Protein AF-A7RYD2-F1 (afdb_monomer_lite)

pLDDT: mean 73.3, std 24.36, range [33.53, 98.62]

Sequence (523 aa):
MATIFVRRRPDSVMEWCCEDVNDWLSQLGLEKYCKRLQNLYVTGPVLLEMDEQLLDDLQITSAKDRVLLLAECSFLCRKELALVTASDDVTPLHPDIPTIRVTFEDDANDEVDGMFTERCFESVSLPVDNSDEYDYEDAQDGDESEPERADEVASRATLMVTMLSEENAKLRKQLDDTKRELAQQLNQIQALKQSQNTHKEPSQSESTTQQLDQSEKFGNQVEEIHNLTKQLKQAKLELDQANKIKDDYEKLNSKTKSLEDKIIYLDATKRQLTKEKDELKSRVDHLEDSIGDFETEKAKLFTENEELRLANLEIQDVYRERGKLEAEIKTAMEAEIRQLSKENKTLRGKLSKNTENGQNGMRDHPYVNTLAKRDSQSSGSTSSELSDTSSRTPSTESTSNSNNLTLIDEIYRANKRCAELENTIRLMQAELFMSERNVNDRLLTEGGGTEDGPCAPEWPSYCFFREGDARDKDLSQDYLEIVPSNGLPTDSDEDIWSGNKPRRRKNTTLEEHGNVMLHFWDV

Secondary structure (DSSP, 8-state):
------PPPPSSGGG--HHHHHHHHHHTT-GGGHHHHHHTT--HHHHHT--HHHHHHTT---HHHHHHHHHHHHHHHHHHHHHHHHHHT-------S--------------------------------------------------SSHHHHHHHHHHHHHHHHHHHHHHHHHHHHHHHHHHHHHHHHHHHHHHHTTS-----SSHHHHHHHHHHHHHHHHHHHHHHHHHHHHHHHHHHHHHHHHHHHHHHHHHHHHHHHHHHHHHHHHHHHHHHHHHHHHHHHHHHHHHHHHHHHHHHHHHHHHHHHHHHHHHHHHHHHHHHHHHHHHHHHHHHHHHHHHHHHHHHHHHHHHHHHHHHHSTT-------------------------------S-TTHHHHHHHHHHHHHHHHHHHHHHHHHHHHHHHHHHHHHHHHHHHHHHSS---------------------------------------PPP---TTSTT--------------------------

Radius of gyration: 70.04 Å; chains: 1; bounding box: 159×71×217 Å

Foldseek 3Di:
DDPPPPDDADQALQPFWLVNVCVVCVVVVNNVLSVLCVVVRPGSVNLLVDDPVVCVVSVVPDPVVSVVSVVVSVVSNVSNVVVVVVVVPPPPPDPPDDDDDPDDDDDDDDDDDDDDDDDDDDDDDDDDDDDDDDDDDDDDDDDDDDPDCPVVVVVVVVVVVVVVVVVVVVVVVVVVVVVVVVVVVVVVVVVVVVVVVVPDDDPDDVVVVVVVVVVVVVVVVVVVVVVVVVVVVVVVVVVVVVVVVVVVVVVVVVVVVVVVVVVVVVVVVVVVVVVVVVVVVVVVVVVVVVVVVVVVVVVVVVVVVVVVVVVVVVVVVVVVVVVVVVVVVVVVVVVVVVVVVVVVVVVVVVVVVVVVVVVVVCPPDPDDDPDPDDDDDDDDDDDDDDDDDDDDDDDDDVPVVVVVVVVVVVVVVVVVVVVVVVVVVVVVVVVVVVVVVVVVVVVVPVPDDDDDDDDDDDDPPPDPPPDDDDDDDDDDDDDPDDDDDPDDDPPDPPPPPPDDDPDPDDDDDDDDDDDDDDDDDDD

Structure (mmCIF, N/CA/C/O backbone):
data_AF-A7RYD2-F1
#
_entry.id   AF-A7RYD2-F1
#
loop_
_atom_site.group_PDB
_atom_site.id
_atom_site.type_symbol
_atom_site.label_atom_id
_atom_site.label_alt_id
_atom_site.label_comp_id
_atom_site.label_asym_id
_atom_site.label_entity_id
_atom_site.label_seq_id
_atom_site.pdbx_PDB_ins_code
_atom_site.Cartn_x
_atom_site.Cartn_y
_atom_site.Cartn_z
_atom_site.occupancy
_atom_site.B_iso_or_equiv
_atom_site.auth_seq_id
_atom_site.auth_comp_id
_atom_site.auth_asym_id
_atom_site.auth_atom_id
_atom_site.pdbx_PDB_model_num
ATOM 1 N N . MET A 1 1 ? -33.348 18.509 -31.541 1.00 44.53 1 MET A N 1
ATOM 2 C CA . MET A 1 1 ? -33.620 17.513 -30.485 1.00 44.53 1 MET A CA 1
ATOM 3 C C . MET A 1 1 ? -32.273 17.071 -29.945 1.00 44.53 1 MET A C 1
ATOM 5 O O . MET A 1 1 ? -31.519 16.481 -30.704 1.00 44.53 1 MET A O 1
ATOM 9 N N . ALA A 1 2 ? -31.917 17.453 -28.717 1.00 45.34 2 ALA A N 1
ATOM 10 C CA . ALA A 1 2 ? -30.673 17.005 -28.095 1.00 45.34 2 ALA A CA 1
ATOM 11 C C . ALA A 1 2 ? -30.887 15.574 -27.588 1.00 45.34 2 ALA A C 1
ATOM 13 O O . ALA A 1 2 ? -31.691 15.350 -26.687 1.00 45.34 2 ALA A O 1
ATOM 14 N N . THR A 1 3 ? -30.236 14.600 -28.215 1.00 47.47 3 THR A N 1
ATOM 15 C CA . THR A 1 3 ? -30.169 13.226 -27.711 1.00 47.47 3 THR A CA 1
ATOM 16 C C . THR A 1 3 ? -29.365 13.233 -26.417 1.00 47.47 3 THR A C 1
ATOM 18 O O . THR A 1 3 ? -28.150 13.413 -26.447 1.00 47.47 3 THR A O 1
ATOM 21 N N . ILE A 1 4 ? -30.050 13.083 -25.282 1.00 58.22 4 ILE A N 1
ATOM 22 C CA . ILE A 1 4 ? -29.423 12.889 -23.973 1.00 58.22 4 ILE A CA 1
ATOM 23 C C . ILE A 1 4 ? -28.845 11.473 -23.977 1.00 58.22 4 ILE A C 1
ATOM 25 O O . ILE A 1 4 ? -29.556 10.499 -23.738 1.00 58.22 4 ILE A O 1
ATOM 29 N N . PHE A 1 5 ? -27.563 11.348 -24.309 1.00 62.34 5 PHE A N 1
ATOM 30 C CA . PHE A 1 5 ? -26.826 10.116 -24.065 1.00 62.34 5 PHE A CA 1
ATOM 31 C C . PHE A 1 5 ? -26.548 10.039 -22.566 1.00 62.34 5 PHE A C 1
ATOM 33 O O . PHE A 1 5 ? -25.679 10.736 -22.051 1.00 62.34 5 PHE A O 1
ATOM 40 N N . VAL A 1 6 ? -27.317 9.214 -21.854 1.00 68.56 6 VAL A N 1
ATOM 41 C CA . VAL A 1 6 ? -27.005 8.863 -20.467 1.00 68.56 6 VAL A CA 1
ATOM 42 C C . VAL A 1 6 ? -25.801 7.929 -20.514 1.00 68.56 6 VAL A C 1
ATOM 44 O O . VAL A 1 6 ? -25.939 6.738 -20.799 1.00 68.56 6 VAL A O 1
ATOM 47 N N . ARG A 1 7 ? -24.606 8.485 -20.306 1.00 75.50 7 ARG A N 1
ATOM 48 C CA . ARG A 1 7 ? -23.377 7.704 -20.164 1.00 75.50 7 ARG A CA 1
ATOM 49 C C . ARG A 1 7 ? -23.534 6.852 -18.901 1.00 75.50 7 ARG A C 1
ATOM 51 O O . ARG A 1 7 ? -23.761 7.386 -17.817 1.00 75.50 7 ARG A O 1
ATOM 58 N N . ARG A 1 8 ? -23.505 5.523 -19.042 1.00 78.50 8 ARG A N 1
ATOM 59 C CA . ARG A 1 8 ? -23.403 4.639 -17.874 1.00 78.50 8 ARG A CA 1
ATOM 60 C C . ARG A 1 8 ? -22.011 4.837 -17.293 1.00 78.50 8 ARG A C 1
ATOM 62 O O . ARG A 1 8 ? -21.040 4.723 -18.036 1.00 78.50 8 ARG A O 1
ATOM 69 N N . ARG A 1 9 ? -21.936 5.163 -16.003 1.00 84.19 9 ARG A N 1
ATOM 70 C CA . ARG A 1 9 ? -20.654 5.220 -15.303 1.00 84.19 9 ARG A CA 1
ATOM 71 C C . ARG A 1 9 ? -20.080 3.808 -15.172 1.00 84.19 9 ARG A C 1
ATOM 73 O O . ARG A 1 9 ? -20.875 2.889 -14.959 1.00 84.19 9 ARG A O 1
ATOM 80 N N . PRO A 1 10 ? -18.755 3.642 -15.279 1.00 90.62 10 PRO A N 1
ATOM 81 C CA . PRO A 1 10 ? -18.098 2.387 -14.942 1.00 90.62 10 PRO A CA 1
ATOM 82 C C . PRO A 1 10 ? -18.392 1.984 -13.490 1.00 90.62 10 PRO A C 1
ATOM 84 O O . PRO A 1 10 ? -18.513 2.846 -12.610 1.00 90.62 10 PRO A O 1
ATOM 87 N N . ASP A 1 11 ? -18.514 0.678 -13.243 1.00 91.31 11 ASP A N 1
ATOM 88 C CA . ASP A 1 11 ? -18.820 0.140 -11.910 1.00 91.31 11 ASP A CA 1
ATOM 89 C C . ASP A 1 11 ? -17.619 0.243 -10.954 1.00 91.31 11 ASP A C 1
ATOM 91 O O . ASP A 1 11 ? -17.814 0.506 -9.758 1.00 91.31 11 ASP A O 1
ATOM 95 N N . SER A 1 12 ? -16.406 0.092 -11.503 1.00 95.31 12 SER A N 1
ATOM 96 C CA . SER A 1 12 ? -15.124 0.293 -10.823 1.00 95.31 12 SER A CA 1
ATOM 97 C C . SER A 1 12 ? -14.711 1.762 -10.865 1.00 95.31 12 SER A C 1
ATOM 99 O O . SER A 1 12 ? -14.752 2.414 -11.912 1.00 95.31 12 SER A O 1
ATOM 101 N N . VAL A 1 13 ? -14.276 2.281 -9.718 1.00 96.56 13 VAL A N 1
ATOM 102 C CA . VAL A 1 13 ? -13.742 3.643 -9.597 1.00 96.56 13 VAL A CA 1
ATOM 103 C C . VAL A 1 13 ? -12.407 3.765 -10.330 1.00 96.56 13 VAL A C 1
ATOM 105 O O . VAL A 1 13 ? -12.093 4.837 -10.835 1.00 96.56 13 VAL A O 1
ATOM 108 N N . MET A 1 14 ? -11.647 2.676 -10.472 1.00 96.00 14 MET A N 1
ATOM 109 C CA . MET A 1 14 ? -10.361 2.674 -11.184 1.00 96.00 14 MET A CA 1
ATOM 110 C C . MET A 1 14 ? -10.500 3.035 -12.669 1.00 96.00 14 MET A C 1
ATOM 112 O O . MET A 1 14 ? -9.553 3.541 -13.269 1.00 96.00 14 MET A O 1
ATOM 116 N N . GLU A 1 15 ? -11.682 2.825 -13.251 1.00 96.31 15 GLU A N 1
ATOM 117 C CA . GLU A 1 15 ? -11.980 3.116 -14.656 1.00 96.31 15 GLU A CA 1
ATOM 118 C C . GLU A 1 15 ? -12.554 4.526 -14.881 1.00 96.31 15 GLU A C 1
ATOM 120 O O . GLU A 1 15 ? -12.813 4.912 -16.023 1.00 96.31 15 GLU A O 1
ATOM 125 N N . TRP A 1 16 ? -12.775 5.311 -13.820 1.00 97.56 16 TRP A N 1
ATOM 126 C CA . TRP A 1 16 ? -13.383 6.637 -13.945 1.00 97.56 16 TRP A CA 1
ATOM 127 C C . TRP A 1 16 ? -12.445 7.629 -14.630 1.00 97.56 16 TRP A C 1
ATOM 129 O O . TRP A 1 16 ? -11.346 7.926 -14.141 1.00 97.56 16 TRP A O 1
ATOM 139 N N . CYS A 1 17 ? -12.922 8.225 -15.724 1.00 97.00 17 CYS A N 1
ATOM 140 C CA . CYS A 1 17 ? -12.243 9.345 -16.361 1.00 97.00 17 CYS A CA 1
ATOM 141 C C . CYS A 1 17 ? -12.572 10.678 -15.663 1.00 97.00 17 CYS A C 1
ATOM 143 O O . CYS A 1 17 ? -13.424 10.762 -14.775 1.00 97.00 17 CYS A O 1
ATOM 145 N N . CYS A 1 18 ? -11.923 11.761 -16.099 1.00 97.38 18 CYS A N 1
ATOM 146 C CA . CYS A 1 18 ? -12.149 13.107 -15.563 1.00 97.38 18 CYS A CA 1
ATOM 147 C C . CYS A 1 18 ? -13.623 13.552 -15.674 1.00 97.38 18 CYS A C 1
ATOM 149 O O . CYS A 1 18 ? -14.105 14.325 -14.845 1.00 97.38 18 CYS A O 1
ATOM 151 N N . GLU A 1 19 ? -14.352 13.088 -16.699 1.00 96.81 19 GLU A N 1
ATOM 152 C CA . GLU A 1 19 ? -15.783 13.384 -16.844 1.00 96.81 19 GLU A CA 1
ATOM 153 C C . GLU A 1 19 ? -16.635 12.648 -15.804 1.00 96.81 19 GLU A C 1
ATOM 155 O O . GLU A 1 19 ? -17.521 13.262 -15.213 1.00 96.81 19 GLU A O 1
ATOM 160 N N . ASP A 1 20 ? -16.339 11.375 -15.526 1.00 97.38 20 ASP A N 1
ATOM 161 C CA . ASP A 1 20 ? -17.063 10.594 -14.516 1.00 97.38 20 ASP A CA 1
ATOM 162 C C . ASP A 1 20 ? -16.877 11.204 -13.117 1.00 97.38 20 ASP A C 1
ATOM 164 O O . ASP A 1 20 ? -17.844 11.343 -12.360 1.00 97.38 20 ASP A O 1
ATOM 168 N N . VAL A 1 21 ? -15.653 11.658 -12.809 1.00 97.31 21 VAL A N 1
ATOM 169 C CA . VAL A 1 21 ? -15.330 12.398 -11.577 1.00 97.31 21 VAL A CA 1
ATOM 170 C C . VAL A 1 21 ? -16.116 13.709 -11.499 1.00 97.31 21 VAL A C 1
ATOM 172 O O . VAL A 1 21 ? -16.657 14.044 -10.445 1.00 97.31 21 VAL A O 1
ATOM 175 N N . ASN A 1 22 ? -16.245 14.447 -12.605 1.00 97.44 22 ASN A N 1
ATOM 176 C CA . ASN A 1 22 ? -17.031 15.681 -12.644 1.00 97.44 22 ASN A CA 1
ATOM 177 C C . ASN A 1 22 ? -18.523 15.437 -12.405 1.00 97.44 22 ASN A C 1
ATOM 179 O O . ASN A 1 22 ? -19.154 16.175 -11.641 1.00 97.44 22 ASN A O 1
ATOM 183 N N . ASP A 1 23 ? -19.092 14.403 -13.019 1.00 96.62 23 ASP A N 1
ATOM 184 C CA . ASP A 1 23 ? -20.492 14.067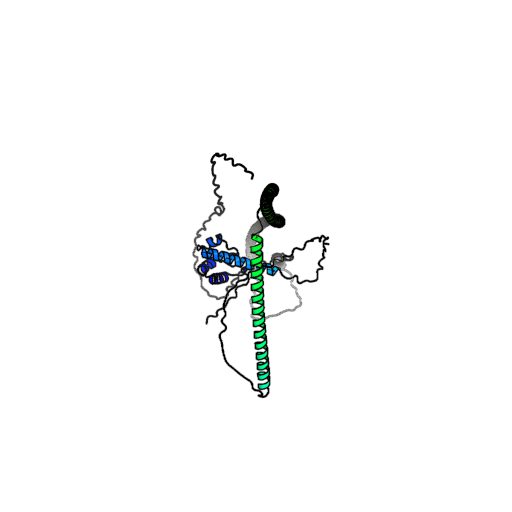 -12.799 1.00 96.62 23 ASP A CA 1
ATOM 185 C C . ASP A 1 23 ? -20.716 13.597 -11.348 1.00 96.62 23 ASP A C 1
ATOM 187 O O . ASP A 1 23 ? -21.772 13.854 -10.761 1.00 96.62 23 ASP A O 1
ATOM 191 N N . TRP A 1 24 ? -19.747 12.895 -10.747 1.00 97.31 24 TRP A N 1
ATOM 192 C CA . TRP A 1 24 ? -19.787 12.497 -9.336 1.00 97.31 24 TRP A CA 1
ATOM 193 C C . TRP A 1 24 ? -19.709 13.709 -8.396 1.00 97.31 24 TRP A C 1
ATOM 195 O O . TRP A 1 24 ? -20.557 13.849 -7.515 1.00 97.31 24 TRP A O 1
ATOM 205 N N . LEU A 1 25 ? -18.794 14.653 -8.637 1.00 97.69 25 LEU A N 1
ATOM 206 C CA . LEU A 1 25 ? -18.725 15.920 -7.893 1.00 97.69 25 LEU A CA 1
ATOM 207 C C . LEU A 1 25 ? -20.028 16.715 -7.995 1.00 97.69 25 LEU A C 1
ATOM 209 O O . LEU A 1 25 ? -20.459 17.328 -7.017 1.00 97.69 25 LEU A O 1
ATOM 213 N N . SER A 1 26 ? -20.667 16.691 -9.165 1.00 96.94 26 SER A N 1
ATOM 214 C CA . SER A 1 26 ? -21.946 17.367 -9.381 1.00 96.94 26 SER A CA 1
ATOM 215 C C . SER A 1 26 ? -23.057 16.753 -8.527 1.00 96.94 26 SER A C 1
ATOM 217 O O . SER A 1 26 ? -23.817 17.475 -7.886 1.00 96.94 26 SER A O 1
ATOM 219 N N . GLN A 1 27 ? -23.093 15.422 -8.407 1.00 96.88 27 GLN A N 1
ATOM 220 C CA . GLN A 1 27 ? -24.030 14.728 -7.514 1.00 96.88 27 GLN A CA 1
ATOM 221 C C . GLN A 1 27 ? -23.805 15.054 -6.032 1.00 96.88 27 GLN A C 1
ATOM 223 O O . GLN A 1 27 ? -24.771 15.117 -5.275 1.00 96.88 27 GLN A O 1
ATOM 228 N N . LEU A 1 28 ? -22.559 15.312 -5.626 1.00 97.31 28 LEU A N 1
ATOM 229 C CA . LEU A 1 28 ? -22.224 15.751 -4.268 1.00 97.31 28 LEU A CA 1
ATOM 230 C C . LEU A 1 28 ? -22.513 17.243 -4.011 1.00 97.31 28 LEU A C 1
ATOM 232 O O . LEU A 1 28 ? -22.328 17.721 -2.891 1.00 97.31 28 LEU A O 1
ATOM 236 N N . GLY A 1 29 ? -22.947 18.003 -5.024 1.00 97.75 29 GLY A N 1
ATOM 237 C CA . GLY A 1 29 ? -23.137 19.453 -4.922 1.00 97.75 29 GLY A CA 1
ATOM 238 C C . GLY A 1 29 ? -21.821 20.241 -4.874 1.00 97.75 29 GLY A C 1
ATOM 239 O O . GLY A 1 29 ? -21.780 21.369 -4.377 1.00 97.75 29 GLY A O 1
ATOM 240 N N . LEU A 1 30 ? -20.733 19.656 -5.384 1.00 98.06 30 LEU A N 1
ATOM 241 C CA . LEU A 1 30 ? -19.377 20.212 -5.400 1.00 98.06 30 LEU A CA 1
ATOM 242 C C . LEU A 1 30 ? -18.948 20.704 -6.795 1.00 98.06 30 LEU A C 1
ATOM 244 O O . LEU A 1 30 ? -17.758 20.821 -7.087 1.00 98.06 30 LEU A O 1
ATOM 248 N N . GLU A 1 31 ? -19.917 21.086 -7.632 1.00 97.94 31 GLU A N 1
ATOM 249 C CA . GLU A 1 31 ? -19.731 21.539 -9.025 1.00 97.94 31 GLU A CA 1
ATOM 250 C C . GLU A 1 31 ? -18.698 22.668 -9.184 1.00 97.94 31 GLU A C 1
ATOM 252 O O . GLU A 1 31 ? -17.999 22.775 -10.194 1.00 97.94 31 GLU A O 1
ATOM 257 N N . LYS A 1 32 ? -18.551 23.505 -8.150 1.00 98.12 32 LYS A N 1
ATOM 258 C CA . LYS A 1 32 ? -17.574 24.604 -8.108 1.00 98.12 32 LYS A CA 1
ATOM 259 C C . LYS A 1 32 ? -16.117 24.141 -8.251 1.00 98.12 32 LYS A C 1
ATOM 261 O O . LYS A 1 32 ? -15.270 24.955 -8.619 1.00 98.12 32 LYS A O 1
ATOM 266 N N . TYR A 1 33 ? -15.823 22.867 -7.985 1.00 98.19 33 TYR A N 1
ATOM 267 C CA . TYR A 1 33 ? -14.482 22.292 -8.102 1.00 98.19 33 TYR A CA 1
ATOM 268 C C . TYR A 1 33 ? -14.248 21.518 -9.409 1.00 98.19 33 TYR A C 1
ATOM 270 O O . TYR A 1 33 ? -13.090 21.278 -9.744 1.00 98.19 33 TYR A O 1
ATOM 278 N N . CYS A 1 34 ? -15.289 21.213 -10.198 1.00 97.88 34 CYS A N 1
ATOM 279 C CA . CYS A 1 34 ? -15.181 20.395 -11.416 1.00 97.88 34 CYS A CA 1
ATOM 280 C C . CYS A 1 34 ? -14.125 20.915 -12.400 1.00 97.88 34 CYS A C 1
ATOM 282 O O . CYS A 1 34 ? -13.221 20.185 -12.792 1.00 97.88 34 CYS A O 1
ATOM 284 N N . LYS A 1 35 ? -14.154 22.213 -12.737 1.00 97.62 35 LYS A N 1
ATOM 285 C CA . LYS A 1 35 ? -13.154 22.807 -13.649 1.00 97.62 35 LYS A CA 1
ATOM 286 C C . LYS A 1 35 ? -11.724 22.651 -13.136 1.00 97.62 35 LYS A C 1
ATOM 288 O O . LYS A 1 35 ? -10.801 22.504 -13.927 1.00 97.62 35 LYS A O 1
ATOM 293 N N . ARG A 1 36 ? -11.529 22.726 -11.819 1.00 97.25 36 ARG A N 1
ATOM 294 C CA . ARG A 1 36 ? -10.198 22.642 -11.221 1.00 97.25 36 ARG A CA 1
ATOM 295 C C . ARG A 1 36 ? -9.677 21.210 -11.243 1.00 97.25 36 ARG A C 1
ATOM 297 O O . ARG A 1 36 ? -8.553 21.009 -11.687 1.00 97.25 36 ARG A O 1
ATOM 304 N N . LEU A 1 37 ? -10.493 20.246 -10.817 1.00 97.12 37 LEU A N 1
ATOM 305 C CA . LEU A 1 37 ? -10.120 18.830 -10.842 1.00 97.12 37 LEU A CA 1
ATOM 306 C C . LEU A 1 37 ? -9.912 18.341 -12.281 1.00 97.12 37 LEU A C 1
ATOM 308 O O . LEU A 1 37 ? -8.956 17.622 -12.545 1.00 97.12 37 LEU A O 1
ATOM 312 N N . GLN A 1 38 ? -10.717 18.824 -13.230 1.00 97.44 38 GLN A N 1
ATOM 313 C CA . GLN A 1 38 ? -10.529 18.541 -14.651 1.00 97.44 38 GLN A CA 1
ATOM 314 C C . GLN A 1 38 ? -9.210 19.107 -15.199 1.00 97.44 38 GLN A C 1
ATOM 316 O O . GLN A 1 38 ? -8.504 18.406 -15.915 1.00 97.44 38 GLN A O 1
ATOM 321 N N . ASN A 1 39 ? -8.847 20.348 -14.849 1.00 97.38 39 ASN A N 1
ATOM 322 C CA . ASN A 1 39 ? -7.582 20.957 -15.284 1.00 97.38 39 ASN A CA 1
ATOM 323 C C . ASN A 1 39 ? -6.345 20.239 -14.725 1.00 97.38 39 ASN A C 1
ATOM 325 O O . ASN A 1 39 ? -5.281 20.294 -15.335 1.00 97.38 39 ASN A O 1
ATOM 329 N N . LEU A 1 40 ? -6.485 19.602 -13.562 1.00 97.19 40 LEU A N 1
ATOM 330 C CA . LEU A 1 40 ? -5.437 18.811 -12.919 1.00 97.19 40 LEU A CA 1
ATOM 331 C C . LEU A 1 40 ? -5.517 17.321 -13.282 1.00 97.19 40 LEU A C 1
ATOM 333 O O . LEU A 1 40 ? -4.781 16.528 -12.710 1.00 97.19 40 LEU A O 1
ATOM 337 N N . TYR A 1 41 ? -6.381 16.953 -14.237 1.00 96.81 41 TYR A N 1
ATOM 338 C CA . TYR A 1 41 ? -6.570 15.581 -14.711 1.00 96.81 41 TYR A CA 1
ATOM 339 C C . TYR A 1 41 ? -6.815 14.573 -13.577 1.00 96.81 41 TYR A C 1
ATOM 341 O O . TYR A 1 41 ? -6.304 13.457 -13.603 1.00 96.81 41 TYR A O 1
ATOM 349 N N . VAL A 1 42 ? -7.606 14.965 -12.574 1.00 97.81 42 VAL A N 1
ATOM 350 C CA . VAL A 1 42 ? -7.973 14.074 -11.468 1.00 97.81 42 VAL A CA 1
ATOM 351 C C . VAL A 1 42 ? -8.927 12.998 -11.990 1.00 97.81 42 VAL A C 1
ATOM 353 O O . VAL A 1 42 ? -10.077 13.280 -12.330 1.00 97.81 42 VAL A O 1
ATOM 356 N N . THR A 1 43 ? -8.424 11.769 -12.066 1.00 98.19 43 THR A N 1
ATOM 357 C CA . THR A 1 43 ? -9.159 10.554 -12.441 1.00 98.19 43 THR A CA 1
ATOM 358 C C . THR A 1 43 ? -9.558 9.753 -11.202 1.00 98.19 43 THR A C 1
ATOM 360 O O . THR A 1 43 ? -9.192 10.104 -10.078 1.00 98.19 43 THR A O 1
ATOM 363 N N . GLY A 1 44 ? -10.309 8.667 -11.393 1.00 97.75 44 GLY A N 1
ATOM 364 C CA . GLY A 1 44 ? -10.710 7.768 -10.310 1.00 97.75 44 GLY A CA 1
ATOM 365 C C . GLY A 1 44 ? -9.564 7.281 -9.412 1.00 97.75 44 GLY A C 1
ATOM 366 O O . GLY A 1 44 ? -9.673 7.447 -8.200 1.00 97.75 44 GLY A O 1
ATOM 367 N N . PRO A 1 45 ? -8.438 6.774 -9.954 1.00 97.88 45 PRO A N 1
ATOM 368 C CA . PRO A 1 45 ? -7.285 6.368 -9.145 1.00 97.88 45 PRO A CA 1
ATOM 369 C C . PRO A 1 45 ? -6.727 7.489 -8.256 1.00 97.88 45 PRO A C 1
ATOM 371 O O . PRO A 1 45 ? -6.521 7.283 -7.065 1.00 97.88 45 PRO A O 1
ATOM 374 N N . VAL A 1 46 ? -6.577 8.704 -8.797 1.00 97.75 46 VAL A N 1
ATOM 375 C CA . VAL A 1 46 ? -6.117 9.879 -8.028 1.00 97.75 46 VAL A CA 1
ATOM 376 C C . VAL A 1 46 ? -7.111 10.230 -6.915 1.00 97.75 46 VAL A C 1
ATOM 378 O O . VAL A 1 46 ? -6.731 10.693 -5.844 1.00 97.75 46 VAL A O 1
ATOM 381 N N . LEU A 1 47 ? -8.402 9.990 -7.150 1.00 97.44 47 LEU A N 1
ATOM 382 C CA . LEU A 1 47 ? -9.459 10.215 -6.171 1.00 97.44 47 LEU A CA 1
ATOM 383 C C . LEU A 1 47 ? -9.423 9.205 -5.010 1.00 97.44 47 LEU A C 1
ATOM 385 O O . LEU A 1 47 ? -9.804 9.553 -3.894 1.00 97.44 47 LEU A O 1
ATOM 389 N N . LEU A 1 48 ? -8.948 7.978 -5.246 1.00 97.44 48 LEU A N 1
ATOM 390 C CA . LEU A 1 48 ? -8.755 6.970 -4.195 1.00 97.44 48 LEU A CA 1
ATOM 391 C C . LEU A 1 48 ? -7.551 7.287 -3.291 1.00 97.44 48 LEU A C 1
ATOM 393 O O . LEU A 1 48 ? -7.529 6.880 -2.132 1.00 97.44 48 LEU A O 1
ATOM 397 N N . GLU A 1 49 ? -6.584 8.056 -3.795 1.00 97.06 49 GLU A N 1
ATOM 398 C CA . GLU A 1 49 ? -5.416 8.546 -3.046 1.00 97.06 49 GLU A CA 1
ATOM 399 C C . GLU A 1 49 ? -5.668 9.900 -2.354 1.00 97.06 49 GLU A C 1
ATOM 401 O O . GLU A 1 49 ? -4.742 10.529 -1.845 1.00 97.06 49 GLU A O 1
ATOM 406 N N . MET A 1 50 ? -6.918 10.374 -2.326 1.00 97.50 50 MET A N 1
ATOM 407 C CA . MET A 1 50 ? -7.257 11.694 -1.798 1.00 97.50 50 MET A CA 1
ATOM 408 C C . MET A 1 50 ? -6.972 11.810 -0.294 1.00 97.50 50 MET A C 1
ATOM 410 O O . MET A 1 50 ? -7.663 11.212 0.534 1.00 97.50 50 MET A O 1
ATOM 414 N N . ASP A 1 51 ? -6.009 12.660 0.057 1.00 97.81 51 ASP A N 1
ATOM 415 C CA . ASP A 1 51 ? -5.643 13.001 1.430 1.00 97.81 51 ASP A CA 1
ATOM 416 C C . ASP A 1 51 ? -5.720 14.521 1.693 1.00 97.81 51 ASP A C 1
ATOM 418 O O . ASP A 1 51 ? -6.123 15.321 0.842 1.00 97.81 51 ASP A O 1
ATOM 422 N N . GLU A 1 52 ? -5.389 14.948 2.916 1.00 97.88 52 GLU A N 1
ATOM 423 C CA . GLU A 1 52 ? -5.429 16.374 3.270 1.00 97.88 52 GLU A CA 1
ATOM 424 C C . GLU A 1 52 ? -4.424 17.219 2.473 1.00 97.88 52 GLU A C 1
ATOM 426 O O . GLU A 1 52 ? -4.716 18.382 2.180 1.00 97.88 52 GLU A O 1
ATOM 431 N N . GLN A 1 53 ? -3.280 16.640 2.099 1.00 97.69 53 GLN A N 1
ATOM 432 C CA . GLN A 1 53 ? -2.227 17.322 1.351 1.00 97.69 53 GLN A CA 1
ATOM 433 C C . GLN A 1 53 ? -2.660 17.557 -0.101 1.00 97.69 53 GLN A C 1
ATOM 435 O O . GLN A 1 53 ? -2.547 18.674 -0.606 1.00 97.69 53 GLN A O 1
ATOM 440 N N . LEU A 1 54 ? -3.251 16.550 -0.745 1.00 96.50 54 LEU A N 1
ATOM 441 C CA . LEU A 1 54 ? -3.790 16.671 -2.093 1.00 96.50 54 LEU A CA 1
ATOM 442 C C . LEU A 1 54 ? -4.940 17.681 -2.134 1.00 96.50 54 LEU A C 1
ATOM 444 O O . LEU A 1 54 ? -5.033 18.475 -3.066 1.00 96.50 54 LEU A O 1
ATOM 448 N N . LEU A 1 55 ? -5.790 17.736 -1.103 1.00 98.00 55 LEU A N 1
ATOM 449 C CA . LEU A 1 55 ? -6.832 18.766 -1.011 1.00 98.00 55 LEU A CA 1
ATOM 450 C C . LEU A 1 55 ? -6.265 20.192 -0.894 1.00 98.00 55 LEU A C 1
ATOM 452 O O . LEU A 1 55 ? -6.898 21.140 -1.381 1.00 98.00 55 LEU A O 1
ATOM 456 N N . ASP A 1 56 ? -5.093 20.360 -0.276 1.00 97.88 56 ASP A N 1
ATOM 457 C CA . ASP A 1 56 ? -4.372 21.638 -0.240 1.00 97.88 56 ASP A CA 1
ATOM 458 C C . ASP A 1 56 ? -3.804 22.003 -1.614 1.00 97.88 56 ASP A C 1
ATOM 460 O O . ASP A 1 56 ? -3.977 23.142 -2.062 1.00 97.88 56 ASP A O 1
ATOM 464 N N . ASP A 1 57 ? -3.237 21.032 -2.331 1.00 97.06 57 ASP A N 1
ATOM 465 C CA . ASP A 1 57 ? -2.724 21.211 -3.694 1.00 97.06 57 ASP A CA 1
ATOM 466 C C . ASP A 1 57 ? -3.856 21.525 -4.692 1.00 97.06 57 ASP A C 1
ATOM 468 O O . ASP A 1 57 ? -3.726 22.390 -5.565 1.00 97.06 57 ASP A O 1
ATOM 472 N N . LEU A 1 58 ? -5.034 20.922 -4.491 1.00 96.75 58 LEU A N 1
ATOM 473 C CA . LEU A 1 58 ? -6.284 21.247 -5.188 1.00 96.75 58 LEU A CA 1
ATOM 474 C C . LEU A 1 58 ? -6.897 22.586 -4.727 1.00 96.75 58 LEU A C 1
ATOM 476 O O . LEU A 1 58 ? -7.944 23.009 -5.236 1.00 96.75 58 LEU A O 1
ATOM 480 N N . GLN A 1 59 ? -6.269 23.288 -3.779 1.00 97.56 59 GLN A N 1
ATOM 481 C CA . GLN A 1 59 ? -6.698 24.579 -3.235 1.00 97.56 59 GLN A CA 1
ATOM 482 C C . GLN A 1 59 ? -8.149 24.562 -2.715 1.00 97.56 59 GLN A C 1
ATOM 484 O O . GLN A 1 59 ? -8.908 25.528 -2.894 1.00 97.56 59 GLN A O 1
ATOM 489 N N . ILE A 1 60 ? -8.578 23.450 -2.115 1.00 97.94 60 ILE A N 1
ATOM 490 C CA . ILE A 1 60 ? -9.912 23.298 -1.528 1.00 97.94 60 ILE A CA 1
ATOM 491 C C . ILE A 1 60 ? -9.845 23.780 -0.078 1.00 97.94 60 ILE A C 1
ATOM 493 O O . ILE A 1 60 ? -9.530 23.034 0.843 1.00 97.94 60 ILE A O 1
ATOM 497 N N . THR A 1 61 ? -10.137 25.066 0.126 1.00 97.88 61 THR A N 1
ATOM 498 C CA . THR A 1 61 ? -9.998 25.748 1.429 1.00 97.88 61 THR A CA 1
ATOM 499 C C . THR A 1 61 ? -11.219 25.617 2.343 1.00 97.88 61 THR A C 1
ATOM 501 O O . THR A 1 61 ? -11.151 25.924 3.531 1.00 97.88 61 THR A O 1
ATOM 504 N N . SER A 1 62 ? -12.360 25.177 1.810 1.00 98.19 62 SER A N 1
ATOM 505 C CA . SER A 1 62 ? -13.606 25.038 2.567 1.00 98.19 62 SER A CA 1
ATOM 506 C C . SER A 1 62 ? -13.565 23.786 3.441 1.00 98.19 62 SER A C 1
ATOM 508 O O . SER A 1 62 ? -13.661 22.674 2.930 1.00 98.19 62 SER A O 1
ATOM 510 N N . ALA A 1 63 ? -13.474 23.956 4.763 1.00 97.88 63 ALA A N 1
ATOM 511 C CA . ALA A 1 63 ? -13.403 22.839 5.711 1.00 97.88 63 ALA A CA 1
ATOM 512 C C . ALA A 1 63 ? -14.568 21.842 5.561 1.00 97.88 63 ALA A C 1
ATOM 514 O O . ALA A 1 63 ? -14.361 20.635 5.631 1.00 97.88 63 ALA A O 1
ATOM 515 N N . LYS A 1 64 ? -15.785 22.337 5.290 1.00 98.31 64 LYS A N 1
ATOM 516 C CA . LYS A 1 64 ? -16.966 21.487 5.077 1.00 98.31 64 LYS A CA 1
ATOM 517 C C . LYS A 1 64 ? -16.814 20.597 3.840 1.00 98.31 64 LYS A C 1
ATOM 519 O O . LYS A 1 64 ? -17.137 19.416 3.900 1.00 98.31 64 LYS A O 1
ATOM 524 N N . ASP A 1 65 ? -16.317 21.163 2.743 1.00 98.25 65 ASP A N 1
ATOM 525 C CA . ASP A 1 65 ? -16.178 20.435 1.480 1.00 98.25 65 ASP A CA 1
ATOM 526 C C . ASP A 1 65 ? -15.010 19.444 1.541 1.00 98.25 65 ASP A C 1
ATOM 528 O O . ASP A 1 65 ? -15.117 18.353 0.994 1.00 98.25 65 ASP A O 1
ATOM 532 N N . ARG A 1 66 ? -13.934 19.780 2.271 1.00 98.19 66 ARG A N 1
ATOM 533 C CA . ARG A 1 66 ? -12.815 18.863 2.546 1.00 98.19 66 ARG A CA 1
ATOM 534 C C . ARG A 1 66 ? -13.276 17.617 3.295 1.00 98.19 66 ARG A C 1
ATOM 536 O O . ARG A 1 66 ? -12.993 16.508 2.861 1.00 98.19 66 ARG A O 1
ATOM 543 N N . VAL A 1 67 ? -14.018 17.797 4.391 1.00 97.94 67 VAL A N 1
ATOM 544 C CA . VAL A 1 67 ? -14.544 16.675 5.188 1.00 97.94 67 VAL A CA 1
ATOM 545 C C . VAL A 1 67 ? -15.475 15.801 4.348 1.00 97.94 67 VAL A C 1
ATOM 547 O O . VAL A 1 67 ? -15.382 14.578 4.416 1.00 97.94 67 VAL A O 1
ATOM 550 N N . LEU A 1 68 ? -16.339 16.415 3.531 1.00 97.94 68 LEU A N 1
ATOM 551 C CA . LEU A 1 68 ? -17.235 15.684 2.635 1.00 97.94 68 LEU A CA 1
ATOM 552 C C . LEU A 1 68 ? -16.456 14.875 1.586 1.00 97.94 68 LEU A C 1
ATOM 554 O O . LEU A 1 68 ? -16.739 13.695 1.404 1.00 97.94 68 LEU A O 1
ATOM 558 N N . LEU A 1 69 ? -15.455 15.482 0.938 1.00 97.75 69 LEU A N 1
ATOM 559 C CA . LEU A 1 69 ? -14.623 14.805 -0.060 1.00 97.75 69 LEU A CA 1
ATOM 560 C C . LEU A 1 69 ? -13.850 13.633 0.541 1.00 97.75 69 LEU A C 1
ATOM 562 O O . LEU A 1 69 ? -13.909 12.546 -0.020 1.00 97.75 69 LEU A O 1
ATOM 566 N N . LEU A 1 70 ? -13.186 13.807 1.688 1.00 97.94 70 LEU A N 1
ATOM 567 C CA . LEU A 1 70 ? -12.442 12.717 2.333 1.00 97.94 70 LEU A CA 1
ATOM 568 C C . LEU A 1 70 ? -13.357 11.563 2.751 1.00 97.94 70 LEU A C 1
ATOM 570 O O . LEU A 1 70 ? -12.998 10.397 2.576 1.00 97.94 70 LEU A O 1
ATOM 574 N N . ALA A 1 71 ? -14.545 11.873 3.279 1.00 98.06 71 ALA A N 1
ATOM 575 C CA . ALA A 1 71 ? -15.517 10.861 3.679 1.00 98.06 71 ALA A CA 1
ATOM 576 C C . ALA A 1 71 ? -16.010 10.041 2.478 1.00 98.06 71 ALA A C 1
ATOM 578 O O . ALA A 1 71 ? -16.048 8.810 2.553 1.00 98.06 71 ALA A O 1
ATOM 579 N N . GLU A 1 72 ? -16.336 10.705 1.368 1.00 98.19 72 GLU A N 1
ATOM 580 C CA . GLU A 1 72 ? -16.816 10.030 0.162 1.00 98.19 72 GLU A CA 1
ATOM 581 C C . GLU A 1 72 ? -15.700 9.302 -0.598 1.00 98.19 72 GLU A C 1
ATOM 583 O O . GLU A 1 72 ? -15.911 8.181 -1.054 1.00 98.19 72 GLU A O 1
ATOM 588 N N . CYS A 1 73 ? -14.480 9.847 -0.655 1.00 97.19 73 CYS A N 1
ATOM 589 C CA . CYS A 1 73 ? -13.328 9.125 -1.210 1.00 97.19 73 CYS A CA 1
ATOM 590 C C . CYS A 1 73 ? -13.040 7.857 -0.388 1.00 97.19 73 CYS A C 1
ATOM 592 O O . CYS A 1 73 ? -12.899 6.775 -0.947 1.00 97.19 73 CYS A O 1
ATOM 594 N N . SER A 1 74 ? -13.100 7.939 0.947 1.00 96.06 74 SER A N 1
ATOM 595 C CA . SER A 1 74 ? -12.969 6.768 1.831 1.00 96.06 74 SER A CA 1
ATOM 596 C C . SER A 1 74 ? -14.08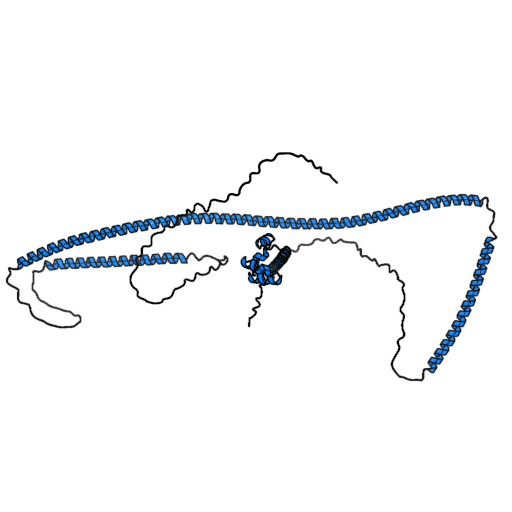8 5.735 1.636 1.00 96.06 74 SER A C 1
ATOM 598 O O . SER A 1 74 ? -13.899 4.537 1.873 1.00 96.06 74 SER A O 1
ATOM 600 N N . PHE A 1 75 ? -15.290 6.173 1.256 1.00 97.50 75 PHE A N 1
ATOM 601 C CA . PHE A 1 75 ? -16.383 5.274 0.892 1.00 97.50 75 PHE A CA 1
ATOM 602 C C . PHE A 1 75 ? -16.103 4.571 -0.442 1.00 97.50 75 PHE A C 1
ATOM 604 O O . PHE A 1 75 ? -16.238 3.349 -0.516 1.00 97.50 75 PHE A O 1
ATOM 611 N N . LEU A 1 76 ? -15.637 5.309 -1.453 1.00 96.75 76 LEU A N 1
ATOM 612 C CA . LEU A 1 76 ? -15.234 4.754 -2.746 1.00 96.75 76 LEU A CA 1
ATOM 613 C C . LEU A 1 76 ? -14.089 3.741 -2.608 1.00 96.75 76 LEU A C 1
ATOM 615 O O . LEU A 1 76 ? -14.208 2.652 -3.161 1.00 96.75 76 LEU A O 1
ATOM 619 N N . CYS A 1 77 ? -13.064 4.016 -1.793 1.00 96.81 77 CYS A N 1
ATOM 620 C CA . CYS A 1 77 ? -11.978 3.061 -1.527 1.00 96.81 77 CYS A CA 1
ATOM 621 C C . CYS A 1 77 ? -12.493 1.741 -0.949 1.00 96.81 77 CYS A C 1
ATOM 623 O O . CYS A 1 77 ? -12.085 0.668 -1.383 1.00 96.81 77 CYS A O 1
ATOM 625 N N . ARG A 1 78 ? -13.428 1.799 0.008 1.00 95.88 78 ARG A N 1
ATOM 626 C CA . ARG A 1 78 ? -14.030 0.587 0.588 1.00 95.88 78 ARG A CA 1
ATOM 627 C C . ARG A 1 78 ? -14.886 -0.170 -0.420 1.00 95.88 78 ARG A C 1
ATOM 629 O O . ARG A 1 78 ? -14.865 -1.397 -0.418 1.00 95.88 78 ARG A O 1
ATOM 636 N N . LYS A 1 79 ? -15.630 0.545 -1.268 1.00 96.25 79 LYS A N 1
ATOM 637 C CA . LYS A 1 79 ? -16.429 -0.062 -2.338 1.00 96.25 79 LYS A CA 1
ATOM 638 C C . LYS A 1 79 ? -15.533 -0.776 -3.355 1.00 96.25 79 LYS A C 1
ATOM 640 O O . LYS A 1 79 ? -15.839 -1.901 -3.730 1.00 96.25 79 LYS A O 1
ATOM 645 N N . GLU A 1 80 ? -14.432 -0.149 -3.757 1.00 95.56 80 GLU A N 1
ATOM 646 C CA . GLU A 1 80 ? -13.477 -0.731 -4.702 1.00 95.56 80 GLU A CA 1
ATOM 647 C C . GLU A 1 80 ? -12.789 -1.963 -4.107 1.00 95.56 80 GLU A C 1
ATOM 649 O O . GLU A 1 80 ? -12.739 -3.015 -4.736 1.00 95.56 80 GLU A O 1
ATOM 654 N N . LEU A 1 81 ? -12.358 -1.878 -2.846 1.00 93.69 81 LEU A N 1
ATOM 655 C CA . LEU A 1 81 ? -11.746 -3.005 -2.145 1.00 93.69 81 LEU A CA 1
ATOM 656 C C . LEU A 1 81 ? -12.722 -4.183 -2.006 1.00 93.69 81 LEU A C 1
ATOM 658 O O . LEU A 1 81 ? -12.321 -5.328 -2.178 1.00 93.69 81 LEU A O 1
ATOM 662 N N . ALA A 1 82 ? -14.014 -3.909 -1.788 1.00 93.88 82 ALA A N 1
ATOM 663 C CA . ALA A 1 82 ? -15.050 -4.937 -1.786 1.00 93.88 82 ALA A CA 1
ATOM 664 C C . ALA A 1 82 ? -15.208 -5.617 -3.160 1.00 93.88 82 ALA A C 1
ATOM 666 O O . ALA A 1 82 ? -15.339 -6.839 -3.212 1.00 93.88 82 ALA A O 1
ATOM 667 N N . LEU A 1 83 ? -15.162 -4.856 -4.262 1.00 92.00 83 LEU A N 1
ATOM 668 C CA . LEU A 1 83 ? -15.207 -5.410 -5.623 1.00 92.00 83 LEU A CA 1
ATOM 669 C C . LEU A 1 83 ? -14.003 -6.317 -5.905 1.00 92.00 83 LEU A C 1
ATOM 671 O O . LEU A 1 83 ? -14.189 -7.411 -6.432 1.00 92.00 83 LEU A O 1
ATOM 675 N N . VAL A 1 84 ? -12.801 -5.905 -5.488 1.00 90.31 84 VAL A N 1
ATOM 676 C CA . VAL A 1 84 ? -11.583 -6.722 -5.613 1.00 90.31 84 VAL A CA 1
ATOM 677 C C . VAL A 1 84 ? -11.717 -8.011 -4.800 1.00 90.31 84 VAL A C 1
ATOM 679 O O . VAL A 1 84 ? -11.553 -9.098 -5.346 1.00 90.31 84 VAL A O 1
ATOM 682 N N . THR A 1 85 ? -12.136 -7.929 -3.534 1.00 88.75 85 THR A N 1
ATOM 683 C CA . THR A 1 85 ? -12.315 -9.132 -2.700 1.00 88.75 85 THR A CA 1
ATOM 684 C C . THR A 1 85 ? -13.409 -10.068 -3.218 1.00 88.75 85 THR A C 1
ATOM 686 O O . THR A 1 85 ? -13.276 -11.281 -3.114 1.00 88.75 85 THR A O 1
ATOM 689 N N . ALA A 1 86 ? -14.475 -9.530 -3.820 1.00 88.31 86 ALA A N 1
ATOM 690 C CA . ALA A 1 86 ? -15.532 -10.338 -4.422 1.00 88.31 86 ALA A CA 1
ATOM 691 C C . ALA A 1 86 ? -15.071 -11.035 -5.714 1.00 88.31 86 ALA A C 1
ATOM 693 O O . ALA A 1 86 ? -15.620 -12.076 -6.071 1.00 88.31 86 ALA A O 1
ATOM 694 N N . SER A 1 87 ? -14.074 -10.478 -6.411 1.00 81.38 87 SER A N 1
ATOM 695 C CA . SER A 1 87 ? -13.465 -11.112 -7.584 1.00 81.38 87 SER A CA 1
ATOM 696 C C . SER A 1 87 ? -12.509 -12.255 -7.228 1.00 81.38 87 SER A C 1
ATOM 698 O O . SER A 1 87 ? -12.332 -13.156 -8.042 1.00 81.38 87 SER A O 1
ATOM 700 N N . ASP A 1 88 ? -11.966 -12.273 -6.008 1.00 76.06 88 ASP A N 1
ATOM 701 C CA . ASP A 1 88 ? -11.136 -13.379 -5.511 1.00 76.06 88 ASP A CA 1
ATOM 702 C C . ASP A 1 88 ? -11.975 -14.570 -5.017 1.00 76.06 88 ASP A C 1
ATOM 704 O O . ASP A 1 88 ? -11.505 -15.707 -5.015 1.00 76.06 88 ASP A O 1
ATOM 708 N N . ASP A 1 89 ? -13.253 -14.345 -4.698 1.00 64.69 89 ASP A N 1
ATOM 709 C CA . ASP A 1 89 ? -14.233 -15.381 -4.335 1.00 64.69 89 ASP A CA 1
ATOM 710 C C . ASP A 1 89 ? -14.787 -16.142 -5.562 1.00 64.69 89 ASP A C 1
ATOM 712 O O . ASP A 1 89 ? -15.885 -16.717 -5.532 1.00 64.69 89 ASP A O 1
ATOM 716 N N . VAL A 1 90 ? -14.018 -16.187 -6.661 1.00 60.12 90 VAL A N 1
ATOM 717 C CA . VAL A 1 90 ? -14.262 -17.116 -7.769 1.00 60.12 90 VAL A CA 1
ATOM 718 C C . VAL A 1 90 ? -14.195 -18.523 -7.198 1.00 60.12 90 VAL A C 1
ATOM 720 O O . VAL A 1 90 ? -13.142 -19.106 -6.943 1.00 60.12 90 VAL A O 1
ATOM 723 N N . THR A 1 91 ? -15.394 -19.049 -6.987 1.00 53.38 91 THR A N 1
ATOM 724 C CA . THR A 1 91 ? -15.687 -20.402 -6.550 1.00 53.38 91 THR A CA 1
ATOM 725 C C . THR A 1 91 ? -14.793 -21.345 -7.352 1.00 53.38 91 THR A C 1
ATOM 727 O O . THR A 1 91 ? -14.842 -21.281 -8.584 1.00 53.38 91 THR A O 1
ATOM 730 N N . PRO A 1 92 ? -13.968 -22.198 -6.716 1.00 50.72 92 PRO A N 1
ATOM 731 C CA . PRO A 1 92 ? -13.108 -23.117 -7.441 1.00 50.72 92 PRO A CA 1
ATOM 732 C C . PRO A 1 92 ? -13.990 -24.071 -8.249 1.00 50.72 92 PRO A C 1
ATOM 734 O O . PRO A 1 92 ? -14.503 -25.073 -7.752 1.00 50.72 92 PRO A O 1
ATOM 737 N N . LEU A 1 93 ? -14.192 -23.738 -9.521 1.00 51.03 93 LEU A N 1
ATOM 738 C CA . LEU A 1 93 ? -14.801 -24.590 -10.529 1.00 51.03 93 LEU A CA 1
ATOM 739 C C . LEU A 1 93 ? -13.770 -25.649 -10.934 1.00 51.03 93 LEU A C 1
ATOM 741 O O . LEU A 1 93 ? -13.254 -25.634 -12.045 1.00 51.03 93 LEU A O 1
ATOM 745 N N . HIS A 1 94 ? -13.455 -26.570 -10.020 1.00 43.47 94 HIS A N 1
ATOM 746 C CA . HIS A 1 94 ? -12.990 -27.904 -10.395 1.00 43.47 94 HIS A CA 1
ATOM 747 C C . HIS A 1 94 ? -13.174 -28.916 -9.246 1.00 43.47 94 HIS A C 1
ATOM 749 O O . HIS A 1 94 ? -12.493 -28.809 -8.226 1.00 43.47 94 HIS A O 1
ATOM 755 N N . PRO A 1 95 ? -14.051 -29.927 -9.387 1.00 52.62 95 PRO A N 1
ATOM 756 C CA . PRO A 1 95 ? -14.358 -30.879 -8.317 1.00 52.62 95 PRO A CA 1
ATOM 757 C C . PRO A 1 95 ? -13.433 -32.114 -8.252 1.00 52.62 95 PRO A C 1
ATOM 759 O O . PRO A 1 95 ? -13.828 -33.109 -7.656 1.00 52.62 95 PRO A O 1
ATOM 762 N N . ASP A 1 96 ? -12.215 -32.086 -8.810 1.00 46.72 96 ASP A N 1
ATOM 763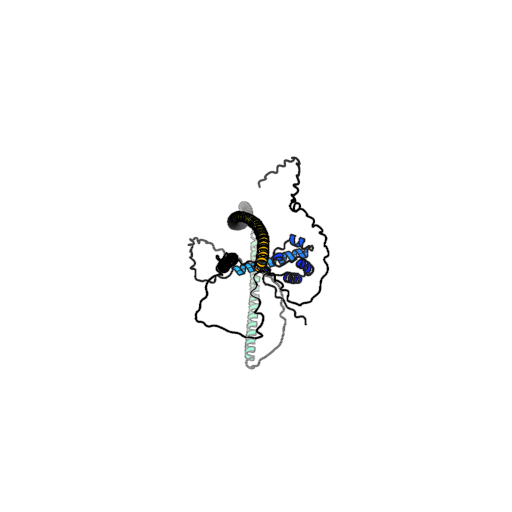 C CA . ASP A 1 96 ? -11.428 -33.325 -9.021 1.00 46.72 96 ASP A CA 1
ATOM 764 C C . ASP A 1 96 ? -10.044 -33.378 -8.350 1.00 46.72 96 ASP A C 1
ATOM 766 O O . ASP A 1 96 ? -9.220 -34.224 -8.699 1.00 46.72 96 ASP A O 1
ATOM 770 N N . ILE A 1 97 ? -9.771 -32.546 -7.341 1.00 44.03 97 ILE A N 1
ATOM 771 C CA . ILE A 1 97 ? -8.582 -32.743 -6.496 1.00 44.03 97 ILE A CA 1
ATOM 772 C C . ILE A 1 97 ? -9.033 -33.321 -5.148 1.00 44.03 97 ILE A C 1
ATOM 774 O O . ILE A 1 97 ? -9.702 -32.621 -4.387 1.00 44.03 97 ILE A O 1
ATOM 778 N N . PRO A 1 98 ? -8.700 -34.586 -4.821 1.00 43.41 98 PRO A N 1
ATOM 779 C CA . PRO A 1 98 ? -9.094 -35.192 -3.558 1.00 43.41 98 PRO A CA 1
ATOM 780 C C . PRO A 1 98 ? -8.388 -34.476 -2.405 1.00 43.41 98 PRO A C 1
ATOM 782 O O . PRO A 1 98 ? -7.188 -34.632 -2.180 1.00 43.41 98 PRO A O 1
ATOM 785 N N . THR A 1 99 ? -9.154 -33.677 -1.665 1.00 38.16 99 THR A N 1
ATOM 786 C CA . THR A 1 99 ? -8.724 -33.056 -0.416 1.00 38.16 99 THR A CA 1
ATOM 787 C C . THR A 1 99 ? -8.382 -34.150 0.593 1.00 38.16 99 THR A C 1
ATOM 789 O O . THR A 1 99 ? -9.246 -34.918 1.022 1.00 38.16 99 THR A O 1
ATOM 792 N N . ILE A 1 100 ? -7.111 -34.220 0.987 1.00 42.47 100 ILE A N 1
ATOM 793 C CA . ILE A 1 100 ? -6.653 -35.044 2.105 1.00 42.47 100 ILE A CA 1
ATOM 794 C C . ILE A 1 100 ? -7.304 -34.482 3.374 1.00 42.47 100 ILE A C 1
ATOM 796 O O . ILE A 1 100 ? -6.907 -33.436 3.885 1.00 42.47 100 ILE A O 1
ATOM 800 N N . ARG A 1 101 ? -8.338 -35.169 3.869 1.00 34.47 101 ARG A N 1
ATOM 801 C CA . ARG A 1 101 ? -8.902 -34.944 5.204 1.00 34.47 101 ARG A CA 1
ATOM 802 C C . ARG A 1 101 ? -7.854 -35.343 6.238 1.00 34.47 101 ARG A C 1
ATOM 804 O O . ARG A 1 101 ? -7.642 -36.529 6.475 1.00 34.47 101 ARG A O 1
ATOM 811 N N . VAL A 1 102 ? -7.229 -34.356 6.866 1.00 37.69 102 VAL A N 1
ATOM 812 C CA . VAL A 1 102 ? -6.540 -34.550 8.143 1.00 37.69 102 VAL A CA 1
ATOM 813 C C . VAL A 1 102 ? -7.610 -34.465 9.227 1.00 37.69 102 VAL A C 1
ATOM 815 O O . VAL A 1 102 ? -8.086 -33.384 9.562 1.00 37.69 102 VAL A O 1
ATOM 818 N N . THR A 1 103 ? -8.057 -35.618 9.715 1.00 35.66 103 THR A N 1
ATOM 819 C CA . THR A 1 103 ? -8.863 -35.717 10.933 1.00 35.66 103 THR A CA 1
ATOM 820 C C . THR A 1 103 ? -7.935 -35.531 12.126 1.00 35.66 103 THR A C 1
ATOM 822 O O . THR A 1 103 ? -7.087 -36.387 12.374 1.00 35.66 103 THR A O 1
ATOM 825 N N . PHE A 1 104 ? -8.077 -34.418 12.842 1.00 38.59 104 PHE A N 1
ATOM 826 C CA . PHE A 1 104 ? -7.586 -34.317 14.212 1.00 38.59 104 PHE A CA 1
ATOM 827 C C . PHE A 1 104 ? -8.622 -34.986 15.117 1.00 38.59 104 PHE A C 1
ATOM 829 O O . PHE A 1 104 ? -9.803 -34.646 15.075 1.00 38.59 104 PHE A O 1
ATOM 836 N N . GLU A 1 105 ? -8.182 -36.004 15.849 1.00 39.00 105 GLU A N 1
ATOM 837 C CA . GLU A 1 105 ? -8.940 -36.619 16.932 1.00 39.00 105 GLU A CA 1
ATOM 838 C C . GLU A 1 105 ? -8.953 -35.623 18.099 1.00 39.00 105 GLU A C 1
ATOM 840 O O . GLU A 1 105 ? -7.916 -35.364 18.709 1.00 39.00 105 GLU A O 1
ATOM 845 N N . ASP A 1 106 ? -10.114 -35.015 18.351 1.00 39.25 106 ASP A N 1
ATOM 846 C CA . ASP A 1 106 ? -10.373 -34.245 19.565 1.00 39.25 106 ASP A CA 1
ATOM 847 C C . ASP A 1 106 ? -10.553 -35.225 20.727 1.00 39.25 106 ASP A C 1
ATOM 849 O O . ASP A 1 106 ? -11.548 -35.952 20.815 1.00 39.25 106 ASP A O 1
ATOM 853 N N . ASP A 1 107 ? -9.547 -35.253 21.598 1.00 44.75 107 ASP A N 1
ATOM 854 C CA . ASP A 1 107 ? -9.570 -35.978 22.858 1.00 44.75 107 ASP A CA 1
ATOM 855 C C . ASP A 1 107 ? -10.446 -35.239 23.880 1.00 44.75 107 ASP A C 1
ATOM 857 O O . ASP A 1 107 ? -10.406 -34.017 24.039 1.00 44.75 107 ASP A O 1
ATOM 861 N N . ALA A 1 108 ? -11.253 -36.042 24.561 1.00 51.06 108 ALA A N 1
ATOM 862 C CA . ALA A 1 108 ? -12.317 -35.672 25.472 1.00 51.06 108 ALA A CA 1
ATOM 863 C C . ALA A 1 108 ? -11.885 -34.763 26.635 1.00 51.06 108 ALA A C 1
ATOM 865 O O . ALA A 1 108 ? -10.852 -34.992 27.260 1.00 51.06 108 ALA A O 1
ATOM 866 N N . ASN A 1 109 ? -12.763 -33.822 27.000 1.00 44.41 109 ASN A N 1
ATOM 867 C CA . ASN A 1 109 ? -13.063 -33.471 28.394 1.00 44.41 109 ASN A CA 1
ATOM 868 C C . ASN A 1 109 ? -14.393 -32.702 28.466 1.00 44.41 109 ASN A C 1
ATOM 870 O O . ASN A 1 109 ? -14.430 -31.475 28.534 1.00 44.41 109 ASN A O 1
ATOM 874 N N . ASP A 1 110 ? -15.485 -33.468 28.448 1.00 47.25 110 ASP A N 1
ATOM 875 C CA . ASP A 1 110 ? -16.816 -33.045 28.880 1.00 47.25 110 ASP A CA 1
ATOM 876 C C . ASP A 1 110 ? -16.949 -33.337 30.382 1.00 47.25 110 ASP A C 1
ATOM 878 O O . ASP A 1 110 ? -17.118 -34.486 30.789 1.00 47.25 110 ASP A O 1
ATOM 882 N N . GLU A 1 111 ? -16.876 -32.299 31.213 1.00 49.59 111 GLU A N 1
ATOM 883 C CA . GLU A 1 111 ? -17.438 -32.316 32.568 1.00 49.59 111 GLU A CA 1
ATOM 884 C C . GLU A 1 111 ? -17.792 -30.874 32.968 1.00 49.59 111 GLU A C 1
ATOM 886 O O . GLU A 1 111 ? -17.010 -30.149 33.582 1.00 49.59 111 GLU A O 1
ATOM 891 N N . VAL A 1 112 ? -18.986 -30.423 32.570 1.00 43.47 112 VAL A N 1
ATOM 892 C CA . VAL A 1 112 ? -19.611 -29.217 33.133 1.00 43.47 112 VAL A CA 1
ATOM 893 C C . VAL A 1 112 ? -20.967 -29.609 33.701 1.00 43.47 112 VAL A C 1
ATOM 895 O O . VAL A 1 112 ? -21.994 -29.619 33.024 1.00 43.47 112 VAL A O 1
ATOM 898 N N . ASP A 1 113 ? -20.916 -29.977 34.975 1.00 40.75 113 ASP A N 1
ATOM 899 C CA . ASP A 1 113 ? -22.047 -30.088 35.884 1.00 40.75 113 ASP A CA 1
ATOM 900 C C . ASP A 1 113 ? -22.472 -28.687 36.364 1.00 40.75 113 ASP A C 1
ATOM 902 O O . ASP A 1 113 ? -21.642 -27.786 36.511 1.00 40.75 113 ASP A O 1
ATOM 906 N N . GLY A 1 114 ? -23.763 -28.518 36.653 1.00 41.50 114 GLY A N 1
ATOM 907 C CA . GLY A 1 114 ? -24.258 -27.375 37.423 1.00 41.50 114 GLY A CA 1
ATOM 908 C C . GLY A 1 114 ? -25.269 -26.473 36.725 1.00 41.50 114 GLY A C 1
ATOM 909 O O . GLY A 1 114 ? -24.995 -25.313 36.430 1.00 41.50 114 GLY A O 1
ATOM 910 N N . MET A 1 115 ? -26.486 -26.994 36.558 1.00 42.62 115 MET A N 1
ATOM 911 C CA . MET A 1 115 ? -27.714 -26.227 36.341 1.00 42.62 115 MET A CA 1
ATOM 912 C C . MET A 1 115 ? -27.812 -24.995 37.260 1.00 42.62 115 MET A C 1
ATOM 914 O O . MET A 1 115 ? -27.914 -25.126 38.479 1.00 42.62 115 MET A O 1
ATOM 918 N N . PHE A 1 116 ? -27.958 -23.815 36.665 1.00 42.09 116 PHE A N 1
ATOM 919 C CA . PHE A 1 116 ? -28.644 -22.687 37.290 1.00 42.09 116 PHE A CA 1
ATOM 920 C C . PHE A 1 116 ? -29.534 -22.046 36.227 1.00 42.09 116 PHE A C 1
ATOM 922 O O . PHE A 1 116 ? -29.050 -21.393 35.309 1.00 42.09 116 PHE A O 1
ATOM 929 N N . THR A 1 117 ? -30.844 -22.282 36.311 1.00 42.44 117 THR A N 1
ATOM 930 C CA . THR A 1 117 ? -31.828 -21.467 35.593 1.00 42.44 117 THR A CA 1
ATOM 931 C C . THR A 1 117 ? -32.769 -20.830 36.594 1.00 42.44 117 THR A C 1
ATOM 933 O O . THR A 1 117 ? -33.389 -21.478 37.438 1.00 42.44 117 THR A O 1
ATOM 936 N N . GLU A 1 118 ? -32.781 -19.510 36.488 1.00 42.56 118 GLU A N 1
ATOM 937 C CA . GLU A 1 118 ? -33.584 -18.541 37.196 1.00 42.56 118 GLU A CA 1
ATOM 938 C C . GLU A 1 118 ? -35.074 -18.880 37.146 1.00 42.56 118 GLU A C 1
ATOM 940 O O . GLU A 1 118 ? -35.646 -19.189 36.100 1.00 42.56 118 GLU A O 1
ATOM 945 N N . ARG A 1 119 ? -35.739 -18.705 38.287 1.00 36.34 119 ARG A N 1
ATOM 946 C CA . ARG A 1 119 ? -37.174 -18.442 38.315 1.00 36.34 119 ARG A CA 1
ATOM 947 C C . ARG A 1 119 ? -37.443 -17.316 39.308 1.00 36.34 119 ARG A C 1
ATOM 949 O O . ARG A 1 119 ? -37.899 -17.540 40.424 1.00 36.34 119 ARG A O 1
ATOM 956 N N . CYS A 1 120 ? -37.137 -16.098 38.873 1.00 41.25 120 CYS A N 1
ATOM 957 C CA . CYS A 1 120 ? -37.756 -14.885 39.387 1.00 41.25 120 CYS A CA 1
ATOM 958 C C . CYS A 1 120 ? -39.133 -14.767 38.724 1.00 41.25 120 CYS A C 1
ATOM 960 O O . CYS A 1 120 ? -39.211 -14.628 37.507 1.00 41.25 120 CYS A O 1
ATOM 962 N N . PHE A 1 121 ? -40.211 -14.849 39.504 1.00 40.59 121 PHE A N 1
ATOM 963 C CA . PHE A 1 121 ? -41.505 -14.325 39.077 1.00 40.59 121 PHE A CA 1
ATOM 964 C C . PHE A 1 121 ? -41.953 -13.270 40.075 1.00 40.59 121 PHE A C 1
ATOM 966 O O . PHE A 1 121 ? -42.034 -13.505 41.281 1.00 40.59 121 PHE A O 1
ATOM 973 N N . GLU A 1 122 ? -42.162 -12.094 39.502 1.00 38.69 122 GLU A N 1
ATOM 974 C CA . GLU A 1 122 ? -42.523 -10.836 40.117 1.00 38.69 122 GLU A CA 1
ATOM 975 C C . GLU A 1 122 ? -43.794 -10.907 40.958 1.00 38.69 122 GLU A C 1
ATOM 977 O O . GLU A 1 122 ? -44.839 -11.433 40.575 1.00 38.69 122 GLU A O 1
ATOM 982 N N . SER A 1 123 ? -43.678 -10.255 42.105 1.00 44.50 123 SER A N 1
ATOM 983 C CA . SER A 1 123 ? -44.744 -9.644 42.878 1.00 44.50 123 SER A CA 1
ATOM 984 C C . SER A 1 123 ? -45.624 -8.738 42.008 1.00 44.50 123 SER A C 1
ATOM 986 O O . SER A 1 123 ? -45.231 -7.621 41.670 1.00 44.50 123 SER A O 1
ATOM 988 N N . VAL A 1 124 ? -46.839 -9.196 41.699 1.00 40.03 124 VAL A N 1
ATOM 989 C CA . VAL A 1 124 ? -47.903 -8.357 41.133 1.00 40.03 124 VAL A CA 1
ATOM 990 C C . VAL A 1 124 ? -48.570 -7.586 42.269 1.00 40.03 124 VAL A C 1
ATOM 992 O O . VAL A 1 124 ? -49.364 -8.121 43.043 1.00 40.03 124 VAL A O 1
ATOM 995 N N . SER A 1 125 ? -48.210 -6.311 42.364 1.00 41.16 125 SER A N 1
ATOM 996 C CA . SER A 1 125 ? -48.927 -5.299 43.132 1.00 41.16 125 SER A CA 1
ATOM 997 C C . SER A 1 125 ? -50.204 -4.908 42.388 1.00 41.16 125 SER A C 1
ATOM 999 O O . SER A 1 125 ? -50.166 -4.564 41.209 1.00 41.16 125 SER A O 1
ATOM 1001 N N . LEU A 1 126 ? -51.329 -4.943 43.098 1.00 47.12 126 LEU A N 1
ATOM 1002 C CA . LEU A 1 126 ? -52.600 -4.354 42.679 1.00 47.12 126 LEU A CA 1
ATOM 1003 C C . LEU A 1 126 ? -52.448 -2.845 42.426 1.00 47.12 126 LEU A C 1
ATOM 1005 O O . LEU A 1 126 ? -51.770 -2.167 43.204 1.00 47.12 126 LEU A O 1
ATOM 1009 N N . PRO A 1 127 ? -53.228 -2.300 41.483 1.00 44.69 127 PRO A N 1
ATOM 1010 C CA . PRO A 1 127 ? -53.890 -1.037 41.737 1.00 44.69 127 PRO A CA 1
ATOM 1011 C C . PRO A 1 127 ? -55.405 -1.166 41.566 1.00 44.69 127 PRO A C 1
ATOM 1013 O O . PRO A 1 127 ? -55.933 -1.615 40.553 1.00 44.69 127 PRO A O 1
ATOM 1016 N N . VAL A 1 128 ? -56.083 -0.741 42.623 1.00 49.03 128 VAL A N 1
ATOM 1017 C CA . VAL A 1 128 ? -57.427 -0.173 42.600 1.00 49.03 128 VAL A CA 1
ATOM 1018 C C . VAL A 1 128 ? -57.379 1.070 41.708 1.00 49.03 128 VAL A C 1
ATOM 1020 O O . VAL A 1 128 ? -56.562 1.935 42.004 1.00 49.03 128 VAL A O 1
ATOM 1023 N N . ASP A 1 129 ? -58.214 1.174 40.669 1.00 38.75 129 ASP A N 1
ATOM 1024 C CA . ASP A 1 129 ? -59.136 2.314 40.550 1.00 38.75 129 ASP A CA 1
ATOM 1025 C C . ASP A 1 129 ? -60.192 2.157 39.441 1.00 38.75 129 ASP A C 1
ATOM 1027 O O . ASP A 1 129 ? -59.875 1.838 38.302 1.00 38.75 129 ASP A O 1
ATOM 1031 N N . ASN A 1 130 ? -61.432 2.407 39.862 1.00 43.53 130 ASN A N 1
ATOM 1032 C CA . ASN A 1 130 ? -62.533 3.134 39.227 1.00 43.53 130 ASN A CA 1
ATOM 1033 C C . ASN A 1 130 ? -62.999 2.921 37.771 1.00 43.53 130 ASN A C 1
ATOM 1035 O O . ASN A 1 130 ? -62.252 3.000 36.808 1.00 43.53 130 ASN A O 1
ATOM 1039 N N . SER A 1 131 ? -64.342 2.889 37.721 1.00 50.69 131 SER A N 1
ATOM 1040 C CA . SER A 1 131 ? -65.258 3.503 36.746 1.00 50.69 131 SER A CA 1
ATOM 1041 C C . SER A 1 131 ? -65.270 2.973 35.321 1.00 50.69 131 SER A C 1
ATOM 1043 O O . SER A 1 131 ? -64.357 3.267 34.574 1.00 50.69 131 SER A O 1
ATOM 1045 N N . ASP A 1 132 ? -66.379 2.311 34.978 1.00 43.25 132 ASP A N 1
ATOM 1046 C CA . ASP A 1 132 ? -67.102 2.385 33.695 1.00 43.25 132 ASP A CA 1
ATOM 1047 C C . ASP A 1 132 ? -68.502 1.798 34.002 1.00 43.25 132 ASP A C 1
ATOM 1049 O O . ASP A 1 132 ? -68.642 0.612 34.299 1.00 43.25 132 ASP A O 1
ATOM 1053 N N . GLU A 1 133 ? -69.535 2.582 34.324 1.00 55.38 133 GLU A N 1
ATOM 1054 C CA . GLU A 1 133 ? -70.344 3.400 33.403 1.00 55.38 133 GLU A CA 1
ATOM 1055 C C . GLU A 1 133 ? -70.715 2.623 32.131 1.00 55.38 133 GLU A C 1
ATOM 1057 O O . GLU A 1 133 ? -70.106 2.779 31.081 1.00 55.38 133 GLU A O 1
ATOM 1062 N N . TYR A 1 134 ? -71.719 1.746 32.250 1.00 44.50 134 TYR A N 1
ATOM 1063 C CA . TYR A 1 134 ? -72.386 1.150 31.094 1.00 44.50 134 TYR A CA 1
ATOM 1064 C C . TYR A 1 134 ? -73.727 1.836 30.890 1.00 44.50 134 TYR A C 1
ATOM 1066 O O . TYR A 1 134 ? -74.685 1.629 31.641 1.00 44.50 134 TYR A O 1
ATOM 1074 N N . ASP A 1 135 ? -73.709 2.689 29.875 1.00 42.41 135 ASP A N 1
ATOM 1075 C CA . ASP A 1 135 ? -74.839 3.394 29.309 1.00 42.41 135 ASP A CA 1
ATOM 1076 C C . ASP A 1 135 ? -75.743 2.423 28.540 1.00 42.41 135 ASP A C 1
ATOM 1078 O O . ASP A 1 135 ? -75.294 1.446 27.931 1.00 42.41 135 ASP A O 1
ATOM 1082 N N . TYR A 1 136 ? -77.036 2.700 28.622 1.00 47.81 136 TYR A N 1
ATOM 1083 C CA . TYR A 1 136 ? -78.081 2.030 27.865 1.00 47.81 136 TYR A CA 1
ATOM 1084 C C . TYR A 1 136 ? -77.932 2.403 26.395 1.00 47.81 136 TYR A C 1
ATOM 1086 O O . TYR A 1 136 ? -78.033 3.583 26.083 1.00 47.81 136 TYR A O 1
ATOM 1094 N N . GLU A 1 137 ? -77.859 1.425 25.492 1.00 45.62 137 GLU A N 1
ATOM 1095 C CA . GLU A 1 137 ? -78.472 1.613 24.181 1.00 45.62 137 GLU A CA 1
ATOM 1096 C C . GLU A 1 137 ? -79.308 0.416 23.743 1.00 45.62 137 GLU A C 1
ATOM 1098 O O . GLU A 1 137 ? -79.131 -0.738 24.134 1.00 45.62 137 GLU A O 1
ATOM 1103 N N . ASP A 1 138 ? -80.311 0.841 23.001 1.00 44.97 138 ASP A N 1
ATOM 1104 C CA . ASP A 1 138 ? -81.603 0.284 22.697 1.00 44.97 138 ASP A CA 1
ATOM 1105 C C . ASP A 1 138 ? -81.555 -0.425 21.333 1.00 44.97 138 ASP A C 1
ATOM 1107 O O . ASP A 1 138 ? -80.601 -0.288 20.569 1.00 44.97 138 ASP A O 1
ATOM 1111 N N . ALA A 1 139 ? -82.671 -1.075 21.017 1.00 42.09 139 ALA A N 1
ATOM 1112 C CA . ALA A 1 139 ? -83.148 -1.419 19.680 1.00 42.09 139 ALA A CA 1
ATOM 1113 C C . ALA A 1 139 ? -82.667 -2.721 18.991 1.00 42.09 139 ALA A C 1
ATOM 1115 O O . ALA A 1 139 ? -81.570 -2.822 18.452 1.00 42.09 139 ALA A O 1
ATOM 1116 N N . GLN A 1 140 ? -83.675 -3.605 18.846 1.00 42.06 140 GLN A N 1
ATOM 1117 C CA . GLN A 1 140 ? -84.104 -4.276 17.599 1.00 42.06 140 GLN A CA 1
ATOM 1118 C C . GLN A 1 140 ? -83.264 -5.470 17.096 1.00 42.06 140 GLN A C 1
ATOM 1120 O O . GLN A 1 140 ? -82.047 -5.453 17.135 1.00 42.06 140 GLN A O 1
ATOM 1125 N N . ASP A 1 141 ? -83.805 -6.581 16.584 1.00 39.09 141 ASP A N 1
ATOM 1126 C CA . ASP A 1 141 ? -85.115 -6.937 16.020 1.00 39.09 141 ASP A CA 1
ATOM 1127 C C . ASP A 1 141 ? -85.215 -8.484 15.938 1.00 39.09 141 ASP A C 1
ATOM 1129 O O . ASP A 1 141 ? -84.194 -9.164 15.833 1.00 39.09 141 ASP A O 1
ATOM 1133 N N . GLY A 1 142 ? -86.449 -9.004 15.861 1.00 39.56 142 GLY A N 1
ATOM 1134 C CA . GLY A 1 142 ? -86.803 -10.335 15.325 1.00 39.56 142 GLY A CA 1
ATOM 1135 C C . GLY A 1 142 ? -86.617 -11.510 16.295 1.00 39.56 142 GLY A C 1
ATOM 1136 O O . GLY A 1 142 ? -85.652 -11.580 17.035 1.00 39.56 142 GLY A O 1
ATOM 1137 N N . ASP A 1 143 ? -87.481 -12.511 16.379 1.00 37.38 143 ASP A N 1
ATOM 1138 C CA . ASP A 1 143 ? -88.359 -13.072 15.362 1.00 37.38 143 ASP A CA 1
ATOM 1139 C C . ASP A 1 143 ? -89.441 -13.928 16.052 1.00 37.38 143 ASP A C 1
ATOM 1141 O O . ASP A 1 143 ? -89.291 -14.383 17.189 1.00 37.38 143 ASP A O 1
ATOM 1145 N N . GLU A 1 144 ? -90.550 -14.088 15.350 1.00 50.19 144 GLU A N 1
ATOM 1146 C CA . GLU A 1 144 ? -91.813 -14.709 15.724 1.00 50.19 144 GLU A CA 1
ATOM 1147 C C . GLU A 1 144 ? -91.676 -16.180 16.158 1.00 50.19 144 GLU A C 1
ATOM 1149 O O . GLU A 1 144 ? -91.019 -16.960 15.473 1.00 50.19 144 GLU A O 1
ATOM 1154 N N . SER A 1 145 ? -92.378 -16.609 17.225 1.00 43.44 145 SER A N 1
ATOM 1155 C CA . SER A 1 145 ? -93.248 -17.813 17.208 1.00 43.44 145 SER A CA 1
ATOM 1156 C C . SER A 1 145 ? -93.922 -18.149 18.560 1.00 43.44 145 SER A C 1
ATOM 1158 O O . SER A 1 145 ? -93.280 -18.354 19.583 1.00 43.44 145 SER A O 1
ATOM 1160 N N . GLU A 1 146 ? -95.251 -18.294 18.476 1.00 46.62 146 GLU A N 1
ATOM 1161 C CA . GLU A 1 146 ? -96.159 -19.150 19.271 1.00 46.62 146 GLU A CA 1
ATOM 1162 C C . GLU A 1 146 ? -96.554 -18.771 20.726 1.00 46.62 146 GLU A C 1
ATOM 1164 O O . GLU A 1 146 ? -95.795 -18.956 21.680 1.00 46.62 146 GLU A O 1
ATOM 1169 N N . PRO A 1 147 ? -97.820 -18.339 20.943 1.00 53.28 147 PRO A N 1
ATOM 1170 C CA . PRO A 1 147 ? -98.350 -17.960 22.245 1.00 53.28 147 PRO A CA 1
ATOM 1171 C C . PRO A 1 147 ? -99.221 -19.077 22.836 1.00 53.28 147 PRO A C 1
ATOM 1173 O O . PRO A 1 147 ? -100.428 -19.065 22.652 1.00 53.28 147 PRO A O 1
ATOM 1176 N N . GLU A 1 148 ? -98.646 -20.039 23.562 1.00 53.03 148 GLU A N 1
ATOM 1177 C CA . GLU A 1 148 ? -99.473 -20.941 24.402 1.00 53.03 148 GLU A CA 1
ATOM 1178 C C . GLU A 1 148 ? -98.742 -21.582 25.604 1.00 53.03 148 GLU A C 1
ATOM 1180 O O . GLU A 1 148 ? -99.324 -22.367 26.347 1.00 53.03 148 GLU A O 1
ATOM 1185 N N . ARG A 1 149 ? -97.480 -21.203 25.877 1.00 52.88 149 ARG A N 1
ATOM 1186 C CA . ARG A 1 149 ? -96.708 -21.656 27.061 1.00 52.88 149 ARG A CA 1
ATOM 1187 C C . ARG A 1 149 ? -96.339 -20.557 28.068 1.00 52.88 149 ARG A C 1
ATOM 1189 O O . ARG A 1 149 ? -95.730 -20.856 29.095 1.00 52.88 149 ARG A O 1
ATOM 1196 N N . ALA A 1 150 ? -96.709 -19.301 27.812 1.00 52.81 150 ALA A N 1
ATOM 1197 C CA . ALA A 1 150 ? -96.347 -18.165 28.666 1.00 52.81 150 ALA A CA 1
ATOM 1198 C C . ALA A 1 150 ? -97.023 -18.205 30.053 1.00 52.81 150 ALA A C 1
ATOM 1200 O O . ALA A 1 150 ? -96.387 -17.854 31.045 1.00 52.81 150 ALA A O 1
ATOM 1201 N N . ASP A 1 151 ? -98.254 -18.717 30.154 1.00 55.25 151 ASP A N 1
ATOM 1202 C CA . ASP A 1 151 ? -99.005 -18.738 31.419 1.00 55.25 151 ASP A CA 1
ATOM 1203 C C . ASP A 1 151 ? -98.507 -19.802 32.411 1.00 55.25 151 ASP A C 1
ATOM 1205 O O . ASP A 1 151 ? -98.502 -19.565 33.623 1.00 55.25 151 ASP A O 1
ATOM 1209 N N . GLU A 1 152 ? -98.007 -20.948 31.936 1.00 61.41 152 GLU A N 1
ATOM 1210 C CA . GLU A 1 152 ? -97.370 -21.949 32.807 1.00 61.41 152 GLU A CA 1
ATOM 1211 C C . GLU A 1 152 ? -96.009 -21.469 33.315 1.00 61.41 152 GLU A C 1
ATOM 1213 O O . GLU A 1 152 ? -95.681 -21.663 34.489 1.00 61.41 152 GLU A O 1
ATOM 1218 N N . VAL A 1 153 ? -95.226 -20.797 32.465 1.00 63.41 153 VAL A N 1
ATOM 1219 C CA . VAL A 1 153 ? -93.935 -20.221 32.862 1.00 63.41 153 VAL A CA 1
ATOM 1220 C C . VAL A 1 153 ? -94.142 -19.054 33.830 1.00 63.41 153 VAL A C 1
ATOM 1222 O O . VAL A 1 153 ? -93.453 -18.996 34.847 1.00 63.41 153 VAL A O 1
ATOM 1225 N N . ALA A 1 154 ? -95.135 -18.188 33.601 1.00 65.75 154 ALA A N 1
ATOM 1226 C CA . ALA A 1 154 ? -95.495 -17.101 34.511 1.00 65.75 154 ALA A CA 1
ATOM 1227 C C . ALA A 1 154 ? -96.037 -17.617 35.855 1.00 65.75 154 ALA A C 1
ATOM 1229 O O . ALA A 1 154 ? -95.653 -17.111 36.911 1.00 65.75 154 ALA A O 1
ATOM 1230 N N . SER A 1 155 ? -96.861 -18.669 35.852 1.00 71.12 155 SER A N 1
ATOM 1231 C CA . SER A 1 155 ? -97.375 -19.282 37.085 1.00 71.12 155 SER A CA 1
ATOM 1232 C C . SER A 1 155 ? -96.267 -19.980 37.876 1.00 71.12 155 SER A C 1
ATOM 1234 O O . SER A 1 155 ? -96.187 -19.839 39.097 1.00 71.12 155 SER A O 1
ATOM 1236 N N . ARG A 1 156 ? -95.352 -20.679 37.191 1.00 73.00 156 ARG A N 1
ATOM 1237 C CA . ARG A 1 156 ? -94.196 -21.331 37.820 1.00 73.00 156 ARG A CA 1
ATOM 1238 C C . ARG A 1 156 ? -93.182 -20.314 38.343 1.00 73.00 156 ARG A C 1
ATOM 1240 O O . ARG A 1 156 ? -92.663 -20.506 39.438 1.00 73.00 156 ARG A O 1
ATOM 1247 N N . ALA A 1 157 ? -92.946 -19.223 37.615 1.00 72.25 157 ALA A N 1
ATOM 1248 C CA . ALA A 1 157 ? -92.112 -18.113 38.071 1.00 72.25 157 ALA A CA 1
ATOM 1249 C C . ALA A 1 157 ? -92.729 -17.420 39.294 1.00 72.25 157 ALA A C 1
ATOM 1251 O O . ALA A 1 157 ? -92.028 -17.187 40.276 1.00 72.25 157 ALA A O 1
ATOM 1252 N N . THR A 1 158 ? -94.043 -17.179 39.288 1.00 77.69 158 THR A N 1
ATOM 1253 C CA . THR A 1 158 ? -94.757 -16.574 40.423 1.00 77.69 158 THR A CA 1
ATOM 1254 C C . THR A 1 158 ? -94.700 -17.472 41.659 1.00 77.69 158 THR A C 1
ATOM 1256 O O . THR A 1 158 ? -94.357 -16.997 42.739 1.00 77.69 158 THR A O 1
ATOM 1259 N N . LEU A 1 159 ? -94.934 -18.782 41.504 1.00 80.19 159 LEU A N 1
ATOM 1260 C CA . LEU A 1 159 ? -94.813 -19.756 42.594 1.00 80.19 159 LEU A CA 1
ATOM 1261 C C . LEU A 1 159 ? -93.390 -19.770 43.173 1.00 80.19 159 LEU A C 1
ATOM 1263 O O . LEU A 1 159 ? -93.197 -19.741 44.388 1.00 80.19 159 LEU A O 1
ATOM 1267 N N . MET A 1 160 ? -92.383 -19.759 42.306 1.00 80.94 160 MET A N 1
ATOM 1268 C CA . MET A 1 160 ? -90.981 -19.773 42.711 1.00 80.94 160 MET A CA 1
ATOM 1269 C C . MET A 1 160 ? -90.582 -18.476 43.433 1.00 80.94 160 MET A C 1
ATOM 1271 O O . MET A 1 160 ? -89.907 -18.539 44.457 1.00 80.94 160 MET A O 1
ATOM 1275 N N . VAL A 1 161 ? -91.074 -17.314 42.987 1.00 83.50 161 VAL A N 1
ATOM 1276 C CA . VAL A 1 161 ? -90.896 -16.028 43.686 1.00 83.50 161 VAL A CA 1
ATOM 1277 C C . VAL A 1 161 ? -91.585 -16.042 45.050 1.00 83.50 161 VAL A C 1
ATOM 1279 O O . VAL A 1 161 ? -90.990 -15.591 46.027 1.00 83.50 161 VAL A O 1
ATOM 1282 N N . THR A 1 162 ? -92.795 -16.601 45.158 1.00 81.00 162 THR A N 1
ATOM 1283 C CA . THR A 1 162 ? -93.478 -16.706 46.457 1.00 81.00 162 THR A CA 1
ATOM 1284 C C . THR A 1 162 ? -92.712 -17.597 47.433 1.00 81.00 162 THR A C 1
ATOM 1286 O O . THR A 1 162 ? -92.447 -17.146 48.549 1.00 81.00 162 THR A O 1
ATOM 1289 N N . MET A 1 163 ? -92.238 -18.776 47.003 1.00 85.12 163 MET A N 1
ATOM 1290 C CA . MET A 1 163 ? -91.421 -19.659 47.849 1.00 85.12 163 MET A CA 1
ATOM 1291 C C . MET A 1 163 ? -90.108 -18.990 48.273 1.00 85.12 163 MET A C 1
ATOM 1293 O O . MET A 1 163 ? -89.761 -19.011 49.451 1.00 85.12 163 MET A O 1
ATOM 1297 N N . LEU A 1 164 ? -89.410 -18.320 47.349 1.00 83.44 164 LEU A N 1
ATOM 1298 C CA . LEU A 1 164 ? -88.177 -17.591 47.663 1.00 83.44 164 LEU A CA 1
ATOM 1299 C C . LEU A 1 164 ? -88.423 -16.399 48.602 1.00 83.44 164 LEU A C 1
ATOM 1301 O O . LEU A 1 164 ? -87.551 -16.052 49.401 1.00 83.44 164 LEU A O 1
ATOM 1305 N N . SER A 1 165 ? -89.597 -15.764 48.537 1.00 84.44 165 SER A N 1
ATOM 1306 C CA . SER A 1 165 ? -89.967 -14.685 49.460 1.00 84.44 165 SER A CA 1
ATOM 1307 C C . SER A 1 165 ? -90.240 -15.208 50.875 1.00 84.44 165 SER A C 1
ATOM 1309 O O . SER A 1 165 ? -89.787 -14.606 51.851 1.00 84.44 165 SER A O 1
ATOM 1311 N N . GLU A 1 166 ? -90.902 -16.363 50.994 1.00 88.38 166 GLU A N 1
ATOM 1312 C CA . GLU A 1 166 ? -91.182 -17.014 52.274 1.00 88.38 166 GLU A CA 1
ATOM 1313 C C . GLU A 1 166 ? -89.900 -17.545 52.925 1.00 88.38 166 GLU A C 1
ATOM 1315 O O . GLU A 1 166 ? -89.677 -17.340 54.123 1.00 88.38 166 GLU A O 1
ATOM 1320 N N . GLU A 1 167 ? -89.008 -18.157 52.142 1.00 87.44 167 GLU A N 1
ATOM 1321 C CA . GLU A 1 167 ? -87.696 -18.593 52.622 1.00 87.44 167 GLU A CA 1
ATOM 1322 C C . GLU A 1 167 ? -86.843 -17.411 53.087 1.00 87.44 167 GLU A C 1
ATOM 1324 O O . GLU A 1 167 ? -86.273 -17.457 54.180 1.00 87.44 167 GLU A O 1
ATOM 1329 N N . ASN A 1 168 ? -86.822 -16.306 52.336 1.00 84.50 168 ASN A N 1
ATOM 1330 C CA . ASN A 1 168 ? -86.127 -15.090 52.760 1.00 84.50 168 ASN A CA 1
ATOM 1331 C C . ASN A 1 168 ? -86.703 -14.504 54.056 1.00 84.50 168 ASN A C 1
ATOM 1333 O O . ASN A 1 168 ? -85.944 -14.059 54.921 1.00 84.50 168 ASN A O 1
ATOM 1337 N N . ALA A 1 169 ? -88.026 -14.520 54.232 1.00 89.12 169 ALA A N 1
ATOM 1338 C CA . ALA A 1 169 ? -88.654 -14.079 55.475 1.00 89.12 169 ALA A CA 1
ATOM 1339 C C . ALA A 1 169 ? -88.253 -14.975 56.662 1.00 89.12 169 ALA A C 1
ATOM 1341 O O . ALA A 1 169 ? -87.948 -14.476 57.751 1.00 89.12 169 ALA A O 1
ATOM 1342 N N . LYS A 1 170 ? -88.185 -16.296 56.451 1.00 89.06 170 LYS A N 1
ATOM 1343 C CA . LYS A 1 170 ? -87.762 -17.266 57.470 1.00 89.06 170 LYS A CA 1
ATOM 1344 C C . LYS A 1 170 ? -86.288 -17.103 57.848 1.00 89.06 170 LYS A C 1
ATOM 1346 O O . LYS A 1 170 ? -85.970 -17.107 59.037 1.00 89.06 170 LYS A O 1
ATOM 1351 N N . LEU A 1 171 ? -85.408 -16.896 56.867 1.00 88.69 171 LEU A N 1
ATOM 1352 C CA . LEU A 1 171 ? -83.979 -16.658 57.092 1.00 88.69 171 LEU A CA 1
ATOM 1353 C C . LEU A 1 171 ? -83.729 -15.351 57.848 1.00 88.69 171 LEU A C 1
ATOM 1355 O O . LEU A 1 171 ? -82.938 -15.331 58.790 1.00 88.69 171 LEU A O 1
ATOM 1359 N N . ARG A 1 172 ? -84.447 -14.271 57.510 1.00 85.88 172 ARG A N 1
ATOM 1360 C CA . ARG A 1 172 ? -84.365 -13.004 58.259 1.00 85.88 172 ARG A CA 1
ATOM 1361 C C . ARG A 1 172 ? -84.773 -13.182 59.718 1.00 85.88 172 ARG A C 1
ATOM 1363 O O . ARG A 1 172 ? -84.079 -12.701 60.607 1.00 85.88 172 ARG A O 1
ATOM 1370 N N . LYS A 1 173 ? -85.840 -13.942 59.973 1.00 91.38 173 LYS A N 1
ATOM 1371 C CA . LYS A 1 173 ? -86.276 -14.246 61.340 1.00 91.38 173 LYS A CA 1
ATOM 1372 C C . LYS A 1 173 ? -85.228 -15.054 62.119 1.00 91.38 173 LYS A C 1
ATOM 1374 O O . LYS A 1 173 ? -84.924 -14.701 63.254 1.00 91.38 173 LYS A O 1
ATOM 1379 N N . GLN A 1 174 ? -84.631 -16.079 61.505 1.00 88.88 174 GLN A N 1
ATOM 1380 C CA . GLN A 1 174 ? -83.545 -16.857 62.123 1.00 88.88 174 GLN A CA 1
ATOM 1381 C C . GLN A 1 174 ? -82.302 -16.001 62.407 1.00 88.88 174 GLN A C 1
ATOM 1383 O O . GLN A 1 174 ? -81.657 -16.156 63.446 1.00 88.88 174 GLN A O 1
ATOM 1388 N N . LEU A 1 175 ? -81.979 -15.064 61.516 1.00 90.25 175 LEU A N 1
ATOM 1389 C CA . LEU A 1 175 ? -80.875 -14.132 61.719 1.00 90.25 175 LEU A CA 1
ATOM 1390 C C . LEU A 1 175 ? -81.132 -13.198 62.913 1.00 90.25 175 LEU A C 1
ATOM 1392 O O . LEU A 1 175 ? -80.226 -12.934 63.699 1.00 90.25 175 LEU A O 1
ATOM 1396 N N . ASP A 1 176 ? -82.362 -12.721 63.086 1.00 89.62 176 ASP A N 1
ATOM 1397 C CA . ASP A 1 176 ? -82.707 -11.859 64.219 1.00 89.62 176 ASP A CA 1
ATOM 1398 C C . ASP A 1 176 ? -82.755 -12.621 65.551 1.00 89.62 176 ASP A C 1
ATOM 1400 O O . ASP A 1 176 ? -82.369 -12.075 66.588 1.00 89.62 176 ASP A O 1
ATOM 1404 N N . ASP A 1 177 ? -83.185 -13.885 65.537 1.00 90.81 177 ASP A N 1
ATOM 1405 C CA . ASP A 1 177 ? -83.157 -14.750 66.720 1.00 90.81 177 ASP A CA 1
ATOM 1406 C C . ASP A 1 177 ? -81.709 -15.057 67.152 1.00 90.81 177 ASP A C 1
ATOM 1408 O O . ASP A 1 177 ? -81.365 -14.867 68.320 1.00 90.81 177 ASP A O 1
ATOM 1412 N N . THR A 1 178 ? -80.825 -15.407 66.210 1.00 88.62 178 THR A N 1
ATOM 1413 C CA . THR A 1 178 ? -79.397 -15.663 66.504 1.00 88.62 178 THR A CA 1
ATOM 1414 C C . THR A 1 178 ? -78.654 -14.408 66.965 1.00 88.62 178 THR A C 1
ATOM 1416 O O . THR A 1 178 ? -77.839 -14.477 67.886 1.00 88.62 178 THR A O 1
ATOM 1419 N N . LYS A 1 179 ? -78.967 -13.231 66.404 1.00 88.06 179 LYS A N 1
ATOM 1420 C CA . LYS A 1 179 ? -78.428 -11.947 66.887 1.00 88.06 179 LYS A CA 1
ATOM 1421 C C . LYS A 1 179 ? -78.830 -11.655 68.332 1.00 88.06 179 LYS A C 1
ATOM 1423 O O . LYS A 1 179 ? -77.998 -11.181 69.106 1.00 88.06 179 LYS A O 1
ATOM 1428 N N . ARG A 1 180 ? -80.083 -11.935 68.712 1.00 88.88 180 ARG A N 1
ATOM 1429 C CA . ARG A 1 180 ? -80.546 -11.767 70.100 1.00 88.88 180 ARG A CA 1
ATOM 1430 C C . ARG A 1 180 ? -79.832 -12.722 71.058 1.00 88.88 180 ARG A C 1
ATOM 1432 O O . ARG A 1 180 ? -79.464 -12.298 72.152 1.00 88.88 180 ARG A O 1
ATOM 1439 N N . GLU A 1 181 ? -79.587 -13.961 70.645 1.00 90.44 181 GLU A N 1
ATOM 1440 C CA . GLU A 1 181 ? -78.868 -14.953 71.453 1.00 90.44 181 GLU A CA 1
ATOM 1441 C C . GLU A 1 181 ? -77.388 -14.585 71.652 1.00 90.44 181 GLU A C 1
ATOM 1443 O O . GLU A 1 181 ? -76.889 -14.597 72.778 1.00 90.44 181 GLU A O 1
ATOM 1448 N N . LEU A 1 182 ? -76.708 -14.130 70.595 1.00 86.25 182 LEU A N 1
ATOM 1449 C CA . LEU A 1 182 ? -75.338 -13.609 70.683 1.00 86.25 182 LEU A CA 1
ATOM 1450 C C . LEU A 1 182 ? -75.235 -12.398 71.619 1.00 86.25 182 LEU A C 1
ATOM 1452 O O . LEU A 1 182 ? -74.315 -12.320 72.433 1.00 86.25 182 LEU A O 1
ATOM 1456 N N . ALA A 1 183 ? -76.197 -11.473 71.556 1.00 81.88 183 ALA A N 1
ATOM 1457 C CA . ALA A 1 183 ? -76.237 -10.323 72.457 1.00 81.88 183 ALA A CA 1
ATOM 1458 C C . ALA A 1 183 ? -76.428 -10.740 73.929 1.00 81.88 183 ALA A C 1
ATOM 1460 O O . ALA A 1 183 ? -75.820 -10.150 74.825 1.00 81.88 183 ALA A O 1
ATOM 1461 N N . GLN A 1 184 ? -77.230 -11.777 74.195 1.00 87.44 184 GLN A N 1
ATOM 1462 C CA . GLN A 1 184 ? -77.381 -12.334 75.542 1.00 87.44 184 GLN A CA 1
ATOM 1463 C C . GLN A 1 184 ? -76.088 -12.986 76.044 1.00 87.44 184 GLN A C 1
ATOM 1465 O O . GLN A 1 184 ? -75.673 -12.707 77.170 1.00 87.44 184 GLN A O 1
ATOM 1470 N N . GLN A 1 185 ? -75.415 -13.785 75.212 1.00 87.56 185 GLN A N 1
ATOM 1471 C CA . GLN A 1 185 ? -74.139 -14.411 75.575 1.00 87.56 185 GLN A CA 1
ATOM 1472 C C . GLN A 1 185 ? -73.050 -13.371 75.862 1.00 87.56 185 GLN A C 1
ATOM 1474 O O . GLN A 1 185 ? -72.307 -13.499 76.834 1.00 87.56 185 GLN A O 1
ATOM 1479 N N . LEU A 1 186 ? -72.985 -12.299 75.070 1.00 86.94 186 LEU A N 1
ATOM 1480 C CA . LEU A 1 186 ? -71.999 -11.234 75.251 1.00 86.94 186 LEU A CA 1
ATOM 1481 C C . LEU A 1 186 ? -72.215 -10.477 76.571 1.00 86.94 186 LEU A C 1
ATOM 1483 O O . LEU A 1 186 ? -71.260 -10.249 77.316 1.00 86.94 186 LEU A O 1
ATOM 1487 N N . ASN A 1 187 ? -73.472 -10.194 76.926 1.00 84.12 187 ASN A N 1
ATOM 1488 C CA . ASN A 1 187 ? -73.817 -9.626 78.231 1.00 84.12 187 ASN A CA 1
ATOM 1489 C C . ASN A 1 187 ? -73.459 -10.572 79.391 1.00 84.12 187 ASN A C 1
ATOM 1491 O O . ASN A 1 187 ? -72.982 -10.122 80.434 1.00 84.12 187 ASN A O 1
ATOM 1495 N N . GLN A 1 188 ? -73.631 -11.884 79.211 1.00 84.56 188 GLN A N 1
ATOM 1496 C CA . GLN A 1 188 ? -73.286 -12.884 80.222 1.00 84.56 188 GLN A CA 1
ATOM 1497 C C . GLN A 1 188 ? -71.767 -12.986 80.436 1.00 84.56 188 GLN A C 1
ATOM 1499 O O . GLN A 1 188 ? -71.301 -13.022 81.576 1.00 84.56 188 GLN A O 1
ATOM 1504 N N . ILE A 1 189 ? -70.978 -12.940 79.358 1.00 81.75 189 ILE A N 1
ATOM 1505 C CA . ILE A 1 189 ? -69.509 -12.885 79.415 1.00 81.75 189 ILE A CA 1
ATOM 1506 C C . ILE A 1 189 ? -69.041 -11.599 80.108 1.00 81.75 189 ILE A C 1
ATOM 1508 O O . ILE A 1 189 ? -68.122 -11.630 80.928 1.00 81.75 189 ILE A O 1
ATOM 1512 N N . GLN A 1 190 ? -69.687 -10.467 79.828 1.00 80.06 190 GLN A N 1
ATOM 1513 C CA . GLN A 1 190 ? -69.342 -9.190 80.449 1.00 80.06 190 GLN A CA 1
ATOM 1514 C C . GLN A 1 190 ? -69.661 -9.171 81.955 1.00 80.06 190 GLN A C 1
ATOM 1516 O O . GLN A 1 190 ? -68.849 -8.671 82.737 1.00 80.06 190 GLN A O 1
ATOM 1521 N N . ALA A 1 191 ? -70.767 -9.792 82.379 1.00 75.12 191 ALA A N 1
ATOM 1522 C CA . ALA A 1 191 ? -71.099 -9.982 83.793 1.00 75.12 191 ALA A CA 1
ATOM 1523 C C . ALA A 1 191 ? -70.098 -10.912 84.508 1.00 75.12 191 ALA A C 1
ATOM 1525 O O . ALA A 1 191 ? -69.636 -10.602 85.609 1.00 75.12 191 ALA A O 1
ATOM 1526 N N . LEU A 1 192 ? -69.683 -12.009 83.862 1.00 74.31 192 LEU A N 1
ATOM 1527 C CA . LEU A 1 192 ? -68.651 -12.906 84.396 1.00 74.31 192 LEU A CA 1
ATOM 1528 C C . LEU A 1 192 ? -67.299 -12.194 84.548 1.00 74.31 192 LEU A C 1
ATOM 1530 O O . LEU A 1 192 ? -66.646 -12.328 85.584 1.00 74.31 192 LEU A O 1
ATOM 1534 N N . LYS A 1 193 ? -66.912 -11.359 83.577 1.00 73.88 193 LYS A N 1
ATOM 1535 C CA . LYS A 1 193 ? -65.685 -10.551 83.639 1.00 73.88 193 LYS A CA 1
ATOM 1536 C C . LYS A 1 193 ? -65.700 -9.544 84.796 1.00 73.88 193 LYS A C 1
ATOM 1538 O O . LYS A 1 193 ? -64.674 -9.339 85.439 1.00 73.88 193 LYS A O 1
ATOM 1543 N N . GLN A 1 194 ? -66.853 -8.948 85.102 1.00 64.81 194 GLN A N 1
ATOM 1544 C CA . GLN A 1 194 ? -67.001 -8.054 86.256 1.00 64.81 194 GLN A CA 1
ATOM 1545 C C . GLN A 1 194 ? -66.940 -8.815 87.591 1.00 64.81 194 GLN A C 1
ATOM 1547 O O . GLN A 1 194 ? -66.311 -8.328 88.527 1.00 64.81 194 GLN A O 1
ATOM 1552 N N . SER A 1 195 ? -67.486 -10.036 87.660 1.00 61.81 195 SER A N 1
ATOM 1553 C CA . SER A 1 195 ? -67.400 -10.891 88.858 1.00 61.81 195 SER A CA 1
ATOM 1554 C C . SER A 1 195 ? -65.988 -11.431 89.146 1.00 61.81 195 SER A C 1
ATOM 1556 O O . SER A 1 195 ? -65.634 -11.660 90.301 1.00 61.81 195 SER A O 1
ATOM 1558 N N . GLN A 1 196 ? -65.137 -11.580 88.122 1.00 57.00 196 GLN A N 1
ATOM 1559 C CA . GLN A 1 196 ? -63.730 -11.961 88.301 1.00 57.00 196 GLN A CA 1
ATOM 1560 C C . GLN A 1 196 ? -62.858 -10.829 88.868 1.00 57.00 196 GLN A C 1
ATOM 1562 O O . GLN A 1 196 ? -61.847 -11.110 89.510 1.00 57.00 196 GLN A O 1
ATOM 1567 N N . ASN A 1 197 ? -63.251 -9.565 88.684 1.00 50.88 197 ASN A N 1
ATOM 1568 C CA . ASN A 1 197 ? -62.504 -8.410 89.192 1.00 50.88 197 ASN A CA 1
ATOM 1569 C C . ASN A 1 197 ? -62.776 -8.092 90.673 1.00 50.88 197 ASN A C 1
ATOM 1571 O O . ASN A 1 197 ? -62.039 -7.305 91.256 1.00 50.88 197 ASN A O 1
ATOM 1575 N N . THR A 1 198 ? -63.781 -8.703 91.310 1.00 50.44 198 THR A N 1
ATOM 1576 C CA . THR A 1 198 ? -64.096 -8.476 92.735 1.00 50.44 198 THR A CA 1
ATOM 1577 C C . THR A 1 198 ? -63.472 -9.504 93.687 1.00 50.44 198 THR A C 1
ATOM 1579 O O . THR A 1 198 ? -63.757 -9.476 94.881 1.00 50.44 198 THR A O 1
ATOM 1582 N N . HIS A 1 199 ? -62.616 -10.412 93.195 1.00 46.00 199 HIS A N 1
ATOM 1583 C CA . HIS A 1 199 ? -62.035 -11.502 93.997 1.00 46.00 199 HIS A CA 1
ATOM 1584 C C . HIS A 1 199 ? -60.504 -11.617 93.951 1.00 46.00 199 HIS A C 1
ATOM 1586 O O . HIS A 1 199 ? -59.957 -12.712 94.078 1.00 46.00 199 HIS A O 1
ATOM 1592 N N . LYS A 1 200 ? -59.781 -10.499 93.833 1.00 47.56 200 LYS A N 1
ATOM 1593 C CA . LYS A 1 200 ? -58.328 -10.498 94.058 1.00 47.56 200 LYS A CA 1
ATOM 1594 C C . LYS A 1 200 ? -57.857 -9.257 94.805 1.00 47.56 200 LYS A C 1
ATOM 1596 O O . LYS A 1 200 ? -57.618 -8.240 94.178 1.00 47.56 200 LYS A O 1
ATOM 1601 N N . GLU A 1 201 ? -57.705 -9.400 96.122 1.00 37.06 201 GLU A N 1
ATOM 1602 C CA . GLU A 1 201 ? -56.631 -8.834 96.965 1.00 37.06 201 GLU A CA 1
ATOM 1603 C C . GLU A 1 201 ? -56.848 -9.265 98.438 1.00 37.06 201 GLU A C 1
ATOM 1605 O O . GLU A 1 201 ? -57.998 -9.442 98.840 1.00 37.06 201 GLU A O 1
ATOM 1610 N N . PRO A 1 202 ? -55.820 -9.366 99.307 1.00 48.25 202 PRO A N 1
ATOM 1611 C CA . PRO A 1 202 ? -54.451 -9.830 99.088 1.00 48.25 202 PRO A CA 1
ATOM 1612 C C . PRO A 1 202 ? -54.028 -10.890 100.138 1.00 48.25 202 PRO A C 1
ATOM 1614 O O . PRO A 1 202 ? -54.314 -10.806 101.329 1.00 48.25 202 PRO A O 1
ATOM 1617 N N . SER A 1 203 ? -53.245 -11.878 99.714 1.00 40.97 203 SER A N 1
ATOM 1618 C CA . SER A 1 203 ? -52.374 -12.669 100.598 1.00 40.97 203 SER A CA 1
ATOM 1619 C C . SER A 1 203 ? -50.977 -12.634 99.978 1.00 40.97 203 SER A C 1
ATOM 1621 O O . SER A 1 203 ? -50.506 -13.603 99.394 1.00 40.97 203 SER A O 1
ATOM 1623 N N . GLN A 1 204 ? -50.381 -11.439 99.965 1.00 48.19 204 GLN A N 1
ATOM 1624 C CA . GLN A 1 204 ? -49.200 -11.081 99.171 1.00 48.19 204 GLN A CA 1
ATOM 1625 C C . GLN A 1 204 ? -48.128 -10.417 100.046 1.00 48.19 204 GLN A C 1
ATOM 1627 O O . GLN A 1 204 ? -47.915 -9.209 99.982 1.00 48.19 204 GLN A O 1
ATOM 1632 N N . SER A 1 205 ? -47.422 -11.202 100.856 1.00 48.12 205 SER A N 1
ATOM 1633 C CA . SER A 1 205 ? -46.157 -10.739 101.455 1.00 48.12 205 SER A CA 1
ATOM 1634 C C . SER A 1 205 ? -44.999 -11.728 101.290 1.00 48.12 205 SER A C 1
ATOM 1636 O O . SER A 1 205 ? -43.865 -11.284 101.170 1.00 48.12 205 SER A O 1
ATOM 1638 N N . GLU A 1 206 ? -45.254 -13.040 101.185 1.00 48.03 206 GLU A N 1
ATOM 1639 C CA . GLU A 1 206 ? -44.215 -14.046 100.865 1.00 48.03 206 GLU A CA 1
ATOM 1640 C C . GLU A 1 206 ? -44.226 -14.487 99.388 1.00 48.03 206 GLU A C 1
ATOM 1642 O O . GLU A 1 206 ? -43.182 -14.770 98.808 1.00 48.03 206 GLU A O 1
ATOM 1647 N N . SER A 1 207 ? -45.388 -14.461 98.721 1.00 54.50 207 SER A N 1
ATOM 1648 C CA . SER A 1 207 ? -45.469 -14.666 97.265 1.00 54.50 207 SER A CA 1
ATOM 1649 C C . SER A 1 207 ? -44.903 -13.480 96.478 1.00 54.50 207 SER A C 1
ATOM 1651 O O . SER A 1 207 ? -44.468 -13.660 95.345 1.00 54.50 207 SER A O 1
ATOM 1653 N N . THR A 1 208 ? -44.926 -12.273 97.043 1.00 57.09 208 THR A N 1
ATOM 1654 C CA . THR A 1 208 ? -44.462 -11.038 96.395 1.00 57.09 208 THR A CA 1
ATOM 1655 C C . THR A 1 208 ? -42.941 -10.938 96.369 1.00 57.09 208 THR A C 1
ATOM 1657 O O . THR A 1 208 ? -42.395 -10.499 95.365 1.00 57.09 208 THR A O 1
ATOM 1660 N N . THR A 1 209 ? -42.239 -11.414 97.399 1.00 59.47 209 THR A N 1
ATOM 1661 C CA . THR A 1 209 ? -40.769 -11.525 97.394 1.00 59.47 209 THR A CA 1
ATOM 1662 C C . THR A 1 209 ? -40.280 -12.608 96.432 1.00 59.47 209 THR A C 1
ATOM 1664 O O . THR A 1 209 ? -39.360 -12.359 95.661 1.00 59.47 209 THR A O 1
ATOM 1667 N N . GLN A 1 210 ? -40.947 -13.765 96.367 1.00 65.38 210 GLN A N 1
ATOM 1668 C CA . GLN A 1 210 ? -40.636 -14.795 95.363 1.00 65.38 210 GLN A CA 1
ATOM 1669 C C . GLN A 1 210 ? -40.941 -14.338 93.922 1.00 65.38 210 GLN A C 1
ATOM 1671 O O . GLN A 1 210 ? -40.222 -14.696 92.990 1.00 65.38 210 GLN A O 1
ATOM 1676 N N . GLN A 1 211 ? -41.990 -13.531 93.731 1.00 67.88 211 GLN A N 1
ATOM 1677 C CA . GLN A 1 211 ? -42.302 -12.901 92.445 1.00 67.88 211 GLN A CA 1
ATOM 1678 C C . GLN A 1 211 ? -41.311 -11.793 92.075 1.00 67.88 211 GLN A C 1
ATOM 1680 O O . GLN A 1 211 ? -41.007 -11.646 90.896 1.00 67.88 211 GLN A O 1
ATOM 1685 N N . LEU A 1 212 ? -40.778 -11.048 93.048 1.00 69.31 212 LEU A N 1
ATOM 1686 C CA . LEU A 1 212 ? -39.735 -10.045 92.821 1.00 69.31 212 LEU A CA 1
ATOM 1687 C C . LEU A 1 212 ? -38.418 -10.694 92.376 1.00 69.31 212 LEU A C 1
ATOM 1689 O O . LEU A 1 212 ? -37.889 -10.284 91.344 1.00 69.31 212 LEU A O 1
ATOM 1693 N N . ASP A 1 213 ? -37.973 -11.763 93.047 1.00 75.31 213 ASP A N 1
ATOM 1694 C CA . ASP A 1 213 ? -36.796 -12.555 92.641 1.00 75.31 213 ASP A CA 1
ATOM 1695 C C . ASP A 1 213 ? -36.968 -13.173 91.242 1.00 75.31 213 ASP A C 1
ATOM 1697 O O . ASP A 1 213 ? -36.025 -13.256 90.451 1.00 75.31 213 ASP A O 1
ATOM 1701 N N . GLN A 1 214 ? -38.180 -13.624 90.902 1.00 81.69 214 GLN A N 1
ATOM 1702 C CA . GLN A 1 214 ? -38.488 -14.068 89.541 1.00 81.69 214 GLN A CA 1
ATOM 1703 C C . GLN A 1 214 ? -38.474 -12.901 88.549 1.00 81.69 214 GLN A C 1
ATOM 1705 O O . GLN A 1 214 ? -37.959 -13.066 87.446 1.00 81.69 214 GLN A O 1
ATOM 1710 N N . SER A 1 215 ? -38.984 -11.726 88.925 1.00 80.69 215 SER A N 1
ATOM 1711 C CA . SER A 1 215 ? -38.977 -10.540 88.061 1.00 80.69 215 SER A CA 1
ATOM 1712 C C . SER A 1 215 ? -37.561 -10.049 87.761 1.00 80.69 215 SER A C 1
ATOM 1714 O O . SER A 1 215 ? -37.292 -9.657 86.631 1.00 80.69 215 SER A O 1
ATOM 1716 N N . GLU A 1 216 ? -36.638 -10.146 88.721 1.00 83.38 216 GLU A N 1
ATOM 1717 C CA . GLU A 1 216 ? -35.233 -9.781 88.525 1.00 83.38 216 GLU A CA 1
ATOM 1718 C C . GLU A 1 216 ? -34.538 -10.770 87.577 1.00 83.38 216 GLU A C 1
ATOM 1720 O O . GLU A 1 216 ? -33.834 -10.366 86.652 1.00 83.38 216 GLU A O 1
ATOM 1725 N N . LYS A 1 217 ? -34.833 -12.073 87.706 1.00 88.06 217 LYS A N 1
ATOM 1726 C CA . LYS A 1 217 ? -34.393 -13.087 86.731 1.00 88.06 217 LYS A CA 1
ATOM 1727 C C . LYS A 1 217 ? -34.945 -12.823 85.331 1.00 88.06 217 LYS A C 1
ATOM 1729 O O . LYS A 1 217 ? -34.191 -12.928 84.367 1.00 88.06 217 LYS A O 1
ATOM 1734 N N . PHE A 1 218 ? -36.222 -12.457 85.209 1.00 88.44 218 PHE A N 1
ATOM 1735 C CA . PHE A 1 218 ? -36.808 -12.077 83.922 1.00 88.44 218 PHE A CA 1
ATOM 1736 C C . PHE A 1 218 ? -36.182 -10.793 83.368 1.00 88.44 218 PHE A C 1
ATOM 1738 O O . PHE A 1 218 ? -35.936 -10.723 82.169 1.00 88.44 218 PHE A O 1
ATOM 1745 N N . GLY A 1 219 ? -35.871 -9.810 84.216 1.00 91.06 219 GLY A N 1
ATOM 1746 C CA . GLY A 1 219 ? -35.165 -8.588 83.825 1.00 91.06 219 GLY A CA 1
ATOM 1747 C C . GLY A 1 219 ? -33.806 -8.891 83.195 1.00 91.06 219 GLY A C 1
ATOM 1748 O O . GLY A 1 219 ? -33.542 -8.459 82.074 1.00 91.06 219 GLY A O 1
ATOM 1749 N N . ASN A 1 220 ? -33.003 -9.729 83.855 1.00 92.44 220 ASN A N 1
ATOM 1750 C CA . ASN A 1 220 ? -31.702 -10.166 83.339 1.00 92.44 220 ASN A CA 1
ATOM 1751 C C . ASN A 1 220 ? -31.837 -10.938 82.014 1.00 92.44 220 ASN A C 1
ATOM 1753 O O . ASN A 1 220 ? -31.067 -10.712 81.083 1.00 92.44 220 ASN A O 1
ATOM 1757 N N . GLN A 1 221 ? -32.846 -11.807 81.893 1.00 94.81 221 GLN A N 1
ATOM 1758 C CA . GLN A 1 221 ? -33.130 -12.528 80.646 1.00 94.81 221 GLN A CA 1
ATOM 1759 C C . GLN A 1 221 ? -33.553 -11.587 79.511 1.00 94.81 221 GLN A C 1
ATOM 1761 O O . GLN A 1 221 ? -33.158 -11.786 78.365 1.00 94.81 221 GLN A O 1
ATOM 1766 N N . VAL A 1 222 ? -34.344 -10.553 79.801 1.00 94.69 222 VAL A N 1
ATOM 1767 C CA . VAL A 1 222 ? -34.751 -9.552 78.805 1.00 94.69 222 VAL A CA 1
ATOM 1768 C C . VAL A 1 222 ? -33.548 -8.740 78.330 1.00 94.69 222 VAL A C 1
ATOM 1770 O O . VAL A 1 222 ? -33.422 -8.489 77.131 1.00 94.69 222 VAL A O 1
ATOM 1773 N N . GLU A 1 223 ? -32.650 -8.358 79.237 1.00 95.56 223 GLU A N 1
ATOM 1774 C CA . GLU A 1 223 ? -31.422 -7.643 78.884 1.00 95.56 223 GLU A CA 1
ATOM 1775 C C . GLU A 1 223 ? -30.478 -8.515 78.041 1.00 95.56 223 GLU A C 1
ATOM 1777 O O . GLU A 1 223 ? -29.942 -8.059 77.028 1.00 95.56 223 GLU A O 1
ATOM 1782 N N . GLU A 1 224 ? -30.352 -9.801 78.375 1.00 96.44 224 GLU A N 1
ATOM 1783 C CA . GLU A 1 224 ? -29.622 -10.780 77.565 1.00 96.44 224 GLU A CA 1
ATOM 1784 C C . GLU A 1 224 ? -30.237 -10.932 76.163 1.00 96.44 224 GLU A C 1
ATOM 1786 O O . GLU A 1 224 ? -29.524 -10.822 75.163 1.00 96.44 224 GLU A O 1
ATOM 1791 N N . ILE A 1 225 ? -31.563 -11.083 76.059 1.00 95.62 225 ILE A N 1
ATOM 1792 C CA . ILE A 1 225 ? -32.281 -11.140 74.773 1.00 95.62 225 ILE A CA 1
ATOM 1793 C C . ILE A 1 225 ? -32.053 -9.860 73.963 1.00 95.62 225 ILE A C 1
ATOM 1795 O O . ILE A 1 225 ? -31.860 -9.922 72.744 1.00 95.62 225 ILE A O 1
ATOM 1799 N N . HIS A 1 226 ? -32.054 -8.694 74.610 1.00 95.31 226 HIS A N 1
ATOM 1800 C CA . HIS A 1 226 ? -31.797 -7.423 73.942 1.00 95.31 226 HIS A CA 1
ATOM 1801 C C . HIS A 1 226 ? -30.375 -7.366 73.368 1.00 95.31 226 HIS A C 1
ATOM 1803 O O . HIS A 1 226 ? -30.190 -7.012 72.198 1.00 95.31 226 HIS A O 1
ATOM 1809 N N . ASN A 1 227 ? -29.379 -7.782 74.153 1.00 96.94 227 ASN A N 1
ATOM 1810 C CA . ASN A 1 227 ? -27.985 -7.847 73.723 1.00 96.94 227 ASN A CA 1
ATOM 1811 C C . ASN A 1 227 ? -27.785 -8.843 72.571 1.00 96.94 227 ASN A C 1
ATOM 1813 O O . ASN A 1 227 ? -27.164 -8.491 71.566 1.00 96.94 227 ASN A O 1
ATOM 1817 N N . LEU A 1 228 ? -28.379 -10.037 72.653 1.00 96.94 228 LEU A N 1
ATOM 1818 C CA . LEU A 1 228 ? -28.353 -11.032 71.574 1.00 96.94 228 LEU A CA 1
ATOM 1819 C C . LEU A 1 228 ? -29.043 -10.516 70.306 1.00 96.94 228 LEU A C 1
ATOM 1821 O O . LEU A 1 228 ? -28.531 -10.693 69.203 1.00 96.94 228 LEU A O 1
ATOM 1825 N N . THR A 1 229 ? -30.161 -9.799 70.440 1.00 96.00 229 THR A N 1
ATOM 1826 C CA . THR A 1 229 ? -30.852 -9.176 69.299 1.00 96.00 229 THR A CA 1
ATOM 1827 C C . THR A 1 229 ? -29.973 -8.123 68.622 1.00 96.00 229 THR A C 1
ATOM 1829 O O . THR A 1 229 ? -29.955 -8.022 67.394 1.00 96.00 229 THR A O 1
ATOM 1832 N N . LYS A 1 230 ? -29.222 -7.336 69.403 1.00 97.69 230 LYS A N 1
ATOM 1833 C CA . LYS A 1 230 ? -28.273 -6.348 68.874 1.00 97.69 230 LYS A CA 1
ATOM 1834 C C . LYS A 1 230 ? -27.117 -7.024 68.132 1.00 97.69 230 LYS A C 1
ATOM 1836 O O . LYS A 1 230 ? -26.790 -6.598 67.028 1.00 97.69 230 LYS A O 1
ATOM 1841 N N . GLN A 1 231 ? -26.554 -8.092 68.697 1.00 97.69 231 GLN A N 1
ATOM 1842 C CA . GLN A 1 231 ? -25.509 -8.887 68.044 1.00 97.69 231 GLN A CA 1
ATOM 1843 C C . GLN A 1 231 ? -26.010 -9.530 66.746 1.00 97.69 231 GLN A C 1
ATOM 1845 O O . GLN A 1 231 ? -25.331 -9.453 65.728 1.00 97.69 231 GLN A O 1
ATOM 1850 N N . LEU A 1 232 ? -27.226 -10.082 66.738 1.00 97.25 232 LEU A N 1
ATOM 1851 C CA . LEU A 1 232 ? -27.818 -10.699 65.550 1.00 97.25 232 LEU A CA 1
ATOM 1852 C C . LEU A 1 232 ? -28.064 -9.681 64.428 1.00 97.25 232 LEU A C 1
ATOM 1854 O O . LEU A 1 232 ? -27.826 -9.979 63.260 1.00 97.25 232 LEU A O 1
ATOM 1858 N N . LYS A 1 233 ? -28.491 -8.456 64.765 1.00 97.81 233 LYS A N 1
ATOM 1859 C CA . LYS A 1 233 ? -28.615 -7.363 63.786 1.00 97.81 233 LYS A CA 1
ATOM 1860 C C . LYS A 1 233 ? -27.264 -6.969 63.189 1.00 97.81 233 LYS A C 1
ATOM 1862 O O . LYS A 1 233 ? -27.188 -6.760 61.982 1.00 97.81 233 LYS A O 1
ATOM 1867 N N . GLN A 1 234 ? -26.223 -6.890 64.016 1.00 97.94 234 GLN A N 1
ATOM 1868 C CA . GLN A 1 234 ? -24.867 -6.583 63.562 1.00 97.94 234 GLN A CA 1
ATOM 1869 C C . GLN A 1 234 ? -24.324 -7.685 62.639 1.00 97.94 234 GLN A C 1
ATOM 1871 O O . GLN A 1 234 ? -23.887 -7.387 61.533 1.00 97.94 234 GLN A O 1
ATOM 1876 N N . ALA A 1 235 ? -24.451 -8.952 63.041 1.00 97.25 235 ALA A N 1
ATOM 1877 C CA . ALA A 1 235 ? -24.029 -10.096 62.235 1.00 97.25 235 ALA A CA 1
ATOM 1878 C C . ALA A 1 235 ? -24.769 -10.166 60.887 1.00 97.25 235 ALA A C 1
ATOM 1880 O O . ALA A 1 235 ? -24.174 -10.506 59.868 1.00 97.25 235 ALA A O 1
ATOM 1881 N N . LYS A 1 236 ? -26.058 -9.799 60.852 1.00 97.88 236 LYS A N 1
ATOM 1882 C CA . LYS A 1 236 ? -26.818 -9.714 59.597 1.00 97.88 236 LYS A CA 1
ATOM 1883 C C . LYS A 1 236 ? -26.266 -8.633 58.663 1.00 97.88 236 LYS A C 1
ATOM 1885 O O . LYS A 1 236 ? -26.126 -8.880 57.473 1.00 97.88 236 LYS A O 1
ATOM 1890 N N . LEU A 1 237 ? -25.930 -7.460 59.198 1.00 97.94 237 LEU A N 1
ATOM 1891 C CA . LEU A 1 237 ? -25.351 -6.371 58.409 1.00 97.94 237 LEU A CA 1
ATOM 1892 C C . LEU A 1 237 ? -23.969 -6.745 57.847 1.00 97.94 237 LEU A C 1
ATOM 1894 O O . LEU A 1 237 ? -23.667 -6.428 56.700 1.00 97.94 237 LEU A O 1
ATOM 1898 N N . GLU A 1 238 ? -23.153 -7.454 58.625 1.00 97.94 238 GLU A N 1
ATOM 1899 C CA . GLU A 1 238 ? -21.865 -7.994 58.169 1.00 97.94 238 GLU A CA 1
ATOM 1900 C C . GLU A 1 238 ? -22.043 -9.059 57.077 1.00 97.94 238 GLU A C 1
ATOM 1902 O O . GLU A 1 238 ? -21.302 -9.057 56.095 1.00 97.94 238 GLU A O 1
ATOM 1907 N N . LEU A 1 239 ? -23.062 -9.920 57.192 1.00 97.75 239 LEU A N 1
ATOM 1908 C CA . LEU A 1 239 ? -23.400 -10.901 56.159 1.00 97.75 239 LEU A CA 1
ATOM 1909 C C . LEU A 1 239 ? -23.822 -10.227 54.843 1.00 97.75 239 LEU A C 1
ATOM 1911 O O . LEU A 1 239 ? -23.368 -10.634 53.775 1.00 97.75 239 LEU A O 1
ATOM 1915 N N . ASP A 1 240 ? -24.639 -9.172 54.907 1.00 97.44 240 ASP A N 1
ATOM 1916 C CA . ASP A 1 240 ? -25.053 -8.408 53.722 1.00 97.44 240 ASP A CA 1
ATOM 1917 C C . ASP A 1 240 ? -23.849 -7.719 53.046 1.00 97.44 240 ASP A C 1
ATOM 1919 O O . ASP A 1 240 ? -23.738 -7.703 51.818 1.00 97.44 240 ASP A O 1
ATOM 1923 N N . GLN A 1 241 ? -22.899 -7.200 53.834 1.00 98.00 241 GLN A N 1
ATOM 1924 C CA . GLN A 1 241 ? -21.641 -6.652 53.312 1.00 98.00 241 GLN A CA 1
ATOM 1925 C C . GLN A 1 241 ? -20.764 -7.731 52.665 1.00 98.00 241 GLN A C 1
ATOM 1927 O O . GLN A 1 241 ? -20.218 -7.500 51.586 1.00 98.00 241 GLN A O 1
ATOM 1932 N N . ALA A 1 242 ? -20.651 -8.908 53.284 1.00 97.62 242 ALA A N 1
ATOM 1933 C CA . ALA A 1 242 ? -19.891 -10.029 52.738 1.00 97.62 242 ALA A CA 1
ATOM 1934 C C . ALA A 1 242 ? -20.470 -10.516 51.399 1.00 97.62 242 ALA A C 1
ATOM 1936 O O . ALA A 1 242 ? -19.712 -10.761 50.461 1.00 97.62 242 ALA A O 1
ATOM 1937 N N . ASN A 1 243 ? -21.800 -10.581 51.275 1.00 97.06 243 ASN A N 1
ATOM 1938 C CA . ASN A 1 243 ? -22.466 -10.927 50.017 1.00 97.06 243 ASN A CA 1
ATOM 1939 C C . ASN A 1 243 ? -22.181 -9.892 48.922 1.00 97.06 243 ASN A C 1
ATOM 1941 O O . ASN A 1 243 ? -21.835 -10.262 47.806 1.00 97.06 243 ASN A O 1
ATOM 1945 N N . LYS A 1 244 ? -22.212 -8.595 49.251 1.00 98.12 244 LYS A N 1
ATOM 1946 C CA . LYS A 1 244 ? -21.852 -7.542 48.291 1.00 98.12 244 LYS A CA 1
ATOM 1947 C C . LYS A 1 244 ? -20.403 -7.665 47.803 1.00 98.12 244 LYS A C 1
ATOM 1949 O O . LYS A 1 244 ? -20.144 -7.528 46.611 1.00 98.12 244 LYS A O 1
ATOM 1954 N N . ILE A 1 245 ? -19.463 -7.943 48.710 1.00 98.06 245 ILE A N 1
ATOM 1955 C CA . ILE A 1 245 ? -18.051 -8.167 48.354 1.00 98.06 245 ILE A CA 1
ATOM 1956 C C . ILE A 1 245 ? -17.911 -9.387 47.438 1.00 98.06 245 ILE A C 1
ATOM 1958 O O . ILE A 1 245 ? -17.119 -9.355 46.497 1.00 98.06 245 ILE A O 1
ATOM 1962 N N . LYS A 1 246 ? -18.686 -10.449 47.685 1.00 98.31 246 LYS A N 1
ATOM 1963 C CA . LYS A 1 246 ? -18.706 -11.642 46.837 1.00 98.31 246 LYS A CA 1
ATOM 1964 C C . LYS A 1 246 ? -19.179 -11.319 45.414 1.00 98.31 246 LYS A C 1
ATOM 1966 O O . LYS A 1 246 ? -18.496 -11.694 44.465 1.00 98.31 246 LYS A O 1
ATOM 1971 N N . ASP A 1 247 ? -20.269 -10.570 45.262 1.00 98.25 247 ASP A N 1
ATOM 1972 C CA . ASP A 1 247 ? -20.784 -10.168 43.945 1.00 98.25 247 ASP A CA 1
ATOM 1973 C C . ASP A 1 247 ? -19.773 -9.298 43.177 1.00 98.25 247 ASP A C 1
ATOM 1975 O O . ASP A 1 247 ? -19.575 -9.454 41.969 1.00 98.25 247 ASP A O 1
ATOM 1979 N N . ASP A 1 248 ? -19.104 -8.374 43.874 1.00 98.19 248 ASP A N 1
ATOM 1980 C CA . ASP A 1 248 ? -18.072 -7.524 43.277 1.00 98.19 248 ASP A CA 1
ATOM 1981 C C . ASP A 1 248 ? -16.829 -8.340 42.877 1.00 98.19 248 ASP A C 1
ATOM 1983 O O . ASP A 1 248 ? -16.243 -8.091 41.819 1.00 98.19 248 ASP A O 1
ATOM 1987 N N . TYR A 1 249 ? -16.462 -9.359 43.664 1.00 98.19 249 TYR A N 1
ATOM 1988 C CA . TYR A 1 249 ? -15.401 -10.307 43.318 1.00 98.19 249 TYR A CA 1
ATOM 1989 C C . TYR A 1 249 ? -15.746 -11.117 42.061 1.00 98.19 249 TYR A C 1
ATOM 1991 O O . TYR A 1 249 ? -14.908 -11.241 41.169 1.00 98.19 249 TYR A O 1
ATOM 1999 N N . GLU A 1 250 ? -16.975 -11.621 41.939 1.00 98.38 250 GLU A N 1
ATOM 2000 C CA . GLU A 1 250 ? -17.423 -12.370 40.757 1.00 98.38 250 GLU A CA 1
ATOM 2001 C C . GLU A 1 250 ? -17.409 -11.499 39.490 1.00 98.38 250 GLU A C 1
ATOM 2003 O O . GLU A 1 250 ? -16.888 -11.919 38.449 1.00 98.38 250 GLU A O 1
ATOM 2008 N N . LYS A 1 251 ? -17.874 -10.244 39.583 1.00 98.50 251 LYS A N 1
ATOM 2009 C CA . LYS A 1 251 ? -17.775 -9.270 38.482 1.00 98.50 251 LYS A CA 1
ATOM 2010 C C . LYS A 1 251 ? -16.325 -9.005 38.097 1.00 98.50 251 LYS A C 1
ATOM 2012 O O . LYS A 1 251 ? -15.995 -9.028 36.911 1.00 98.50 251 LYS A O 1
ATOM 2017 N N . LEU A 1 252 ? -15.448 -8.778 39.072 1.00 98.38 252 LEU A N 1
ATOM 2018 C CA . LEU A 1 252 ? -14.033 -8.540 38.802 1.00 98.38 252 LEU A CA 1
ATOM 2019 C C . LEU A 1 252 ? -13.390 -9.759 38.132 1.00 98.38 252 LEU A C 1
ATOM 2021 O O . LEU A 1 252 ? -12.689 -9.600 37.138 1.00 98.38 252 LEU A O 1
ATOM 2025 N N . ASN A 1 253 ? -13.704 -10.967 38.601 1.00 98.25 253 ASN A N 1
ATOM 2026 C CA . ASN A 1 253 ? -13.211 -12.214 38.027 1.00 98.25 253 ASN A CA 1
ATOM 2027 C C . ASN A 1 253 ? -13.666 -12.408 36.570 1.00 98.25 253 ASN A C 1
ATOM 2029 O O . ASN A 1 253 ? -12.855 -12.759 35.715 1.00 98.25 253 ASN A O 1
ATOM 2033 N N . SER A 1 254 ? -14.932 -12.115 36.246 1.00 98.00 254 SER A N 1
ATOM 2034 C CA . SER A 1 254 ? -15.404 -12.155 34.849 1.00 98.00 254 SER A CA 1
ATOM 2035 C C . SER A 1 254 ? -14.670 -11.155 33.946 1.00 98.00 254 SER A C 1
ATOM 2037 O O . SER A 1 254 ? -14.344 -11.470 32.801 1.00 98.00 254 SER A O 1
ATOM 2039 N N . LYS A 1 255 ? -14.341 -9.967 34.472 1.00 98.56 255 LYS A N 1
ATOM 2040 C CA . LYS A 1 255 ? -13.582 -8.949 33.742 1.00 98.56 255 LYS A CA 1
ATOM 2041 C C . LYS A 1 255 ? -12.132 -9.381 33.533 1.00 98.56 255 LYS A C 1
ATOM 2043 O O . LYS A 1 255 ? -11.600 -9.158 32.450 1.00 98.56 255 LYS A O 1
ATOM 2048 N N . THR A 1 256 ? -11.512 -10.008 34.532 1.00 98.56 256 THR A N 1
ATOM 2049 C CA . THR A 1 256 ? -10.161 -10.572 34.421 1.00 98.56 256 THR A CA 1
ATOM 2050 C C . THR A 1 256 ? -10.101 -11.621 33.314 1.00 98.56 256 THR A C 1
ATOM 2052 O O . THR A 1 256 ? -9.280 -11.470 32.416 1.00 98.56 256 THR A O 1
ATOM 2055 N N . LYS A 1 257 ? -11.034 -12.583 33.285 1.00 98.38 257 LYS A N 1
ATOM 2056 C CA . LYS A 1 257 ? -11.108 -13.594 32.212 1.00 98.38 257 LYS A CA 1
ATOM 2057 C C . LYS A 1 257 ? -11.262 -12.970 30.822 1.00 98.38 257 LYS A C 1
ATOM 2059 O O . LYS A 1 257 ? -10.521 -13.295 29.905 1.00 98.38 257 LYS A O 1
ATOM 2064 N N . SER A 1 258 ? -12.158 -11.991 30.679 1.00 98.25 258 SER A N 1
ATOM 2065 C CA . SER A 1 258 ? -12.336 -11.278 29.405 1.00 98.25 258 SER A CA 1
ATOM 2066 C C . SER A 1 258 ? -11.070 -10.535 28.947 1.00 98.25 258 SER A C 1
ATOM 2068 O O . SER A 1 258 ? -10.800 -10.442 27.748 1.00 98.25 258 SER A O 1
ATOM 2070 N N . LEU A 1 259 ? -10.284 -9.992 29.883 1.00 98.19 259 LEU A N 1
ATOM 2071 C CA . LEU A 1 259 ? -9.003 -9.359 29.567 1.00 98.19 259 LEU A CA 1
ATOM 2072 C C . LEU A 1 259 ? -7.931 -10.388 29.193 1.00 98.19 259 LEU A C 1
ATOM 2074 O O . LEU A 1 259 ? -7.158 -10.118 28.276 1.00 98.19 259 LEU A O 1
ATOM 2078 N N . GLU A 1 260 ? -7.900 -11.548 29.848 1.00 98.56 260 GLU A N 1
ATOM 2079 C CA . GLU A 1 260 ? -7.007 -12.662 29.502 1.00 98.56 260 GLU A CA 1
ATOM 2080 C C . GLU A 1 260 ? -7.258 -13.148 28.068 1.00 98.56 260 GLU A C 1
ATOM 2082 O O . GLU A 1 260 ? -6.317 -13.209 27.275 1.00 98.56 260 GLU A O 1
ATOM 2087 N N . ASP A 1 261 ? -8.519 -13.358 27.680 1.00 98.31 261 ASP A N 1
ATOM 2088 C CA . ASP A 1 261 ? -8.888 -13.739 26.308 1.00 98.31 261 ASP A CA 1
ATOM 2089 C C . ASP A 1 261 ? -8.437 -12.688 25.282 1.00 98.31 261 ASP A C 1
ATOM 2091 O O . ASP A 1 261 ? -7.904 -13.007 24.214 1.00 98.31 261 ASP A O 1
ATOM 2095 N N . LYS A 1 262 ? -8.594 -11.401 25.620 1.00 98.62 262 LYS A N 1
ATOM 2096 C CA . LYS A 1 262 ? -8.143 -10.298 24.763 1.00 98.62 262 LYS A CA 1
ATOM 2097 C C . LYS A 1 262 ? -6.620 -10.266 24.621 1.00 98.62 262 LYS A C 1
ATOM 2099 O O . LYS A 1 262 ? -6.131 -9.960 23.534 1.00 98.62 262 LYS A O 1
ATOM 2104 N N . ILE A 1 263 ? -5.872 -10.569 25.683 1.00 98.56 263 ILE A N 1
ATOM 2105 C CA . ILE A 1 263 ? -4.407 -10.671 25.635 1.00 98.56 263 ILE A CA 1
ATOM 2106 C C . ILE A 1 263 ? -3.993 -11.824 24.714 1.00 98.56 263 ILE A C 1
ATOM 2108 O O . ILE A 1 263 ? -3.157 -11.614 23.838 1.00 98.56 263 ILE A O 1
ATOM 2112 N N . ILE A 1 264 ? -4.629 -12.994 24.836 1.00 98.19 264 ILE A N 1
ATOM 2113 C CA . ILE A 1 264 ? -4.359 -14.158 23.975 1.00 98.19 264 ILE A CA 1
ATOM 2114 C C . ILE A 1 264 ? -4.605 -13.817 22.499 1.00 98.19 264 ILE A C 1
ATOM 2116 O O . ILE A 1 264 ? -3.765 -14.107 21.644 1.00 98.19 264 ILE A O 1
ATOM 2120 N N . TYR A 1 265 ? -5.723 -13.151 22.194 1.00 98.06 265 TYR A N 1
ATOM 2121 C CA . TYR A 1 265 ? -6.030 -12.694 20.838 1.00 98.06 265 TYR A CA 1
ATOM 2122 C C . TYR A 1 265 ? -4.978 -11.706 20.308 1.00 98.06 265 TYR A C 1
ATOM 2124 O O . TYR A 1 265 ? -4.475 -11.855 19.191 1.00 98.06 265 TYR A O 1
ATOM 2132 N N . LEU A 1 266 ? -4.599 -10.707 21.112 1.00 98.19 266 LEU A N 1
ATOM 2133 C CA . LEU A 1 266 ? -3.581 -9.731 20.722 1.00 98.19 266 LEU A CA 1
ATOM 2134 C C . LEU A 1 266 ? -2.213 -10.390 20.491 1.00 98.19 266 LEU A C 1
ATOM 2136 O O . LEU A 1 266 ? -1.533 -10.047 19.525 1.00 98.19 266 LEU A O 1
ATOM 2140 N N . ASP A 1 267 ? -1.831 -11.382 21.291 1.00 98.50 267 ASP A N 1
ATOM 2141 C CA . ASP A 1 267 ? -0.596 -12.137 21.076 1.00 98.50 267 ASP A CA 1
ATOM 2142 C C . ASP A 1 267 ? -0.631 -12.966 19.785 1.00 98.50 267 ASP A C 1
ATOM 2144 O O . ASP A 1 267 ? 0.371 -13.025 19.068 1.00 98.50 267 ASP A O 1
ATOM 2148 N N . ALA A 1 268 ? -1.775 -13.565 19.441 1.00 98.00 268 ALA A N 1
ATOM 2149 C CA . ALA A 1 268 ? -1.945 -14.274 18.174 1.00 98.00 268 ALA A CA 1
ATOM 2150 C C . ALA A 1 268 ? -1.800 -13.326 16.971 1.00 98.00 268 ALA A C 1
ATOM 2152 O O . ALA A 1 268 ? -1.024 -13.605 16.055 1.00 98.00 268 ALA A O 1
ATOM 2153 N N . THR A 1 269 ? -2.465 -12.166 17.005 1.00 98.00 269 THR A N 1
ATOM 2154 C CA . THR A 1 269 ? -2.342 -11.154 15.937 1.00 98.00 269 THR A CA 1
ATOM 2155 C C . THR A 1 269 ? -0.919 -10.602 15.822 1.00 98.00 269 THR A C 1
ATOM 2157 O O . THR A 1 269 ? -0.402 -10.454 14.717 1.00 98.00 269 THR A O 1
ATOM 2160 N N . LYS A 1 270 ? -0.227 -10.381 16.947 1.00 98.56 270 LYS A N 1
ATOM 2161 C CA . LYS A 1 270 ? 1.180 -9.965 16.957 1.00 98.56 270 LYS A CA 1
ATOM 2162 C C . LYS A 1 270 ? 2.085 -11.005 16.294 1.00 98.56 270 LYS A C 1
ATOM 2164 O O . LYS A 1 270 ? 2.960 -10.620 15.524 1.00 98.56 270 LYS A O 1
ATOM 2169 N N . ARG A 1 271 ? 1.873 -12.302 16.559 1.00 98.25 271 ARG A N 1
ATOM 2170 C CA . ARG A 1 271 ? 2.628 -13.393 15.912 1.00 98.25 271 ARG A CA 1
ATOM 2171 C C . ARG A 1 271 ? 2.390 -13.437 14.402 1.00 98.25 271 ARG A C 1
ATOM 2173 O O . ARG A 1 271 ? 3.344 -13.619 13.647 1.00 98.25 271 ARG A O 1
ATOM 2180 N N . GLN A 1 272 ? 1.150 -13.227 13.967 1.00 98.19 272 GLN A N 1
ATOM 2181 C CA . GLN A 1 272 ? 0.814 -13.171 12.544 1.00 98.19 272 GLN A CA 1
ATOM 2182 C C . GLN A 1 272 ? 1.526 -12.004 11.847 1.00 98.19 272 GLN A C 1
ATOM 2184 O O . GLN A 1 272 ? 2.232 -12.217 10.865 1.00 98.19 272 GLN A O 1
ATOM 2189 N N . LEU A 1 273 ? 1.457 -10.800 12.421 1.00 97.81 273 LEU A N 1
ATOM 2190 C CA . LEU A 1 273 ? 2.147 -9.624 11.881 1.00 97.81 273 LEU A CA 1
ATOM 2191 C C . LEU A 1 273 ? 3.672 -9.794 11.848 1.00 97.81 273 LEU A C 1
ATOM 2193 O O . LEU A 1 273 ? 4.327 -9.307 10.929 1.00 97.81 273 LEU A O 1
ATOM 2197 N N . THR A 1 274 ? 4.268 -10.486 12.827 1.00 98.06 274 THR A N 1
ATOM 2198 C CA . THR A 1 274 ? 5.709 -10.786 12.775 1.00 98.06 274 THR A CA 1
ATOM 2199 C C . THR A 1 274 ? 6.062 -11.741 11.641 1.00 98.06 274 THR A C 1
ATOM 2201 O O . THR A 1 274 ? 7.080 -11.533 10.991 1.00 98.06 274 THR A O 1
ATOM 2204 N N . LYS A 1 275 ? 5.209 -12.731 11.357 1.00 98.25 275 LYS A N 1
ATOM 2205 C CA . LYS A 1 275 ? 5.419 -13.663 10.247 1.00 98.25 275 LYS A CA 1
ATOM 2206 C C . LYS A 1 275 ? 5.351 -12.940 8.898 1.00 98.25 275 LYS A C 1
ATOM 2208 O O . LYS A 1 275 ? 6.264 -13.077 8.094 1.00 98.25 275 LYS A O 1
ATOM 2213 N N . GLU A 1 276 ? 4.328 -12.114 8.694 1.00 98.44 276 GLU A N 1
ATOM 2214 C CA . GLU A 1 276 ? 4.175 -11.303 7.476 1.00 98.44 276 GLU A CA 1
ATOM 2215 C C . GLU A 1 276 ? 5.342 -10.328 7.287 1.00 98.44 276 GLU A C 1
ATOM 2217 O O . GLU A 1 276 ? 5.844 -10.152 6.179 1.00 98.44 276 GLU A O 1
ATOM 2222 N N . LYS A 1 277 ? 5.829 -9.722 8.378 1.00 98.50 277 LYS A N 1
ATOM 2223 C CA . LYS A 1 277 ? 7.019 -8.866 8.343 1.00 98.50 277 LYS A CA 1
ATOM 2224 C C . LYS A 1 277 ? 8.260 -9.628 7.868 1.00 98.50 277 LYS A C 1
ATOM 2226 O O . LYS A 1 277 ? 9.026 -9.080 7.077 1.00 98.50 277 LYS A O 1
ATOM 2231 N N . ASP A 1 278 ? 8.476 -10.845 8.359 1.00 98.25 278 ASP A N 1
ATOM 2232 C CA . ASP A 1 278 ? 9.631 -11.659 7.974 1.00 98.25 278 ASP A CA 1
ATOM 2233 C C . ASP A 1 278 ? 9.518 -12.133 6.513 1.00 98.25 278 ASP A C 1
ATOM 2235 O O . ASP A 1 278 ? 10.500 -12.065 5.775 1.00 98.25 278 ASP A O 1
ATOM 2239 N N . GLU A 1 279 ? 8.316 -12.504 6.056 1.00 98.44 279 GLU A N 1
ATOM 2240 C CA . GLU A 1 279 ? 8.037 -12.850 4.652 1.00 98.44 279 GLU A CA 1
ATOM 2241 C C . GLU A 1 279 ? 8.290 -11.665 3.704 1.00 98.44 279 GLU A C 1
ATOM 2243 O O . GLU A 1 279 ? 8.977 -11.807 2.687 1.00 98.44 279 GLU A O 1
ATOM 2248 N N . LEU A 1 280 ? 7.792 -10.471 4.051 1.00 97.94 280 LEU A N 1
ATOM 2249 C CA . LEU A 1 280 ? 8.043 -9.251 3.280 1.00 97.94 280 LEU A CA 1
ATOM 2250 C C . LEU A 1 280 ? 9.528 -8.900 3.246 1.00 97.94 280 LEU A C 1
ATOM 2252 O O . LEU A 1 280 ? 10.030 -8.493 2.201 1.00 97.94 280 LEU A O 1
ATOM 2256 N N . LYS A 1 281 ? 10.242 -9.089 4.359 1.00 98.62 281 LYS A N 1
ATOM 2257 C CA . LYS A 1 281 ? 11.684 -8.863 4.409 1.00 98.62 281 LYS A CA 1
ATOM 2258 C C . LYS A 1 281 ? 12.429 -9.800 3.457 1.00 98.62 281 LYS A C 1
ATOM 2260 O O . LYS A 1 281 ? 13.216 -9.318 2.655 1.00 98.62 281 LYS A O 1
ATOM 2265 N N . SER A 1 282 ? 12.120 -11.098 3.467 1.00 98.44 282 SER A N 1
ATOM 2266 C CA . SER A 1 282 ? 12.721 -12.048 2.520 1.00 98.44 282 SER A CA 1
ATOM 2267 C C . SER A 1 282 ? 12.420 -11.704 1.058 1.00 98.44 282 SER A C 1
ATOM 2269 O O . SER A 1 282 ? 13.272 -11.900 0.194 1.00 98.44 282 SER A O 1
ATOM 2271 N N . ARG A 1 283 ? 11.230 -11.162 0.760 1.00 98.50 283 ARG A N 1
ATOM 2272 C CA . ARG A 1 283 ? 10.896 -10.693 -0.593 1.00 98.50 283 ARG A CA 1
ATOM 2273 C C . ARG A 1 283 ? 11.703 -9.458 -0.998 1.00 98.50 283 ARG A C 1
ATOM 2275 O O . ARG A 1 283 ? 12.102 -9.371 -2.154 1.00 98.50 283 ARG A O 1
ATOM 2282 N N . VAL A 1 284 ? 11.925 -8.519 -0.078 1.00 98.56 284 VAL A N 1
ATOM 2283 C CA . VAL A 1 284 ? 12.780 -7.347 -0.322 1.00 98.56 284 VAL A CA 1
ATOM 2284 C C . VAL A 1 284 ? 14.215 -7.787 -0.592 1.00 98.56 284 VAL A C 1
ATOM 2286 O O . VAL A 1 284 ? 14.753 -7.398 -1.622 1.00 98.56 284 VAL A O 1
ATOM 2289 N N . ASP A 1 285 ? 14.775 -8.663 0.246 1.00 98.19 285 ASP A N 1
ATOM 2290 C CA . ASP A 1 285 ? 16.138 -9.183 0.069 1.00 98.19 285 ASP A CA 1
ATOM 2291 C C . ASP A 1 285 ? 16.300 -9.840 -1.326 1.00 98.19 285 ASP A C 1
ATOM 2293 O O . ASP A 1 285 ? 17.257 -9.571 -2.046 1.00 98.19 285 ASP A O 1
ATOM 2297 N N . HIS A 1 286 ? 15.309 -10.622 -1.779 1.00 98.38 286 HIS A N 1
ATOM 2298 C CA . HIS A 1 286 ? 15.329 -11.230 -3.117 1.00 98.38 286 HIS A CA 1
ATOM 2299 C C . HIS A 1 286 ? 15.256 -10.210 -4.269 1.00 98.38 286 HIS A C 1
ATOM 2301 O O . HIS A 1 286 ? 15.886 -10.396 -5.312 1.00 98.38 286 HIS A O 1
ATOM 2307 N N . LEU A 1 287 ? 14.472 -9.138 -4.111 1.00 97.94 287 LEU A N 1
ATOM 2308 C CA . LEU A 1 287 ? 14.395 -8.072 -5.113 1.00 97.94 287 LEU A CA 1
ATOM 2309 C C . LEU A 1 287 ? 15.700 -7.274 -5.183 1.00 97.94 287 LEU A C 1
ATOM 2311 O O . LEU A 1 287 ? 16.104 -6.892 -6.278 1.00 97.94 287 LEU A O 1
ATOM 2315 N N . GLU A 1 288 ? 16.361 -7.045 -4.049 1.00 98.56 288 GLU A N 1
ATOM 2316 C CA . GLU A 1 288 ? 17.678 -6.404 -4.005 1.00 98.56 288 GLU A CA 1
ATOM 2317 C C . GLU A 1 288 ? 18.729 -7.240 -4.750 1.00 98.56 288 GLU A C 1
ATOM 2319 O O . GLU A 1 288 ? 19.456 -6.690 -5.580 1.00 98.56 288 GLU A O 1
ATOM 2324 N N . ASP A 1 289 ? 18.743 -8.562 -4.548 1.00 98.56 289 ASP A N 1
ATOM 2325 C CA . ASP A 1 289 ? 19.611 -9.478 -5.302 1.00 98.56 289 ASP A CA 1
ATOM 2326 C C . ASP A 1 289 ? 19.328 -9.407 -6.814 1.00 98.56 289 ASP A C 1
ATOM 2328 O O . ASP A 1 289 ? 20.246 -9.241 -7.620 1.00 98.56 289 ASP A O 1
ATOM 2332 N N . SER A 1 290 ? 18.050 -9.451 -7.212 1.00 98.50 290 SER A N 1
ATOM 2333 C CA . SER A 1 290 ? 17.653 -9.368 -8.624 1.00 98.50 290 SER A CA 1
ATOM 2334 C C . SER A 1 290 ? 18.035 -8.032 -9.270 1.00 98.50 290 SER A C 1
ATOM 2336 O O . SER A 1 290 ? 18.449 -8.011 -10.430 1.00 98.50 290 SER A O 1
ATOM 2338 N N . ILE A 1 291 ? 17.921 -6.914 -8.545 1.00 97.88 291 ILE A N 1
ATOM 2339 C CA . ILE A 1 291 ? 18.394 -5.604 -9.013 1.00 97.88 291 ILE A CA 1
ATOM 2340 C C . ILE A 1 291 ? 19.911 -5.638 -9.214 1.00 97.88 291 ILE A C 1
ATOM 2342 O O . ILE A 1 291 ? 20.388 -5.163 -10.245 1.00 97.88 291 ILE A O 1
ATOM 2346 N N . GLY A 1 292 ? 20.655 -6.241 -8.282 1.00 98.31 292 GLY A N 1
ATOM 2347 C CA . GLY A 1 292 ? 22.097 -6.441 -8.412 1.00 98.31 292 GLY A CA 1
ATOM 2348 C C . GLY A 1 292 ? 22.464 -7.196 -9.691 1.00 98.31 292 GLY A C 1
ATOM 2349 O O . GLY A 1 292 ? 23.320 -6.742 -10.453 1.00 98.31 292 GLY A O 1
ATOM 2350 N N . ASP A 1 293 ? 21.765 -8.292 -9.991 1.00 98.12 293 ASP A N 1
ATOM 2351 C CA . ASP A 1 293 ? 21.969 -9.051 -11.229 1.00 98.12 293 ASP A CA 1
ATOM 2352 C C . ASP A 1 293 ? 21.726 -8.182 -12.476 1.00 98.12 293 ASP A C 1
ATOM 2354 O O . ASP A 1 293 ? 22.575 -8.136 -13.373 1.00 98.12 293 ASP A O 1
ATOM 2358 N N . PHE A 1 294 ? 20.631 -7.413 -12.516 1.00 98.00 294 PHE A N 1
ATOM 2359 C CA . PHE A 1 294 ? 20.350 -6.499 -13.630 1.00 98.00 294 PHE A CA 1
ATOM 2360 C C . PHE A 1 294 ? 21.391 -5.385 -13.776 1.00 98.00 294 PHE A C 1
ATOM 2362 O O . PHE A 1 294 ? 21.735 -5.010 -14.899 1.00 98.00 294 PHE A O 1
ATOM 2369 N N . GLU A 1 295 ? 21.921 -4.851 -12.676 1.00 98.00 295 GLU A N 1
ATOM 2370 C CA . GLU A 1 295 ? 22.987 -3.849 -12.715 1.00 98.00 295 GLU A CA 1
ATOM 2371 C C . GLU A 1 295 ? 24.288 -4.424 -13.283 1.00 98.00 295 GLU A C 1
ATOM 2373 O O . GLU A 1 295 ? 24.950 -3.762 -14.092 1.00 98.00 295 GLU A O 1
ATOM 2378 N N . THR A 1 296 ? 24.638 -5.665 -12.926 1.00 98.38 296 THR A N 1
ATOM 2379 C CA . THR A 1 296 ? 25.812 -6.331 -13.508 1.00 98.38 296 THR A CA 1
ATOM 2380 C C . THR A 1 296 ? 25.635 -6.599 -14.999 1.00 98.38 296 THR A C 1
ATOM 2382 O O . THR A 1 296 ? 26.572 -6.387 -15.769 1.00 98.38 296 THR A O 1
ATOM 2385 N N . GLU A 1 297 ? 24.442 -7.003 -15.434 1.00 98.50 297 GLU A N 1
ATOM 2386 C CA . GLU A 1 297 ? 24.160 -7.253 -16.847 1.00 98.50 297 GLU A CA 1
ATOM 2387 C C . GLU A 1 297 ? 24.164 -5.959 -17.662 1.00 98.50 297 GLU A C 1
ATOM 2389 O O . GLU A 1 297 ? 24.800 -5.875 -18.713 1.00 98.50 297 GLU A O 1
ATOM 2394 N N . LYS A 1 298 ? 23.562 -4.896 -17.120 1.00 98.19 298 LYS A N 1
ATOM 2395 C CA . LYS A 1 298 ? 23.652 -3.548 -17.683 1.00 98.19 298 LYS A CA 1
ATOM 2396 C C . LYS A 1 298 ? 25.111 -3.137 -17.879 1.00 98.19 298 LYS A C 1
ATOM 2398 O O . LYS A 1 298 ? 25.455 -2.638 -18.948 1.00 98.19 298 LYS A O 1
ATOM 2403 N N . ALA A 1 299 ? 25.978 -3.359 -16.888 1.00 98.12 299 ALA A N 1
ATOM 2404 C CA . ALA A 1 299 ? 27.398 -3.034 -17.002 1.00 98.12 299 ALA A CA 1
ATOM 2405 C C . ALA A 1 299 ? 28.097 -3.812 -18.135 1.00 98.12 299 ALA A C 1
ATOM 2407 O O . ALA A 1 299 ? 28.865 -3.205 -18.883 1.00 98.12 299 ALA A O 1
ATOM 2408 N N . LYS A 1 300 ? 27.797 -5.108 -18.314 1.00 98.44 300 LYS A N 1
ATOM 2409 C CA . LYS A 1 300 ? 28.338 -5.910 -19.429 1.00 98.44 300 LYS A CA 1
ATOM 2410 C C . LYS A 1 300 ? 27.898 -5.372 -20.790 1.00 98.44 300 LYS A C 1
ATOM 2412 O O . LYS A 1 300 ? 28.738 -5.168 -21.665 1.00 98.44 300 LYS A O 1
ATOM 2417 N N . LEU A 1 301 ? 26.611 -5.064 -20.947 1.00 98.06 301 LEU A N 1
ATOM 2418 C CA . LEU A 1 301 ? 26.083 -4.500 -22.192 1.00 98.06 301 LEU A CA 1
ATOM 2419 C C . LEU A 1 301 ? 26.707 -3.136 -22.514 1.00 98.06 301 LEU A C 1
ATOM 2421 O O . LEU A 1 301 ? 26.989 -2.848 -23.674 1.00 98.06 301 LEU A O 1
ATOM 2425 N N . PHE A 1 302 ? 26.979 -2.302 -21.504 1.00 97.94 302 PHE A N 1
ATOM 2426 C CA . PHE A 1 302 ? 27.713 -1.048 -21.708 1.00 97.94 302 PHE A CA 1
ATOM 2427 C C . PHE A 1 302 ? 29.140 -1.281 -22.210 1.00 97.94 302 PHE A C 1
ATOM 2429 O O . PHE A 1 302 ? 29.582 -0.569 -23.111 1.00 97.94 302 PHE A O 1
ATOM 2436 N N . THR A 1 303 ? 29.856 -2.266 -21.658 1.00 98.31 303 THR A N 1
ATOM 2437 C CA . THR A 1 303 ? 31.206 -2.597 -22.136 1.00 98.31 303 THR A CA 1
ATOM 2438 C C . THR A 1 303 ? 31.193 -3.133 -23.565 1.00 98.31 303 THR A C 1
ATOM 2440 O O . THR A 1 303 ? 31.976 -2.666 -24.387 1.00 98.31 303 THR A O 1
ATOM 2443 N N . GLU A 1 304 ? 30.255 -4.021 -23.899 1.00 98.44 304 GLU A N 1
ATOM 2444 C CA . GLU A 1 304 ? 30.110 -4.571 -25.251 1.00 98.44 304 GLU A CA 1
ATOM 2445 C C . GLU A 1 304 ? 29.733 -3.487 -26.273 1.00 98.44 304 GLU A C 1
ATOM 2447 O O . GLU A 1 304 ? 30.289 -3.427 -27.369 1.00 98.44 304 GLU A O 1
ATOM 2452 N N . ASN A 1 305 ? 28.832 -2.568 -25.910 1.00 97.12 305 ASN A N 1
ATOM 2453 C CA . ASN A 1 305 ? 28.458 -1.455 -26.780 1.00 97.12 305 ASN A CA 1
ATOM 2454 C C . ASN A 1 305 ? 29.654 -0.538 -27.083 1.00 97.12 305 ASN A C 1
ATOM 2456 O O . ASN A 1 305 ? 29.835 -0.109 -28.223 1.00 97.12 305 ASN A O 1
ATOM 2460 N N . GLU A 1 306 ? 30.503 -0.277 -26.085 1.00 98.44 306 GLU A N 1
ATOM 2461 C CA . GLU A 1 306 ? 31.718 0.514 -26.277 1.00 98.44 306 GLU A CA 1
ATOM 2462 C C . GLU A 1 306 ? 32.730 -0.203 -27.184 1.00 98.44 306 GLU A C 1
ATOM 2464 O O . GLU A 1 306 ? 33.304 0.426 -28.075 1.00 98.44 306 GLU A O 1
ATOM 2469 N N . GLU A 1 307 ? 32.900 -1.519 -27.037 1.00 98.31 307 GLU A N 1
ATOM 2470 C CA . GLU A 1 307 ? 33.731 -2.325 -27.941 1.00 98.31 307 GLU A CA 1
ATOM 2471 C C . GLU A 1 307 ? 33.219 -2.267 -29.389 1.00 98.31 307 GLU A C 1
ATOM 2473 O O . GLU A 1 307 ? 33.997 -2.021 -30.316 1.00 98.31 307 GLU A O 1
ATOM 2478 N N . LEU A 1 308 ? 31.904 -2.396 -29.598 1.00 98.19 308 LEU A N 1
ATOM 2479 C CA . LEU A 1 308 ? 31.281 -2.253 -30.917 1.00 98.19 308 LEU A CA 1
ATOM 2480 C C . LEU A 1 308 ? 31.455 -0.840 -31.490 1.00 98.19 308 LEU A C 1
ATOM 2482 O O . LEU A 1 308 ? 31.675 -0.676 -32.695 1.00 98.19 308 LEU A O 1
ATOM 2486 N N . ARG A 1 309 ? 31.384 0.197 -30.649 1.00 98.19 309 ARG A N 1
ATOM 2487 C CA . ARG A 1 309 ? 31.628 1.587 -31.058 1.00 98.19 309 ARG A CA 1
ATOM 2488 C C . ARG A 1 309 ? 33.063 1.776 -31.548 1.00 98.19 309 ARG A C 1
ATOM 2490 O O . ARG A 1 309 ? 33.265 2.398 -32.592 1.00 98.19 309 ARG A O 1
ATOM 2497 N N . LEU A 1 310 ? 34.044 1.215 -30.840 1.00 98.25 310 LEU A N 1
ATOM 2498 C CA . LEU A 1 310 ? 35.454 1.252 -31.235 1.00 98.25 310 LEU A CA 1
ATOM 2499 C C . LEU A 1 310 ? 35.706 0.472 -32.534 1.00 98.25 310 LEU A C 1
ATOM 2501 O O . LEU A 1 310 ? 36.352 1.002 -33.438 1.00 98.25 310 LEU A O 1
ATOM 2505 N N . ALA A 1 311 ? 35.135 -0.727 -32.679 1.00 98.06 311 ALA A N 1
ATOM 2506 C CA . ALA A 1 311 ? 35.243 -1.517 -33.908 1.00 98.06 311 ALA A CA 1
ATOM 2507 C C . ALA A 1 311 ? 34.642 -0.783 -35.124 1.00 98.06 311 ALA A C 1
ATOM 2509 O O . ALA A 1 311 ? 35.220 -0.777 -36.211 1.00 98.06 311 ALA A O 1
ATOM 2510 N N . ASN A 1 312 ? 33.510 -0.096 -34.945 1.00 97.38 312 ASN A N 1
ATOM 2511 C CA . ASN A 1 312 ? 32.910 0.723 -36.000 1.00 97.38 312 ASN A CA 1
ATOM 2512 C C . ASN A 1 312 ? 33.800 1.907 -36.412 1.00 97.38 312 ASN A C 1
ATOM 2514 O O . ASN A 1 312 ? 33.856 2.240 -37.598 1.00 97.38 312 ASN A O 1
ATOM 2518 N N . LEU A 1 313 ? 34.507 2.535 -35.467 1.00 98.00 313 LEU A N 1
ATOM 2519 C CA . LEU A 1 313 ? 35.477 3.590 -35.780 1.00 98.00 313 LEU A CA 1
ATOM 2520 C C . LEU A 1 313 ? 36.652 3.048 -36.604 1.00 98.00 313 LEU A C 1
ATOM 2522 O O . LEU A 1 313 ? 37.017 3.663 -37.606 1.00 98.00 313 LEU A O 1
ATOM 2526 N N . GLU A 1 314 ? 37.182 1.877 -36.246 1.00 98.31 314 GLU A N 1
ATOM 2527 C CA . GLU A 1 314 ? 38.249 1.212 -37.005 1.00 98.31 314 GLU A CA 1
ATOM 2528 C C . GLU A 1 314 ? 37.802 0.885 -38.440 1.00 98.31 314 GLU A C 1
ATOM 2530 O O . GLU A 1 314 ? 38.514 1.169 -39.404 1.00 98.31 314 GLU A O 1
ATOM 2535 N N . ILE A 1 315 ? 36.578 0.376 -38.612 1.00 97.75 315 ILE A N 1
ATOM 2536 C CA . ILE A 1 315 ? 35.995 0.125 -39.937 1.00 97.75 315 ILE A CA 1
ATOM 2537 C C . ILE A 1 315 ? 35.905 1.422 -40.757 1.00 97.75 315 ILE A C 1
ATOM 2539 O O . ILE A 1 315 ? 36.238 1.431 -41.945 1.00 97.75 315 ILE A O 1
ATOM 2543 N N . GLN A 1 316 ? 35.481 2.534 -40.149 1.00 97.75 316 GLN A N 1
ATOM 2544 C CA . GLN A 1 316 ? 35.440 3.829 -40.835 1.00 97.75 316 GLN A CA 1
ATOM 2545 C C . GLN A 1 316 ? 36.831 4.304 -41.270 1.00 97.75 316 GLN A C 1
ATOM 2547 O O . GLN A 1 316 ? 36.965 4.850 -42.368 1.00 97.75 316 GLN A O 1
ATOM 2552 N N . ASP A 1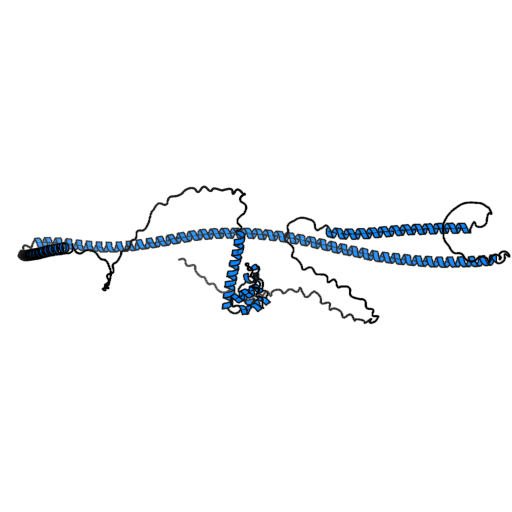 317 ? 37.865 4.084 -40.454 1.00 97.88 317 ASP A N 1
ATOM 2553 C CA . ASP A 1 317 ? 39.252 4.372 -40.830 1.00 97.88 317 ASP A CA 1
ATOM 2554 C C . ASP A 1 317 ? 39.704 3.538 -42.029 1.00 97.88 317 ASP A C 1
ATOM 2556 O O . ASP A 1 317 ? 40.251 4.089 -42.988 1.00 97.88 317 ASP A O 1
ATOM 2560 N N . VAL A 1 318 ? 39.384 2.241 -42.048 1.00 98.12 318 VAL A N 1
ATOM 2561 C CA . VAL A 1 318 ? 39.669 1.366 -43.195 1.00 98.12 318 VAL A CA 1
ATOM 2562 C C . VAL A 1 318 ? 38.983 1.874 -44.468 1.00 98.12 318 VAL A C 1
ATOM 2564 O O . VAL A 1 318 ? 39.618 1.934 -45.523 1.00 98.12 318 VAL A O 1
ATOM 2567 N N . TYR A 1 319 ? 37.717 2.301 -44.397 1.00 97.19 319 TYR A N 1
ATOM 2568 C CA . TYR A 1 319 ? 37.021 2.885 -45.551 1.00 97.19 319 TYR A CA 1
ATOM 2569 C C . TYR A 1 319 ? 37.649 4.202 -46.022 1.00 97.19 319 TYR A C 1
ATOM 2571 O O . TYR A 1 319 ? 37.747 4.434 -47.230 1.00 97.19 319 TYR A O 1
ATOM 2579 N N . ARG A 1 320 ? 38.109 5.054 -45.097 1.00 97.88 320 ARG A N 1
ATOM 2580 C CA . ARG A 1 320 ? 38.832 6.289 -45.439 1.00 97.88 320 ARG A CA 1
ATOM 2581 C C . ARG A 1 320 ? 40.136 5.991 -46.174 1.00 97.88 320 ARG A C 1
ATOM 2583 O O . ARG A 1 320 ? 40.391 6.596 -47.215 1.00 97.88 320 ARG A O 1
ATOM 2590 N N . GLU A 1 321 ? 40.941 5.061 -45.666 1.00 98.38 321 GLU A N 1
ATOM 2591 C CA . GLU A 1 321 ? 42.201 4.660 -46.304 1.00 98.38 321 GLU A CA 1
ATOM 2592 C C . GLU A 1 321 ? 41.966 4.007 -47.667 1.00 98.38 321 GLU A C 1
ATOM 2594 O O . GLU A 1 321 ? 42.634 4.348 -48.645 1.00 98.38 321 GLU A O 1
ATOM 2599 N N . ARG A 1 322 ? 40.944 3.151 -47.780 1.00 96.94 322 ARG A N 1
ATOM 2600 C CA . ARG A 1 322 ? 40.522 2.593 -49.067 1.00 96.94 322 ARG A CA 1
ATOM 2601 C C . ARG A 1 322 ? 40.173 3.693 -50.072 1.00 96.94 322 ARG A C 1
ATOM 2603 O O . ARG A 1 322 ? 40.632 3.631 -51.209 1.00 96.94 322 ARG A O 1
ATOM 2610 N N . GLY A 1 323 ? 39.419 4.714 -49.663 1.00 96.56 323 GLY A N 1
ATOM 2611 C CA . GLY A 1 323 ? 39.077 5.847 -50.529 1.00 96.56 323 GLY A CA 1
ATOM 2612 C C . GLY A 1 323 ? 40.303 6.634 -51.013 1.00 96.56 323 GLY A C 1
ATOM 2613 O O . GLY A 1 323 ? 40.352 7.042 -52.176 1.00 96.56 323 GLY A O 1
ATOM 2614 N N . LYS A 1 324 ? 41.324 6.805 -50.160 1.00 98.31 324 LYS A N 1
ATOM 2615 C CA . LYS A 1 324 ? 42.607 7.416 -50.557 1.00 98.31 324 LYS A CA 1
ATOM 2616 C C . LYS A 1 324 ? 43.330 6.565 -51.600 1.00 98.31 324 LYS A C 1
ATOM 2618 O O . LYS A 1 324 ? 43.720 7.095 -52.637 1.00 98.31 324 LYS A O 1
ATOM 2623 N N . LEU A 1 325 ? 43.441 5.256 -51.368 1.00 97.62 325 LEU A N 1
ATOM 2624 C CA . LEU A 1 325 ? 44.072 4.325 -52.308 1.00 97.62 325 LEU A CA 1
ATOM 2625 C C . LEU A 1 325 ? 43.339 4.280 -53.655 1.00 97.62 325 LEU A C 1
ATOM 2627 O O . LEU A 1 325 ? 43.978 4.305 -54.705 1.00 97.62 325 LEU A O 1
ATOM 2631 N N . GLU A 1 326 ? 42.004 4.263 -53.656 1.00 97.31 326 GLU A N 1
ATOM 2632 C CA . GLU A 1 326 ? 41.204 4.314 -54.886 1.00 97.31 326 GLU A CA 1
ATOM 2633 C C . GLU A 1 326 ? 41.455 5.615 -55.672 1.00 97.31 326 GLU A C 1
ATOM 2635 O O . GLU A 1 326 ? 41.606 5.582 -56.898 1.00 97.31 326 GLU A O 1
ATOM 2640 N N . ALA A 1 327 ? 41.570 6.756 -54.983 1.00 97.56 327 ALA A N 1
ATOM 2641 C CA . ALA A 1 327 ? 41.927 8.027 -55.607 1.00 97.56 327 ALA A CA 1
ATOM 2642 C C . ALA A 1 327 ? 43.357 8.010 -56.180 1.00 97.56 327 ALA A C 1
ATOM 2644 O O . ALA A 1 327 ? 43.563 8.440 -57.317 1.00 97.56 327 ALA A O 1
ATOM 2645 N N . GLU A 1 328 ? 44.333 7.472 -55.445 1.00 98.25 328 GLU A N 1
ATOM 2646 C CA . GLU A 1 328 ? 45.717 7.319 -55.910 1.00 98.25 328 GLU A CA 1
ATOM 2647 C C . GLU A 1 328 ? 45.798 6.441 -57.163 1.00 98.25 328 GLU A C 1
ATOM 2649 O O . GLU A 1 328 ? 46.358 6.871 -58.176 1.00 98.25 328 GLU A O 1
ATOM 2654 N N . ILE A 1 329 ? 45.162 5.265 -57.150 1.00 97.62 329 ILE A N 1
ATOM 2655 C CA . ILE A 1 329 ? 45.091 4.359 -58.306 1.00 97.62 329 ILE A CA 1
ATOM 2656 C C . ILE A 1 329 ? 44.477 5.078 -59.507 1.00 97.62 329 ILE A C 1
ATOM 2658 O O . ILE A 1 329 ? 45.036 5.031 -60.606 1.00 97.62 329 ILE A O 1
ATOM 2662 N N . LYS A 1 330 ? 43.369 5.803 -59.309 1.00 97.88 330 LYS A N 1
ATOM 2663 C CA . LYS A 1 330 ? 42.730 6.576 -60.379 1.00 97.88 330 LYS A CA 1
ATOM 2664 C C . LYS A 1 330 ? 43.681 7.620 -60.967 1.00 97.88 330 LYS A C 1
ATOM 2666 O O . LYS A 1 330 ? 43.809 7.705 -62.188 1.00 97.88 330 LYS A O 1
ATOM 2671 N N . THR A 1 331 ? 44.384 8.385 -60.129 1.00 97.81 331 THR A N 1
ATOM 2672 C CA . THR A 1 331 ? 45.354 9.385 -60.612 1.00 97.81 331 THR A CA 1
ATOM 2673 C C . THR A 1 331 ? 46.530 8.752 -61.359 1.00 97.81 331 THR A C 1
ATOM 2675 O O . THR A 1 331 ? 46.953 9.288 -62.387 1.00 97.81 331 THR A O 1
ATOM 2678 N N . ALA A 1 332 ? 47.023 7.595 -60.902 1.00 97.19 332 ALA A N 1
ATOM 2679 C CA . ALA A 1 332 ? 48.085 6.845 -61.564 1.00 97.19 332 ALA A CA 1
ATOM 2680 C C . ALA A 1 332 ? 47.637 6.329 -62.943 1.00 97.19 332 ALA A C 1
ATOM 2682 O O . ALA A 1 332 ? 48.333 6.549 -63.936 1.00 97.19 332 ALA A O 1
ATOM 2683 N N . MET A 1 333 ? 46.440 5.740 -63.030 1.00 97.19 333 MET A N 1
ATOM 2684 C CA . MET A 1 333 ? 45.847 5.292 -64.296 1.00 97.19 333 MET A CA 1
ATOM 2685 C C . MET A 1 333 ? 45.643 6.455 -65.276 1.00 97.19 333 MET A C 1
ATOM 2687 O O . MET A 1 333 ? 45.977 6.347 -66.456 1.00 97.19 333 MET A O 1
ATOM 2691 N N . GLU A 1 334 ? 45.131 7.599 -64.811 1.00 97.62 334 GLU A N 1
ATOM 2692 C CA . GLU A 1 334 ? 44.973 8.792 -65.651 1.00 97.62 334 GLU A CA 1
ATOM 2693 C C . GLU A 1 334 ? 46.320 9.318 -66.174 1.00 97.62 334 GLU A C 1
ATOM 2695 O O . GLU A 1 334 ? 46.415 9.753 -67.328 1.00 97.62 334 GLU A O 1
ATOM 2700 N N . ALA A 1 335 ? 47.372 9.279 -65.352 1.00 97.00 335 ALA A N 1
ATOM 2701 C CA . ALA A 1 335 ? 48.719 9.666 -65.759 1.00 97.00 335 ALA A CA 1
ATOM 2702 C C . ALA A 1 335 ? 49.286 8.724 -66.835 1.00 97.00 335 ALA A C 1
ATOM 2704 O O . ALA A 1 335 ? 49.820 9.205 -67.841 1.00 97.00 335 ALA A O 1
ATOM 2705 N N . GLU A 1 336 ? 49.111 7.411 -66.674 1.00 97.69 336 GLU A N 1
ATOM 2706 C CA . GLU A 1 336 ? 49.536 6.399 -67.646 1.00 97.69 336 GLU A CA 1
ATOM 2707 C C . GLU A 1 336 ? 48.801 6.556 -68.986 1.00 97.69 336 GLU A C 1
ATOM 2709 O O . GLU A 1 336 ? 49.436 6.617 -70.041 1.00 97.69 336 GLU A O 1
ATOM 2714 N N . ILE A 1 337 ? 47.476 6.751 -68.967 1.00 96.75 337 ILE A N 1
ATOM 2715 C CA . ILE A 1 337 ? 46.682 7.021 -70.178 1.00 96.75 337 ILE A CA 1
ATOM 2716 C C . ILE A 1 337 ? 47.207 8.265 -70.909 1.00 96.75 337 ILE A C 1
ATOM 2718 O O . ILE A 1 337 ? 47.354 8.261 -72.138 1.00 96.75 337 ILE A O 1
ATOM 2722 N N . ARG A 1 338 ? 47.529 9.341 -70.177 1.00 97.06 338 ARG A N 1
ATOM 2723 C CA . ARG A 1 338 ? 48.117 10.556 -70.769 1.00 97.06 338 ARG A CA 1
ATOM 2724 C C . ARG A 1 338 ? 49.488 10.279 -71.384 1.00 97.06 338 ARG A C 1
ATOM 2726 O O . ARG A 1 338 ? 49.786 10.834 -72.445 1.00 97.06 338 ARG A O 1
ATOM 2733 N N . GLN A 1 339 ? 50.321 9.457 -70.749 1.00 97.62 339 GLN A N 1
ATOM 2734 C CA . GLN A 1 339 ? 51.625 9.068 -71.288 1.00 97.62 339 GLN A CA 1
ATOM 2735 C C . GLN A 1 339 ? 51.471 8.255 -72.579 1.00 97.62 339 GLN A C 1
ATOM 2737 O O . GLN A 1 339 ? 52.005 8.658 -73.615 1.00 97.62 339 GLN A O 1
ATOM 2742 N N . LEU A 1 340 ? 50.663 7.194 -72.555 1.00 96.69 340 LEU A N 1
ATOM 2743 C CA . LEU A 1 340 ? 50.376 6.360 -73.724 1.00 96.69 340 LEU A CA 1
ATOM 2744 C C . LEU A 1 340 ? 49.768 7.176 -74.874 1.00 96.69 340 LEU A C 1
ATOM 2746 O O . LEU A 1 340 ? 50.100 6.970 -76.041 1.00 96.69 340 LEU A O 1
ATOM 2750 N N . SER A 1 341 ? 48.917 8.163 -74.576 1.00 96.38 341 SER A N 1
ATOM 2751 C CA . SER A 1 341 ? 48.377 9.083 -75.585 1.00 96.38 341 SER A CA 1
ATOM 2752 C C . SER A 1 341 ? 49.467 9.945 -76.244 1.00 96.38 341 SER A C 1
ATOM 2754 O O . SER A 1 341 ? 49.470 10.103 -77.471 1.00 96.38 341 SER A O 1
ATOM 2756 N N . LYS A 1 342 ? 50.436 10.464 -75.473 1.00 97.06 342 LYS A N 1
ATOM 2757 C CA . LYS A 1 342 ? 51.590 11.216 -76.010 1.00 97.06 342 LYS A CA 1
ATOM 2758 C C . LYS A 1 342 ? 52.483 10.340 -76.892 1.00 97.06 342 LYS A C 1
ATOM 2760 O O . LYS A 1 342 ? 52.908 10.781 -77.966 1.00 97.06 342 LYS A O 1
ATOM 2765 N N . GLU A 1 343 ? 52.750 9.110 -76.467 1.00 96.81 343 GLU A N 1
ATOM 2766 C CA . GLU A 1 343 ? 53.533 8.136 -77.234 1.00 96.81 343 GLU A CA 1
ATOM 2767 C C . GLU A 1 343 ? 52.828 7.782 -78.548 1.00 96.81 343 GLU A C 1
ATOM 2769 O O . GLU A 1 343 ? 53.426 7.910 -79.619 1.00 96.81 343 GLU A O 1
ATOM 2774 N N . ASN A 1 344 ? 51.527 7.484 -78.500 1.00 95.75 344 ASN A N 1
ATOM 2775 C CA . ASN A 1 344 ? 50.706 7.235 -79.686 1.00 95.75 344 ASN A CA 1
ATOM 2776 C C . ASN A 1 344 ? 50.696 8.422 -80.656 1.00 95.75 344 ASN A C 1
ATOM 2778 O O . ASN A 1 344 ? 50.833 8.236 -81.867 1.00 95.75 344 ASN A O 1
ATOM 2782 N N . LYS A 1 345 ? 50.585 9.657 -80.153 1.00 96.19 345 LYS A N 1
ATOM 2783 C CA . LYS A 1 345 ? 50.678 10.868 -80.985 1.00 96.19 345 LYS A CA 1
ATOM 2784 C C . LYS A 1 345 ? 52.037 10.964 -81.687 1.00 96.19 345 LYS A C 1
ATOM 2786 O O . LYS A 1 345 ? 52.101 11.301 -82.869 1.00 96.19 345 LYS A O 1
ATOM 2791 N N . THR A 1 346 ? 53.113 10.626 -80.982 1.00 96.06 346 THR A N 1
ATOM 2792 C CA . THR A 1 346 ? 54.479 10.617 -81.525 1.00 96.06 346 THR A CA 1
ATOM 2793 C C . THR A 1 346 ? 54.656 9.535 -82.589 1.00 96.06 346 THR A C 1
ATOM 2795 O O . THR A 1 346 ? 55.200 9.814 -83.659 1.00 96.06 346 THR A O 1
ATOM 2798 N N . LEU A 1 347 ? 54.170 8.317 -82.331 1.00 95.38 347 LEU A N 1
ATOM 2799 C CA . LEU A 1 347 ? 54.200 7.206 -83.284 1.00 95.38 347 LEU A CA 1
ATOM 2800 C C . LEU A 1 347 ? 53.400 7.530 -84.547 1.00 95.38 347 LEU A C 1
ATOM 2802 O O . LEU A 1 347 ? 53.925 7.364 -85.644 1.00 95.38 347 LEU A O 1
ATOM 2806 N N . ARG A 1 348 ? 52.189 8.088 -84.414 1.00 94.12 348 ARG A N 1
ATOM 2807 C CA . ARG A 1 348 ? 51.393 8.568 -85.558 1.00 94.12 348 ARG A CA 1
ATOM 2808 C C . ARG A 1 348 ? 52.136 9.627 -86.370 1.00 94.12 348 ARG A C 1
ATOM 2810 O O . ARG A 1 348 ? 52.151 9.551 -87.593 1.00 94.12 348 ARG A O 1
ATOM 2817 N N . GLY A 1 349 ? 52.803 10.574 -85.706 1.00 93.50 349 GLY A N 1
ATOM 2818 C CA . GLY A 1 349 ? 53.637 11.574 -86.378 1.00 93.50 349 GLY A CA 1
ATOM 2819 C C . GLY A 1 349 ? 54.808 10.961 -87.156 1.00 93.50 349 GLY A C 1
ATOM 2820 O O . GLY A 1 349 ? 55.087 11.382 -88.277 1.00 93.50 349 GLY A O 1
ATOM 2821 N N . LYS A 1 350 ? 55.478 9.942 -86.601 1.00 93.31 350 LYS A N 1
ATOM 2822 C CA . LYS A 1 350 ? 56.533 9.187 -87.304 1.00 93.31 350 LYS A CA 1
ATOM 2823 C C . LYS A 1 350 ? 55.974 8.403 -88.495 1.00 93.31 350 LYS A C 1
ATOM 2825 O O . LYS A 1 350 ? 56.567 8.437 -89.569 1.00 93.31 350 LYS A O 1
ATOM 2830 N N . LEU A 1 351 ? 54.831 7.739 -88.316 1.00 89.69 351 LEU A N 1
ATOM 2831 C CA . LEU A 1 351 ? 54.155 6.985 -89.371 1.00 89.69 351 LEU A CA 1
ATOM 2832 C C . LEU A 1 351 ? 53.777 7.901 -90.546 1.00 89.69 351 LEU A C 1
ATOM 2834 O O . LEU A 1 351 ? 54.101 7.576 -91.682 1.00 89.69 351 LEU A O 1
ATOM 2838 N N . SER A 1 352 ? 53.196 9.074 -90.259 1.00 90.12 352 SER A N 1
ATOM 2839 C CA . SER A 1 352 ? 52.825 10.087 -91.261 1.00 90.12 352 SER A CA 1
ATOM 2840 C C . SER A 1 352 ? 54.026 10.548 -92.093 1.00 90.12 352 SER A C 1
ATOM 2842 O O . SER A 1 352 ? 53.961 10.593 -93.320 1.00 90.12 352 SER A O 1
ATOM 2844 N N . LYS A 1 353 ? 55.164 10.822 -91.442 1.00 87.81 353 LYS A N 1
ATOM 2845 C CA . LYS A 1 353 ? 56.410 11.191 -92.136 1.00 87.81 353 LYS A CA 1
ATOM 2846 C C . LYS A 1 353 ? 56.936 10.061 -93.023 1.00 87.81 353 LYS A C 1
ATOM 2848 O O . LYS A 1 353 ? 57.389 10.311 -94.135 1.00 87.81 353 LYS A O 1
ATOM 2853 N N . ASN A 1 354 ? 56.861 8.815 -92.556 1.00 82.69 354 ASN A N 1
ATOM 2854 C CA . ASN A 1 354 ? 57.260 7.658 -93.359 1.00 82.69 354 ASN A CA 1
ATOM 2855 C C . ASN A 1 354 ? 56.337 7.456 -94.571 1.00 82.69 354 ASN A C 1
ATOM 2857 O O . ASN A 1 354 ? 56.832 7.132 -95.648 1.00 82.69 354 ASN A O 1
ATOM 2861 N N . THR A 1 355 ? 55.026 7.686 -94.434 1.00 81.62 355 THR A N 1
ATOM 2862 C CA . THR A 1 355 ? 54.088 7.631 -95.567 1.00 81.62 355 THR A CA 1
ATOM 2863 C C . THR A 1 355 ? 54.317 8.757 -96.575 1.00 81.62 355 THR A C 1
ATOM 2865 O O . THR A 1 355 ? 54.284 8.491 -97.773 1.00 81.62 355 THR A O 1
ATOM 2868 N N . GLU A 1 356 ? 54.623 9.980 -96.127 1.00 76.38 356 GLU A N 1
ATOM 2869 C CA . GLU A 1 356 ? 54.985 11.102 -97.012 1.00 76.38 356 GLU A CA 1
ATOM 2870 C C . GLU A 1 356 ? 56.282 10.814 -97.788 1.00 76.38 356 GLU A C 1
ATOM 2872 O O . GLU A 1 356 ? 56.347 11.013 -99.002 1.00 76.38 356 GLU A O 1
ATOM 2877 N N . ASN A 1 357 ? 57.295 10.257 -97.117 1.00 71.88 357 ASN A N 1
ATOM 2878 C CA . ASN A 1 357 ? 58.536 9.828 -97.766 1.00 71.88 357 ASN A CA 1
ATOM 2879 C C . ASN A 1 357 ? 58.307 8.665 -98.752 1.00 71.88 357 ASN A C 1
ATOM 2881 O O . ASN A 1 357 ? 58.907 8.647 -99.825 1.00 71.88 357 ASN A O 1
ATOM 2885 N N . GLY A 1 358 ? 57.413 7.723 -98.431 1.00 64.50 358 GLY A N 1
ATOM 2886 C CA . GLY A 1 358 ? 57.024 6.629 -99.327 1.00 64.50 358 GLY A CA 1
ATOM 2887 C C . GLY A 1 358 ? 56.249 7.096 -100.566 1.00 64.50 358 GLY A C 1
ATOM 2888 O O . GLY A 1 358 ? 56.512 6.622 -101.669 1.00 64.50 358 GLY A O 1
ATOM 2889 N N . GLN A 1 359 ? 55.345 8.071 -100.422 1.00 56.38 359 GLN A N 1
ATOM 2890 C CA . GLN A 1 359 ? 54.617 8.668 -101.550 1.00 56.38 359 GLN A CA 1
ATOM 2891 C C . GLN A 1 359 ? 55.521 9.509 -102.462 1.00 56.38 359 GLN A C 1
ATOM 2893 O O . GLN A 1 359 ? 55.318 9.517 -103.676 1.00 56.38 359 GLN A O 1
ATOM 2898 N N . ASN A 1 360 ? 56.551 10.161 -101.915 1.00 53.16 360 ASN A N 1
ATOM 2899 C CA . ASN A 1 360 ? 57.555 10.856 -102.724 1.00 53.16 360 ASN A CA 1
ATOM 2900 C C . ASN A 1 360 ? 58.504 9.892 -103.461 1.00 53.16 360 ASN A C 1
ATOM 2902 O O . ASN A 1 360 ? 58.979 10.237 -104.536 1.00 53.16 360 ASN A O 1
ATOM 2906 N N . GLY A 1 361 ? 58.723 8.672 -102.955 1.00 53.88 361 GLY A N 1
ATOM 2907 C CA . GLY A 1 361 ? 59.505 7.632 -103.641 1.00 53.88 361 GLY A CA 1
ATOM 2908 C C . GLY A 1 361 ? 58.770 6.896 -104.773 1.00 53.88 361 GLY A C 1
ATOM 2909 O O . GLY A 1 361 ? 59.416 6.278 -105.612 1.00 53.88 361 GLY A O 1
ATOM 2910 N N . MET A 1 362 ? 57.434 6.965 -104.831 1.00 46.38 362 MET A N 1
ATOM 2911 C CA . MET A 1 362 ? 56.625 6.354 -105.904 1.00 46.38 362 MET A CA 1
ATOM 2912 C C . MET A 1 362 ? 56.207 7.332 -107.014 1.00 46.38 362 MET A C 1
ATOM 2914 O O . MET A 1 362 ? 55.590 6.914 -107.993 1.00 46.38 362 MET A O 1
ATOM 2918 N N . ARG A 1 363 ? 56.539 8.625 -106.901 1.00 46.12 363 ARG A N 1
ATOM 2919 C CA . ARG A 1 363 ? 56.146 9.644 -107.891 1.00 46.12 363 ARG A CA 1
ATOM 2920 C C . ARG A 1 363 ? 56.917 9.599 -109.215 1.00 46.12 363 ARG A C 1
ATOM 2922 O O . ARG A 1 363 ? 56.495 10.273 -110.148 1.00 46.12 363 ARG A O 1
ATOM 2929 N N . ASP A 1 364 ? 57.941 8.752 -109.325 1.00 47.22 364 ASP A N 1
ATOM 2930 C CA . ASP A 1 364 ? 58.738 8.576 -110.548 1.00 47.22 364 ASP A CA 1
ATOM 2931 C C . ASP A 1 364 ? 58.428 7.280 -111.325 1.00 47.22 364 ASP A C 1
ATOM 2933 O O . ASP A 1 364 ? 59.165 6.927 -112.245 1.00 47.22 364 ASP A O 1
ATOM 2937 N N . HIS A 1 365 ? 57.335 6.562 -111.017 1.00 43.03 365 HIS A N 1
ATOM 2938 C CA . HIS A 1 365 ? 56.935 5.377 -111.791 1.00 43.03 365 HIS A CA 1
ATOM 2939 C C . HIS A 1 365 ? 55.722 5.656 -112.712 1.00 43.03 365 HIS A C 1
ATOM 2941 O O . HIS A 1 365 ? 54.602 5.838 -112.228 1.00 43.03 365 HIS A O 1
ATOM 2947 N N . PRO A 1 366 ? 55.895 5.676 -114.051 1.00 46.56 366 PRO A N 1
ATOM 2948 C CA . PRO A 1 366 ? 54.871 6.117 -114.997 1.00 46.56 366 PRO A CA 1
ATOM 2949 C C . PRO A 1 366 ? 53.985 4.960 -115.477 1.00 46.56 366 PRO A C 1
ATOM 2951 O O . PRO A 1 366 ? 54.021 4.607 -116.640 1.00 46.56 366 PRO A O 1
ATOM 2954 N N . TYR A 1 367 ? 53.211 4.337 -114.599 1.00 46.47 367 TYR A N 1
ATOM 2955 C CA . TYR A 1 367 ? 52.097 3.422 -114.914 1.00 46.47 367 TYR A CA 1
ATOM 2956 C C . TYR A 1 367 ? 51.447 3.225 -113.541 1.00 46.47 367 TYR A C 1
ATOM 2958 O O . TYR A 1 367 ? 52.092 2.681 -112.661 1.00 46.47 367 TYR A O 1
ATOM 2966 N N . VAL A 1 368 ? 50.319 3.837 -113.192 1.00 43.22 368 VAL A N 1
ATOM 2967 C CA . VAL A 1 368 ? 48.982 3.264 -113.362 1.00 43.22 368 VAL A CA 1
ATOM 2968 C C . VAL A 1 368 ? 47.991 4.395 -113.064 1.00 43.22 368 VAL A C 1
ATOM 2970 O O . VAL A 1 368 ? 47.801 4.786 -111.917 1.00 43.22 368 VAL A O 1
ATOM 2973 N N . ASN A 1 369 ? 47.375 4.953 -114.104 1.00 38.81 369 ASN A N 1
ATOM 2974 C CA . ASN A 1 369 ? 46.291 5.926 -113.978 1.00 38.81 369 ASN A CA 1
ATOM 2975 C C . ASN A 1 369 ? 45.256 5.658 -115.076 1.00 38.81 369 ASN A C 1
ATOM 2977 O O . ASN A 1 369 ? 45.161 6.402 -116.044 1.00 38.81 369 ASN A O 1
ATOM 2981 N N . THR A 1 370 ? 44.542 4.536 -114.979 1.00 46.59 370 THR A N 1
ATOM 2982 C CA . THR A 1 370 ? 43.435 4.187 -115.887 1.00 46.59 370 THR A CA 1
ATOM 2983 C C . THR A 1 370 ? 42.497 3.173 -115.232 1.00 46.59 370 THR A C 1
ATOM 2985 O O . THR A 1 370 ? 42.455 2.030 -115.650 1.00 46.59 370 THR A O 1
ATOM 2988 N N . LEU A 1 371 ? 41.728 3.559 -114.210 1.00 41.97 371 LEU A N 1
ATOM 2989 C CA . LEU A 1 371 ? 40.458 2.880 -113.880 1.00 41.97 371 LEU A CA 1
ATOM 2990 C C . LEU A 1 371 ? 39.644 3.707 -112.873 1.00 41.97 371 LEU A C 1
ATOM 2992 O O . LEU A 1 371 ? 39.318 3.288 -111.771 1.00 41.97 371 LEU A O 1
ATOM 2996 N N . ALA A 1 372 ? 39.309 4.928 -113.287 1.00 40.91 372 ALA A N 1
ATOM 2997 C CA . ALA A 1 372 ? 38.189 5.676 -112.735 1.00 40.91 372 ALA A CA 1
ATOM 2998 C C . ALA A 1 372 ? 37.060 5.664 -113.774 1.00 40.91 372 ALA A C 1
ATOM 3000 O O . ALA A 1 372 ? 37.160 6.385 -114.767 1.00 40.91 372 ALA A O 1
ATOM 3001 N N . LYS A 1 373 ? 36.032 4.825 -113.564 1.00 43.53 373 LYS A N 1
ATOM 3002 C CA . LYS A 1 373 ? 34.613 4.980 -113.981 1.00 43.53 373 LYS A CA 1
ATOM 3003 C C . LYS A 1 373 ? 33.916 3.620 -114.107 1.00 43.53 373 LYS A C 1
ATOM 3005 O O . LYS A 1 373 ? 34.507 2.709 -114.675 1.00 43.53 373 LYS A O 1
ATOM 3010 N N . ARG A 1 374 ? 32.626 3.612 -113.725 1.00 38.09 374 ARG A N 1
ATOM 3011 C CA . ARG A 1 374 ? 31.620 2.522 -113.635 1.00 38.09 374 ARG A CA 1
ATOM 3012 C C . ARG A 1 374 ? 31.479 1.990 -112.209 1.00 38.09 374 ARG A C 1
ATOM 3014 O O . ARG A 1 374 ? 32.487 1.643 -111.618 1.00 38.09 374 ARG A O 1
ATOM 3021 N N . ASP A 1 375 ? 30.325 1.933 -111.554 1.00 35.19 375 ASP A N 1
ATOM 3022 C CA . ASP A 1 375 ? 28.907 2.186 -111.863 1.00 35.19 375 ASP A CA 1
ATOM 3023 C C . ASP A 1 375 ? 28.242 2.556 -110.508 1.00 35.19 375 ASP A C 1
ATOM 3025 O O . ASP A 1 375 ? 28.691 2.108 -109.457 1.00 35.19 375 ASP A O 1
ATOM 3029 N N . SER A 1 376 ? 27.413 3.600 -110.418 1.00 44.00 376 SER A N 1
ATOM 3030 C CA . SER A 1 376 ? 25.937 3.554 -110.439 1.00 44.00 376 SER A CA 1
ATOM 3031 C C . SER A 1 376 ? 25.286 2.499 -109.529 1.00 44.00 376 SER A C 1
ATOM 3033 O O . SER A 1 376 ? 25.503 1.312 -109.708 1.00 44.00 376 SER A O 1
ATOM 3035 N N . GLN A 1 377 ? 24.421 2.988 -108.626 1.00 42.69 377 GLN A N 1
ATOM 3036 C CA . GLN A 1 377 ? 23.154 2.395 -108.156 1.00 42.69 377 GLN A CA 1
ATOM 3037 C C . GLN A 1 377 ? 23.069 0.864 -107.990 1.00 42.69 377 GLN A C 1
ATOM 3039 O O . GLN A 1 377 ? 23.027 0.149 -108.978 1.00 42.69 377 GLN A O 1
ATOM 3044 N N . SER A 1 378 ? 22.797 0.382 -106.772 1.00 37.06 378 SER A N 1
ATOM 3045 C CA . SER A 1 378 ? 21.703 -0.578 -106.529 1.00 37.06 378 SER A CA 1
ATOM 3046 C C . SER A 1 378 ? 21.596 -0.931 -105.045 1.00 37.06 378 SER A C 1
ATOM 3048 O O . SER A 1 378 ? 22.566 -1.266 -104.376 1.00 37.06 378 SER A O 1
ATOM 3050 N N . SER A 1 379 ? 20.361 -0.863 -104.574 1.00 43.44 379 SER A N 1
ATOM 3051 C CA . SER A 1 379 ? 19.779 -1.457 -103.376 1.00 43.44 379 SER A CA 1
ATOM 3052 C C . SER A 1 379 ? 20.085 -2.945 -103.153 1.00 43.44 379 SER A C 1
ATOM 3054 O O . SER A 1 379 ? 20.217 -3.695 -104.115 1.00 43.44 379 SER A O 1
ATOM 3056 N N . GLY A 1 380 ? 19.957 -3.367 -101.888 1.00 35.22 380 GLY A N 1
ATOM 3057 C CA . GLY A 1 380 ? 19.225 -4.592 -101.541 1.00 35.22 380 GLY A CA 1
ATOM 3058 C C . GLY A 1 380 ? 20.049 -5.817 -101.140 1.00 35.22 380 GLY A C 1
ATOM 3059 O O . GLY A 1 380 ? 20.530 -6.538 -101.995 1.00 35.22 380 GLY A O 1
ATOM 3060 N N . SER A 1 381 ? 20.091 -6.051 -99.825 1.00 42.69 381 SER A N 1
ATOM 3061 C CA . SER A 1 381 ? 19.827 -7.310 -99.105 1.00 42.69 381 SER A CA 1
ATOM 3062 C C . SER A 1 381 ? 20.410 -8.675 -99.531 1.00 42.69 381 SER A C 1
ATOM 3064 O O . SER A 1 381 ? 20.378 -9.098 -100.678 1.00 42.69 381 SER A O 1
ATOM 3066 N N . THR A 1 382 ? 20.688 -9.436 -98.462 1.00 38.41 382 THR A N 1
ATOM 3067 C CA . THR A 1 382 ? 20.660 -10.906 -98.282 1.00 38.41 382 THR A CA 1
ATOM 3068 C C . THR A 1 382 ? 21.835 -11.778 -98.742 1.00 38.41 382 THR A C 1
ATOM 3070 O O . THR A 1 382 ? 22.071 -11.982 -99.919 1.00 38.41 382 THR A O 1
ATOM 3073 N N . SER A 1 383 ? 22.451 -12.387 -97.718 1.00 35.19 383 SER A N 1
ATOM 3074 C CA . SER A 1 383 ? 22.587 -13.836 -97.482 1.00 35.19 383 SER A CA 1
ATOM 3075 C C . SER A 1 383 ? 23.355 -14.725 -98.477 1.00 35.19 383 SER A C 1
ATOM 3077 O O . SER A 1 383 ? 22.861 -15.021 -99.552 1.00 35.19 383 SER A O 1
ATOM 3079 N N . SER A 1 384 ? 24.458 -15.276 -97.950 1.00 46.00 384 SER A N 1
ATOM 3080 C CA . SER A 1 384 ? 24.841 -16.705 -97.910 1.00 46.00 384 SER A CA 1
ATOM 3081 C C . SER A 1 384 ? 25.192 -17.489 -99.193 1.00 46.00 384 SER A C 1
ATOM 3083 O O . SER A 1 384 ? 24.611 -17.296 -100.247 1.00 46.00 384 SER A O 1
ATOM 3085 N N . GLU A 1 385 ? 26.088 -18.471 -98.983 1.00 39.38 385 GLU A N 1
ATOM 3086 C CA . GLU A 1 385 ? 26.578 -19.562 -99.863 1.00 39.38 385 GLU A CA 1
ATOM 3087 C C . GLU A 1 385 ? 27.674 -19.184 -100.885 1.00 39.38 385 GLU A C 1
ATOM 3089 O O . GLU A 1 385 ? 27.492 -18.333 -101.742 1.00 39.38 385 GLU A O 1
ATOM 3094 N N . LEU A 1 386 ? 28.937 -19.598 -100.701 1.00 49.06 386 LEU A N 1
ATOM 3095 C CA . LEU A 1 386 ? 29.590 -20.925 -100.796 1.00 49.06 386 LEU A CA 1
ATOM 3096 C C . LEU A 1 386 ? 30.153 -21.243 -102.202 1.00 49.06 386 LEU A C 1
ATOM 3098 O O . LEU A 1 386 ? 29.427 -21.289 -103.187 1.00 49.06 386 LEU A O 1
ATOM 3102 N N . SER A 1 387 ? 31.450 -21.594 -102.189 1.00 44.00 387 SER A N 1
ATOM 3103 C CA . SER A 1 387 ? 32.167 -22.532 -103.079 1.00 44.00 387 SER A CA 1
ATOM 3104 C C . SER A 1 387 ? 32.908 -22.016 -104.331 1.00 44.00 387 SER A C 1
ATOM 3106 O O . SER A 1 387 ? 32.321 -21.701 -105.357 1.00 44.00 387 SER A O 1
ATOM 3108 N N . ASP A 1 388 ? 34.242 -22.117 -104.229 1.00 42.44 388 ASP A N 1
ATOM 3109 C CA . ASP A 1 388 ? 35.165 -22.804 -105.157 1.00 42.44 388 ASP A CA 1
ATOM 3110 C C . ASP A 1 388 ? 35.397 -22.292 -106.600 1.00 42.44 388 ASP A C 1
ATOM 3112 O O . ASP A 1 388 ? 34.656 -22.581 -107.532 1.00 42.44 388 ASP A O 1
ATOM 3116 N N . THR A 1 389 ? 36.559 -21.670 -106.847 1.00 43.53 389 THR A N 1
ATOM 3117 C CA . THR A 1 389 ? 37.771 -22.321 -107.414 1.00 43.53 389 THR A CA 1
ATOM 3118 C C . THR A 1 389 ? 38.701 -21.343 -108.160 1.00 43.53 389 THR A C 1
ATOM 3120 O O . THR A 1 389 ? 38.294 -20.573 -109.019 1.00 43.53 389 THR A O 1
ATOM 3123 N N . SER A 1 390 ? 40.001 -21.491 -107.871 1.00 40.09 390 SER A N 1
ATOM 3124 C CA . SER A 1 390 ? 41.131 -21.480 -108.818 1.00 40.09 390 SER A CA 1
ATOM 3125 C C . SER A 1 390 ? 41.369 -20.255 -109.726 1.00 40.09 390 SER A C 1
ATOM 3127 O O . SER A 1 390 ? 40.791 -20.125 -110.799 1.00 40.09 390 SER A O 1
ATOM 3129 N N . SER A 1 391 ? 42.401 -19.453 -109.426 1.00 39.66 391 SER A N 1
ATOM 3130 C CA . SER A 1 391 ? 43.739 -19.610 -110.045 1.00 39.66 391 SER A CA 1
ATOM 3131 C C . SER A 1 391 ? 44.676 -18.397 -109.827 1.00 39.66 391 SER A C 1
ATOM 3133 O O . SER A 1 391 ? 44.463 -17.302 -110.321 1.00 39.66 391 SER A O 1
ATOM 3135 N N . ARG A 1 392 ? 45.780 -18.660 -109.111 1.00 41.22 392 ARG A N 1
ATOM 3136 C CA . ARG A 1 392 ? 47.181 -18.375 -109.490 1.00 41.22 392 ARG A CA 1
ATOM 3137 C C . ARG A 1 392 ? 47.578 -16.960 -109.977 1.00 41.22 392 ARG A C 1
ATOM 3139 O O . ARG A 1 392 ? 47.587 -16.726 -111.175 1.00 41.22 392 ARG A O 1
ATOM 3146 N N . THR A 1 393 ? 48.216 -16.183 -109.090 1.00 43.94 393 THR A N 1
ATOM 3147 C CA . THR A 1 393 ? 49.516 -15.501 -109.341 1.00 43.94 393 THR A CA 1
ATOM 3148 C C . THR A 1 393 ? 50.257 -15.237 -108.017 1.00 43.94 393 THR A C 1
ATOM 3150 O O . THR A 1 393 ? 49.605 -14.864 -107.044 1.00 43.94 393 THR A O 1
ATOM 3153 N N . PRO A 1 394 ? 51.588 -15.431 -107.940 1.00 52.47 394 PRO A N 1
ATOM 3154 C CA . PRO A 1 394 ? 52.338 -15.334 -106.693 1.00 52.47 394 PRO A CA 1
ATOM 3155 C C . PRO A 1 394 ? 53.040 -13.979 -106.498 1.00 52.47 394 PRO A C 1
ATOM 3157 O O . PRO A 1 394 ? 53.486 -13.344 -107.451 1.00 52.47 394 PRO A O 1
ATOM 3160 N N . SER A 1 395 ? 53.263 -13.670 -105.216 1.00 49.84 395 SER A N 1
ATOM 3161 C CA . SER A 1 395 ? 54.397 -12.913 -104.656 1.00 49.84 395 SER A CA 1
ATOM 3162 C C . SER A 1 395 ? 54.538 -11.427 -105.013 1.00 49.84 395 SER A C 1
ATOM 3164 O O . SER A 1 395 ? 55.185 -11.110 -105.998 1.00 49.84 395 SER A O 1
ATOM 3166 N N . THR A 1 396 ? 54.047 -10.553 -104.116 1.00 47.50 396 THR A N 1
ATOM 3167 C CA . THR A 1 396 ? 54.821 -9.504 -103.393 1.00 47.50 396 THR A CA 1
ATOM 3168 C C . THR A 1 396 ? 53.917 -8.705 -102.423 1.00 47.50 396 THR A C 1
ATOM 3170 O O . THR A 1 396 ? 53.727 -7.509 -102.595 1.00 47.50 396 THR A O 1
ATOM 3173 N N . GLU A 1 397 ? 53.342 -9.341 -101.392 1.00 45.88 397 GLU A N 1
ATOM 3174 C CA . GLU A 1 397 ? 52.558 -8.651 -100.328 1.00 45.88 397 GLU A CA 1
ATOM 3175 C C . GLU A 1 397 ? 52.853 -9.190 -98.907 1.00 45.88 397 GLU A C 1
ATOM 3177 O O . GLU A 1 397 ? 52.084 -9.031 -97.960 1.00 45.88 397 GLU A O 1
ATOM 3182 N N . SER A 1 398 ? 53.997 -9.846 -98.715 1.00 49.78 398 SER A N 1
ATOM 3183 C CA . SER A 1 398 ? 54.301 -10.590 -97.484 1.00 49.78 398 SER A CA 1
ATOM 3184 C C . SER A 1 398 ? 54.667 -9.737 -96.259 1.00 49.78 398 SER A C 1
ATOM 3186 O O . SER A 1 398 ? 54.799 -10.291 -95.173 1.00 49.78 398 SER A O 1
ATOM 3188 N N . THR A 1 399 ? 54.792 -8.413 -96.374 1.00 52.47 399 THR A N 1
ATOM 3189 C CA . THR A 1 399 ? 55.109 -7.533 -95.228 1.00 52.47 399 THR A CA 1
ATOM 3190 C C . THR A 1 399 ? 53.911 -6.748 -94.689 1.00 52.47 399 THR A C 1
ATOM 3192 O O . THR A 1 399 ? 53.900 -6.421 -93.505 1.00 52.47 399 THR A O 1
ATOM 3195 N N . SER A 1 400 ? 52.872 -6.488 -95.490 1.00 54.44 400 SER A N 1
ATOM 3196 C CA . SER A 1 400 ? 51.639 -5.832 -95.016 1.00 54.44 400 SER A CA 1
ATOM 3197 C C . SER A 1 400 ? 50.700 -6.812 -94.303 1.00 54.44 400 SER A C 1
ATOM 3199 O O . SER A 1 400 ? 50.118 -6.464 -93.277 1.00 54.44 400 SER A O 1
ATOM 3201 N N . ASN A 1 401 ? 50.623 -8.065 -94.765 1.00 53.72 401 ASN A N 1
ATOM 3202 C CA . ASN A 1 401 ? 49.788 -9.091 -94.126 1.00 53.72 401 ASN A CA 1
ATOM 3203 C C . ASN A 1 401 ? 50.317 -9.563 -92.762 1.00 53.72 401 ASN A C 1
ATOM 3205 O O . ASN A 1 401 ? 49.518 -9.882 -91.885 1.00 53.72 401 ASN A O 1
ATOM 3209 N N . SER A 1 402 ? 51.636 -9.531 -92.543 1.00 58.94 402 SER A N 1
ATOM 3210 C CA . SER A 1 402 ? 52.249 -9.792 -91.229 1.00 58.94 402 SER A CA 1
ATOM 3211 C C . SER A 1 402 ? 51.741 -8.813 -90.166 1.00 58.94 402 SER A C 1
ATOM 3213 O O . SER A 1 402 ? 51.348 -9.223 -89.078 1.00 58.94 402 SER A O 1
ATOM 3215 N N . ASN A 1 403 ? 51.699 -7.521 -90.497 1.00 64.25 403 ASN A N 1
ATOM 3216 C CA . ASN A 1 403 ? 51.289 -6.478 -89.555 1.00 64.25 403 ASN A CA 1
ATOM 3217 C C . ASN A 1 403 ? 49.774 -6.491 -89.293 1.00 64.25 403 ASN A C 1
ATOM 3219 O O . ASN A 1 403 ? 49.329 -6.182 -88.187 1.00 64.25 403 ASN A O 1
ATOM 3223 N N . ASN A 1 404 ? 48.978 -6.889 -90.290 1.00 70.62 404 ASN A N 1
ATOM 3224 C CA . ASN A 1 404 ? 47.536 -7.058 -90.124 1.00 70.62 404 ASN A CA 1
ATOM 3225 C C . ASN A 1 404 ? 47.205 -8.246 -89.211 1.00 70.62 404 ASN A C 1
ATOM 3227 O O . ASN A 1 404 ? 46.327 -8.123 -88.362 1.00 70.62 404 ASN A O 1
ATOM 3231 N N . LEU A 1 405 ? 47.933 -9.362 -89.319 1.00 77.31 405 LEU A N 1
ATOM 3232 C CA . LEU A 1 405 ? 47.748 -10.512 -88.426 1.00 77.31 405 LEU A CA 1
ATOM 3233 C C . LEU A 1 405 ? 48.139 -10.185 -86.980 1.00 77.31 405 LEU A C 1
ATOM 3235 O O . LEU A 1 405 ? 47.403 -10.539 -86.063 1.00 77.31 405 LEU A O 1
ATOM 3239 N N . THR A 1 406 ? 49.224 -9.434 -86.762 1.00 80.06 406 THR A N 1
ATOM 3240 C CA . THR A 1 406 ? 49.594 -8.993 -85.407 1.00 80.06 406 THR A CA 1
ATOM 3241 C C . THR A 1 406 ? 48.565 -8.041 -84.800 1.00 80.06 406 THR A C 1
ATOM 3243 O O . THR A 1 406 ? 48.279 -8.144 -83.612 1.00 80.06 406 THR A O 1
ATOM 3246 N N . LEU A 1 407 ? 47.966 -7.154 -85.604 1.00 81.56 407 LEU A N 1
ATOM 3247 C CA . LEU A 1 407 ? 46.923 -6.243 -85.127 1.00 81.56 407 LEU A CA 1
ATOM 3248 C C . LEU A 1 407 ? 45.627 -6.995 -84.787 1.00 81.56 407 LEU A C 1
ATOM 3250 O O . LEU A 1 407 ? 44.979 -6.682 -83.793 1.00 81.56 407 LEU A O 1
ATOM 3254 N N . ILE A 1 408 ? 45.261 -8.008 -85.579 1.00 83.06 408 ILE A N 1
ATOM 3255 C CA . ILE A 1 408 ? 44.104 -8.872 -85.300 1.00 83.06 408 ILE A CA 1
ATOM 3256 C C . ILE A 1 408 ? 44.316 -9.652 -83.996 1.00 83.06 408 ILE A C 1
ATOM 3258 O O . ILE A 1 408 ? 43.413 -9.683 -83.161 1.00 83.06 408 ILE A O 1
ATOM 3262 N N . ASP A 1 409 ? 45.508 -10.210 -83.773 1.00 86.81 409 ASP A N 1
ATOM 3263 C CA . ASP A 1 409 ? 45.852 -10.890 -82.517 1.00 86.81 409 ASP A CA 1
ATOM 3264 C C . ASP A 1 409 ? 45.815 -9.940 -81.311 1.00 86.81 409 ASP A C 1
ATOM 3266 O O . ASP A 1 409 ? 45.385 -10.321 -80.219 1.00 86.81 409 ASP A O 1
ATOM 3270 N N . GLU A 1 410 ? 46.244 -8.692 -81.493 1.00 88.31 410 GLU A N 1
ATOM 3271 C CA . GLU A 1 410 ? 46.235 -7.674 -80.444 1.00 88.31 410 GLU A CA 1
ATOM 3272 C C . GLU A 1 410 ? 44.805 -7.222 -80.104 1.00 88.31 410 GLU A C 1
ATOM 3274 O O . GLU A 1 410 ? 44.451 -7.148 -78.925 1.00 88.31 410 GLU A O 1
ATOM 3279 N N . ILE A 1 411 ? 43.944 -7.048 -81.114 1.00 87.31 411 ILE A N 1
ATOM 3280 C CA . ILE A 1 411 ? 42.504 -6.797 -80.933 1.00 87.31 411 ILE A CA 1
ATOM 3281 C C . ILE A 1 411 ? 41.833 -7.990 -80.242 1.00 87.31 411 ILE A C 1
ATOM 3283 O O . ILE A 1 411 ? 41.034 -7.801 -79.325 1.00 87.31 411 ILE A O 1
ATOM 3287 N N . TYR A 1 412 ? 42.175 -9.223 -80.620 1.00 92.56 412 TYR A N 1
ATOM 3288 C CA . TYR A 1 412 ? 41.613 -10.420 -79.995 1.00 92.56 412 TYR A CA 1
ATOM 3289 C C . TYR A 1 412 ? 42.024 -10.538 -78.520 1.00 92.56 412 TYR A C 1
ATOM 3291 O O . TYR A 1 412 ? 41.188 -10.824 -77.660 1.00 92.56 412 TYR A O 1
ATOM 3299 N N . ARG A 1 413 ? 43.291 -10.247 -78.188 1.00 88.88 413 ARG A N 1
ATOM 3300 C CA . ARG A 1 413 ? 43.754 -10.184 -76.790 1.00 88.88 413 ARG A CA 1
ATOM 3301 C C . ARG A 1 413 ? 43.079 -9.064 -76.006 1.00 88.88 413 ARG A C 1
ATOM 3303 O O . ARG A 1 413 ? 42.743 -9.282 -74.843 1.00 88.88 413 ARG A O 1
ATOM 3310 N N . ALA A 1 414 ? 42.874 -7.896 -76.614 1.00 87.50 414 ALA A N 1
ATOM 3311 C CA . ALA A 1 414 ? 42.169 -6.788 -75.978 1.00 87.50 414 ALA A CA 1
ATOM 3312 C C . ALA A 1 414 ? 40.709 -7.160 -75.674 1.00 87.50 414 ALA A C 1
ATOM 3314 O O . ALA A 1 414 ? 40.279 -7.033 -74.532 1.00 87.50 414 ALA A O 1
ATOM 3315 N N . ASN A 1 415 ? 39.990 -7.731 -76.644 1.00 89.56 415 ASN A N 1
ATOM 3316 C CA . ASN A 1 415 ? 38.611 -8.187 -76.456 1.00 89.56 415 ASN A CA 1
ATOM 3317 C C . ASN A 1 415 ? 38.504 -9.287 -75.393 1.00 89.56 415 ASN A C 1
ATOM 3319 O O . ASN A 1 415 ? 37.583 -9.265 -74.579 1.00 89.56 415 ASN A O 1
ATOM 3323 N N . LYS A 1 416 ? 39.469 -10.215 -75.344 1.00 94.31 416 LYS A N 1
ATOM 3324 C CA . LYS A 1 416 ? 39.529 -11.232 -74.287 1.00 94.31 416 LYS A CA 1
ATOM 3325 C C . LYS A 1 416 ? 39.686 -10.598 -72.899 1.00 94.31 416 LYS A C 1
ATOM 3327 O O . LYS A 1 416 ? 38.953 -10.965 -71.986 1.00 94.31 416 LYS A O 1
ATOM 3332 N N . ARG A 1 417 ? 40.584 -9.616 -72.747 1.00 88.81 417 ARG A N 1
ATOM 3333 C CA . ARG A 1 417 ? 40.748 -8.876 -71.482 1.00 88.81 417 ARG A CA 1
ATOM 3334 C C . ARG A 1 417 ? 39.490 -8.097 -71.099 1.00 88.81 417 ARG A C 1
ATOM 3336 O O . ARG A 1 417 ? 39.137 -8.080 -69.927 1.00 88.81 417 ARG A O 1
ATOM 3343 N N . CYS A 1 418 ? 38.793 -7.487 -72.061 1.00 90.12 418 CYS A N 1
ATOM 3344 C CA . CYS A 1 418 ? 37.512 -6.825 -71.803 1.00 90.12 418 CYS A CA 1
ATOM 3345 C C . CYS A 1 418 ? 36.460 -7.811 -71.274 1.00 90.12 418 CYS A C 1
ATOM 3347 O O . CYS A 1 418 ? 35.805 -7.509 -70.282 1.00 90.12 418 CYS A O 1
ATOM 3349 N N . ALA A 1 419 ? 36.353 -9.007 -71.859 1.00 89.12 419 ALA A N 1
ATOM 3350 C CA . ALA A 1 419 ? 35.431 -10.038 -71.378 1.00 89.12 419 ALA A CA 1
ATOM 3351 C C . ALA A 1 419 ? 35.782 -10.542 -69.962 1.00 89.12 419 ALA A C 1
ATOM 3353 O O . ALA A 1 419 ? 34.893 -10.761 -69.140 1.00 89.12 419 ALA A O 1
ATOM 3354 N N . GLU A 1 420 ? 37.072 -10.696 -69.649 1.00 90.31 420 GLU A N 1
ATOM 3355 C CA . GLU A 1 420 ? 37.541 -11.062 -68.303 1.00 90.31 420 GLU A CA 1
ATOM 3356 C C . GLU A 1 420 ? 37.224 -9.961 -67.268 1.00 90.31 420 GLU A C 1
ATOM 3358 O O . GLU A 1 420 ? 36.769 -10.260 -66.159 1.00 90.31 420 GLU A O 1
ATOM 3363 N N . LEU A 1 421 ? 37.385 -8.686 -67.640 1.00 90.50 421 LEU A N 1
ATOM 3364 C CA . LEU A 1 421 ? 37.014 -7.542 -66.800 1.00 90.50 421 LEU A CA 1
ATOM 3365 C C . LEU A 1 421 ? 35.501 -7.456 -66.571 1.00 90.50 421 LEU A C 1
ATOM 3367 O O . LEU A 1 421 ? 35.073 -7.288 -65.431 1.00 90.50 421 LEU A O 1
ATOM 3371 N N . GLU A 1 422 ? 34.683 -7.628 -67.612 1.00 89.38 422 GLU A N 1
ATOM 3372 C CA . GLU A 1 422 ? 33.221 -7.674 -67.475 1.00 89.38 422 GLU A CA 1
ATOM 3373 C C . GLU A 1 422 ? 32.773 -8.798 -66.535 1.00 89.38 422 GLU A C 1
ATOM 3375 O O . GLU A 1 422 ? 31.892 -8.591 -65.699 1.00 89.38 422 GLU A O 1
ATOM 3380 N N . ASN A 1 423 ? 33.401 -9.975 -66.623 1.00 90.88 423 ASN A N 1
ATOM 3381 C CA . ASN A 1 423 ? 33.094 -11.086 -65.726 1.00 90.88 423 ASN A CA 1
ATOM 3382 C C . ASN A 1 423 ? 33.457 -10.760 -64.267 1.00 90.88 423 ASN A C 1
ATOM 3384 O O . ASN A 1 423 ? 32.693 -11.060 -63.352 1.00 90.88 423 ASN A O 1
ATOM 3388 N N . THR A 1 424 ? 34.585 -10.080 -64.050 1.00 91.94 424 THR A N 1
ATOM 3389 C CA . THR A 1 424 ? 35.022 -9.652 -62.711 1.00 91.94 424 THR A CA 1
ATOM 3390 C C . THR A 1 424 ? 34.058 -8.621 -62.116 1.00 91.94 424 THR A C 1
ATOM 3392 O O . THR A 1 424 ? 33.675 -8.734 -60.955 1.00 91.94 424 THR A O 1
ATOM 3395 N N . ILE A 1 425 ? 33.589 -7.659 -62.920 1.00 90.06 425 ILE A N 1
ATOM 3396 C CA . ILE A 1 425 ? 32.581 -6.672 -62.499 1.00 90.06 425 ILE A CA 1
ATOM 3397 C C . ILE A 1 425 ? 31.268 -7.360 -62.110 1.00 90.06 425 ILE A C 1
ATOM 3399 O O . ILE A 1 425 ? 30.697 -7.027 -61.073 1.00 90.06 425 ILE A O 1
ATOM 3403 N N . ARG A 1 426 ? 30.805 -8.350 -62.888 1.00 90.19 426 ARG A N 1
ATOM 3404 C CA . ARG A 1 426 ? 29.590 -9.113 -62.554 1.00 90.19 426 ARG A CA 1
ATOM 3405 C C . ARG A 1 426 ? 29.729 -9.889 -61.245 1.00 90.19 426 ARG A C 1
ATOM 3407 O O . ARG A 1 426 ? 28.778 -9.916 -60.470 1.00 90.19 426 ARG A O 1
ATOM 3414 N N . LEU A 1 427 ? 30.891 -10.492 -60.986 1.00 90.25 427 LEU A N 1
ATOM 3415 C CA . LEU A 1 427 ? 31.153 -11.198 -59.728 1.00 90.25 427 LEU A CA 1
ATOM 3416 C C . LEU A 1 427 ? 31.148 -10.240 -58.530 1.00 90.25 427 LEU A C 1
ATOM 3418 O O . LEU A 1 427 ? 30.468 -10.521 -57.548 1.00 90.25 427 LEU A O 1
ATOM 3422 N N . MET A 1 428 ? 31.803 -9.079 -58.641 1.00 88.69 428 MET A N 1
ATOM 3423 C CA . MET A 1 428 ? 31.780 -8.061 -57.581 1.00 88.69 428 MET A CA 1
ATOM 3424 C C . MET A 1 428 ? 30.365 -7.524 -57.323 1.00 88.69 428 MET A C 1
ATOM 3426 O O . MET A 1 428 ? 29.971 -7.343 -56.175 1.00 88.69 428 MET A O 1
ATOM 3430 N N . GLN A 1 429 ? 29.571 -7.296 -58.374 1.00 89.25 429 GLN A N 1
ATOM 3431 C CA . GLN A 1 429 ? 28.174 -6.878 -58.223 1.00 89.25 429 GLN A CA 1
ATOM 3432 C C . GLN A 1 429 ? 27.325 -7.954 -57.536 1.00 89.25 429 GLN A C 1
ATOM 3434 O O . GLN A 1 429 ? 26.519 -7.626 -56.669 1.00 89.25 429 GLN A O 1
ATOM 3439 N N . ALA A 1 430 ? 27.516 -9.229 -57.881 1.00 90.00 430 ALA A N 1
ATOM 3440 C CA . ALA A 1 430 ? 26.820 -10.330 -57.222 1.00 90.00 430 ALA A CA 1
ATOM 3441 C C . ALA A 1 430 ? 27.195 -10.435 -55.733 1.00 90.00 430 ALA A C 1
ATOM 3443 O O . ALA A 1 430 ? 26.323 -10.648 -54.896 1.00 90.00 430 ALA A O 1
ATOM 3444 N N . GLU A 1 431 ? 28.467 -10.238 -55.389 1.00 90.06 431 GLU A N 1
ATOM 3445 C CA . GLU A 1 431 ? 28.946 -10.268 -54.005 1.00 90.06 431 GLU A CA 1
ATOM 3446 C C . GLU A 1 431 ? 28.397 -9.098 -53.168 1.00 90.06 431 GLU A C 1
ATOM 3448 O O . GLU A 1 431 ? 27.956 -9.305 -52.034 1.00 90.06 431 GLU A O 1
ATOM 3453 N N . LEU A 1 432 ? 28.306 -7.894 -53.746 1.00 85.06 432 LEU A N 1
ATOM 3454 C CA . LEU A 1 432 ? 27.643 -6.747 -53.111 1.00 85.06 432 LEU A CA 1
ATOM 3455 C C . LEU A 1 432 ? 26.152 -7.020 -52.857 1.00 85.06 432 LEU A C 1
ATOM 3457 O O . LEU A 1 432 ? 25.659 -6.813 -51.752 1.00 85.06 432 LEU A O 1
ATOM 3461 N N . PHE A 1 433 ? 25.447 -7.591 -53.836 1.00 85.75 433 PHE A N 1
ATOM 3462 C CA . PHE A 1 433 ? 24.037 -7.955 -53.667 1.00 85.75 433 PHE A CA 1
ATOM 3463 C C . PHE A 1 433 ? 23.811 -9.035 -52.599 1.00 85.75 433 PHE A C 1
ATOM 3465 O O . PHE A 1 433 ? 22.806 -9.008 -51.889 1.00 85.75 433 PHE A O 1
ATOM 3472 N N . MET A 1 434 ? 24.723 -10.002 -52.471 1.00 81.88 434 MET A N 1
ATOM 3473 C CA . MET A 1 434 ? 24.607 -11.064 -51.465 1.00 81.88 434 MET A CA 1
ATOM 3474 C C . MET A 1 434 ? 24.960 -10.571 -50.056 1.00 81.88 434 MET A C 1
ATOM 3476 O O . MET A 1 434 ? 24.352 -11.012 -49.081 1.00 81.88 434 MET A O 1
ATOM 3480 N N . SER A 1 435 ? 25.897 -9.631 -49.935 1.00 77.94 435 SER A N 1
ATOM 3481 C CA . SER A 1 435 ? 26.260 -9.029 -48.647 1.00 77.94 435 SER A CA 1
ATOM 3482 C C . SER A 1 435 ? 25.164 -8.104 -48.103 1.00 77.94 435 SER A C 1
ATOM 3484 O O . SER A 1 435 ? 24.849 -8.200 -46.919 1.00 77.94 435 SER A O 1
ATOM 3486 N N . GLU A 1 436 ? 24.481 -7.319 -48.945 1.00 73.88 436 GLU A N 1
ATOM 3487 C CA . GLU A 1 436 ? 23.301 -6.532 -48.532 1.00 73.88 436 GLU A CA 1
ATOM 3488 C C . GLU A 1 436 ? 22.128 -7.408 -48.060 1.00 73.88 436 GLU A C 1
ATOM 3490 O O . GLU A 1 436 ? 21.381 -7.039 -47.150 1.00 73.88 436 GLU A O 1
ATOM 3495 N N . ARG A 1 437 ? 21.96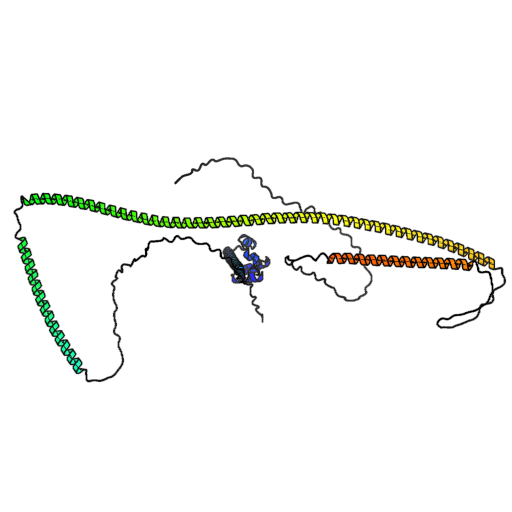7 -8.601 -48.645 1.00 74.06 437 ARG A N 1
ATOM 3496 C CA . ARG A 1 437 ? 20.891 -9.528 -48.269 1.00 74.06 437 ARG A CA 1
ATOM 3497 C C . ARG A 1 437 ? 21.141 -10.189 -46.912 1.00 74.06 437 ARG A C 1
ATOM 3499 O O . ARG A 1 437 ? 20.220 -10.284 -46.108 1.00 74.06 437 ARG A O 1
ATOM 3506 N N . ASN A 1 438 ? 22.389 -10.559 -46.625 1.00 68.50 438 ASN A N 1
ATOM 3507 C CA . ASN A 1 438 ? 22.770 -11.165 -45.345 1.00 68.50 438 ASN A CA 1
ATOM 3508 C C . ASN A 1 438 ? 22.677 -10.188 -44.157 1.00 68.50 438 ASN A C 1
ATOM 3510 O O . ASN A 1 438 ? 22.429 -10.623 -43.034 1.00 68.50 438 ASN A O 1
ATOM 3514 N N . VAL A 1 439 ? 22.846 -8.880 -44.385 1.00 65.38 439 VAL A N 1
ATOM 3515 C CA . VAL A 1 439 ? 22.645 -7.854 -43.342 1.00 65.38 439 VAL A CA 1
ATOM 3516 C C . VAL A 1 439 ? 21.162 -7.724 -42.977 1.00 65.38 439 VAL A C 1
ATOM 3518 O O . VAL A 1 439 ? 20.832 -7.584 -41.802 1.00 65.38 439 VAL A O 1
ATOM 3521 N N . ASN A 1 440 ? 20.264 -7.847 -43.956 1.00 59.44 440 ASN A N 1
ATOM 3522 C CA . ASN A 1 440 ? 18.822 -7.771 -43.719 1.00 59.44 440 ASN A CA 1
ATOM 3523 C C . ASN A 1 440 ? 18.238 -9.053 -43.101 1.00 59.44 440 ASN A C 1
ATOM 3525 O O . ASN A 1 440 ? 17.347 -8.957 -42.261 1.00 59.44 440 ASN A O 1
ATOM 3529 N N . ASP A 1 441 ? 18.756 -10.238 -43.443 1.00 54.97 441 ASP A N 1
ATOM 3530 C CA . ASP A 1 441 ? 18.293 -11.494 -42.825 1.00 54.97 441 ASP A CA 1
ATOM 3531 C C . ASP A 1 441 ? 18.708 -11.614 -41.348 1.00 54.97 441 ASP A C 1
ATOM 3533 O O . ASP A 1 441 ? 17.947 -12.154 -40.541 1.00 54.97 441 ASP A O 1
ATOM 3537 N N . ARG A 1 442 ? 19.860 -11.047 -40.950 1.00 54.06 442 ARG A N 1
ATOM 3538 C CA . ARG A 1 442 ? 20.291 -11.005 -39.538 1.00 54.06 442 ARG A CA 1
ATOM 3539 C C . ARG A 1 442 ? 19.390 -10.144 -38.649 1.00 54.06 442 ARG A C 1
ATOM 3541 O O . ARG A 1 442 ? 19.198 -10.482 -37.490 1.00 54.06 442 ARG A O 1
ATOM 3548 N N . LEU A 1 443 ? 18.781 -9.092 -39.195 1.00 55.12 443 LEU A N 1
ATOM 3549 C CA . LEU A 1 443 ? 17.823 -8.242 -38.473 1.00 55.12 443 LEU A CA 1
ATOM 3550 C C . LEU A 1 443 ? 16.455 -8.909 -38.248 1.00 55.12 443 LEU A C 1
ATOM 3552 O O . LEU A 1 443 ? 15.673 -8.425 -37.436 1.00 55.12 443 LEU A O 1
ATOM 3556 N N . LEU A 1 444 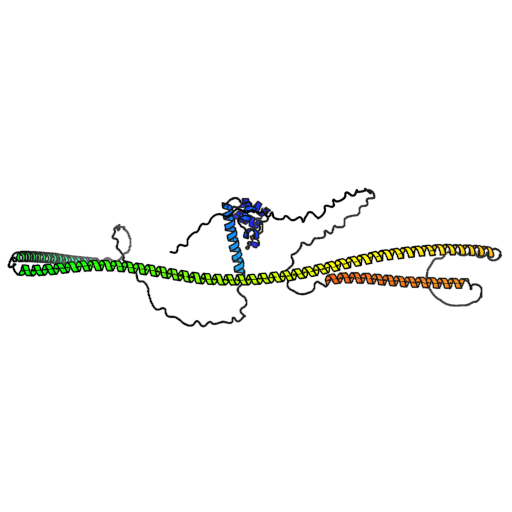? 16.162 -10.016 -38.939 1.00 54.03 444 LEU A N 1
ATOM 3557 C CA . LEU A 1 444 ? 14.877 -10.719 -38.848 1.00 54.03 444 LEU A CA 1
ATOM 3558 C C . LEU A 1 444 ? 14.949 -12.062 -38.105 1.00 54.03 444 LEU A C 1
ATOM 3560 O O . LEU A 1 444 ? 13.902 -12.625 -37.793 1.00 54.03 444 LEU A O 1
ATOM 3564 N N . THR A 1 445 ? 16.143 -12.583 -37.799 1.00 50.19 445 THR A N 1
ATOM 3565 C CA . THR A 1 445 ? 16.302 -13.911 -37.167 1.00 50.19 445 THR A CA 1
ATOM 3566 C C . THR A 1 445 ? 16.658 -13.903 -35.678 1.00 50.19 445 THR A C 1
ATOM 3568 O O . THR A 1 445 ? 16.593 -14.962 -35.060 1.00 50.19 445 THR A O 1
ATOM 3571 N N . GLU A 1 446 ? 16.916 -12.750 -35.053 1.00 48.25 446 GLU A N 1
ATOM 3572 C CA . GLU A 1 446 ? 17.141 -12.656 -33.591 1.00 48.25 446 GLU A CA 1
ATOM 3573 C C . GLU A 1 446 ? 15.859 -12.397 -32.766 1.00 48.25 446 GLU A C 1
ATOM 3575 O O . GLU A 1 446 ? 15.925 -12.071 -31.586 1.00 48.25 446 GLU A O 1
ATOM 3580 N N . GLY A 1 447 ? 14.672 -12.588 -33.356 1.00 48.03 447 GLY A N 1
ATOM 3581 C CA . GLY A 1 447 ? 13.369 -12.408 -32.694 1.00 48.03 447 GLY A CA 1
ATOM 3582 C C . GLY A 1 447 ? 12.578 -13.697 -32.437 1.00 48.03 447 GLY A C 1
ATOM 3583 O O . GLY A 1 447 ? 11.350 -13.653 -32.427 1.00 48.03 447 GLY A O 1
ATOM 3584 N N . GLY A 1 448 ? 13.234 -14.854 -32.303 1.00 51.62 448 GLY A N 1
ATOM 3585 C CA . GLY A 1 448 ? 12.558 -16.148 -32.149 1.00 51.62 448 GLY A CA 1
ATOM 3586 C C . GLY A 1 448 ? 13.116 -16.988 -31.005 1.00 51.62 448 GLY A C 1
ATOM 3587 O O . GLY A 1 448 ? 13.979 -17.830 -31.235 1.00 51.62 448 GLY A O 1
ATOM 3588 N N . GLY A 1 449 ? 12.593 -16.801 -29.789 1.00 43.50 449 GLY A N 1
ATOM 3589 C CA . GLY A 1 449 ? 12.945 -17.630 -28.635 1.00 43.50 449 GLY A CA 1
ATOM 3590 C C . GLY A 1 449 ? 12.082 -17.376 -27.396 1.00 43.50 449 GLY A C 1
ATOM 3591 O O . GLY A 1 449 ? 12.415 -16.518 -26.594 1.00 43.50 449 GLY A O 1
ATOM 3592 N N . THR A 1 450 ? 11.017 -18.178 -27.275 1.00 45.16 450 THR A N 1
ATOM 3593 C CA . THR A 1 450 ? 10.298 -18.612 -26.052 1.00 45.16 450 THR A CA 1
ATOM 3594 C C . THR A 1 450 ? 9.605 -17.576 -25.150 1.00 45.16 450 THR A C 1
ATOM 3596 O O . THR A 1 450 ? 10.239 -16.924 -24.334 1.00 45.16 450 THR A O 1
ATOM 3599 N N . GLU A 1 451 ? 8.274 -17.547 -25.300 1.00 53.84 451 GLU A N 1
ATOM 3600 C CA . GLU A 1 451 ? 7.216 -17.704 -24.275 1.00 53.84 451 GLU A CA 1
ATOM 3601 C C . GLU A 1 451 ? 7.216 -16.845 -22.986 1.00 53.84 451 GLU A C 1
ATOM 3603 O O . GLU A 1 451 ? 8.148 -16.844 -22.191 1.00 53.84 451 GLU A O 1
ATOM 3608 N N . ASP A 1 452 ? 6.049 -16.213 -22.779 1.00 54.12 452 ASP A N 1
ATOM 3609 C CA . ASP A 1 452 ? 5.472 -15.644 -21.552 1.00 54.12 452 ASP A CA 1
ATOM 3610 C C . ASP A 1 452 ? 6.161 -14.437 -20.887 1.00 54.12 452 ASP A C 1
ATOM 3612 O O . ASP A 1 452 ? 6.787 -14.516 -19.833 1.00 54.12 452 ASP A O 1
ATOM 3616 N N . GLY A 1 453 ? 5.905 -13.252 -21.456 1.00 42.75 453 GLY A N 1
ATOM 3617 C CA . GLY A 1 453 ? 6.108 -11.947 -20.817 1.00 42.75 453 GLY A CA 1
ATOM 3618 C C . GLY A 1 453 ? 5.039 -10.934 -21.263 1.00 42.75 453 GLY A C 1
ATOM 3619 O O . GLY A 1 453 ? 4.524 -11.052 -22.377 1.00 42.75 453 GLY A O 1
ATOM 3620 N N . PRO A 1 454 ? 4.647 -9.969 -20.407 1.00 46.75 454 PRO A N 1
ATOM 3621 C CA . PRO A 1 454 ? 3.423 -9.187 -20.570 1.00 46.75 454 PRO A CA 1
ATOM 3622 C C . PRO A 1 454 ? 3.491 -8.245 -21.777 1.00 46.75 454 PRO A C 1
ATOM 3624 O O . PRO A 1 454 ? 4.540 -7.687 -22.096 1.00 46.75 454 PRO A O 1
ATOM 3627 N N . CYS A 1 455 ? 2.339 -8.070 -22.430 1.00 42.56 455 CYS A N 1
ATOM 3628 C CA . CYS A 1 455 ? 2.147 -7.228 -23.608 1.00 42.56 455 CYS A CA 1
ATOM 3629 C C . CYS A 1 455 ? 2.811 -5.852 -23.447 1.00 42.56 455 CYS A C 1
ATOM 3631 O O . CYS A 1 455 ? 2.466 -5.082 -22.550 1.00 42.56 455 CYS A O 1
ATOM 3633 N N . ALA A 1 456 ? 3.746 -5.542 -24.347 1.00 43.31 456 ALA A N 1
ATOM 3634 C CA . ALA A 1 456 ? 4.326 -4.214 -24.464 1.00 43.31 456 ALA A CA 1
ATOM 3635 C C . ALA A 1 456 ? 3.252 -3.190 -24.896 1.00 43.31 456 ALA A C 1
ATOM 3637 O O . ALA A 1 456 ? 2.349 -3.534 -25.663 1.00 43.31 456 ALA A O 1
ATOM 3638 N N . PRO A 1 457 ? 3.342 -1.935 -24.424 1.00 48.72 457 PRO A N 1
ATOM 3639 C CA . PRO A 1 457 ? 2.351 -0.902 -24.697 1.00 48.72 457 PRO A CA 1
ATOM 3640 C C . PRO A 1 457 ? 2.364 -0.486 -26.174 1.00 48.72 457 PRO A C 1
ATOM 3642 O O . PRO A 1 457 ? 3.420 -0.248 -26.765 1.00 48.72 457 PRO A O 1
ATOM 3645 N N . GLU A 1 458 ? 1.170 -0.375 -26.755 1.00 46.19 458 GLU A N 1
ATOM 3646 C CA . GLU A 1 458 ? 0.935 0.148 -28.099 1.00 46.19 458 GLU A CA 1
ATOM 3647 C C . GLU A 1 458 ? 1.415 1.604 -28.186 1.00 46.19 458 GLU A C 1
ATOM 3649 O O . GLU A 1 458 ? 0.750 2.534 -27.727 1.00 46.19 458 GLU A O 1
ATOM 3654 N N . TRP A 1 459 ? 2.586 1.830 -28.781 1.00 55.19 459 TRP A N 1
ATOM 3655 C CA . TRP A 1 459 ? 2.978 3.178 -29.177 1.00 55.19 459 TRP A CA 1
ATOM 3656 C C . TRP A 1 459 ? 2.174 3.593 -30.415 1.00 55.19 459 TRP A C 1
ATOM 3658 O O . TRP A 1 459 ? 2.030 2.790 -31.343 1.00 55.19 459 TRP A O 1
ATOM 3668 N N . PRO A 1 460 ? 1.677 4.842 -30.490 1.00 40.28 460 PRO A N 1
ATOM 3669 C CA . PRO A 1 460 ? 0.970 5.322 -31.665 1.00 40.28 460 PRO A CA 1
ATOM 3670 C C . PRO A 1 460 ? 1.899 5.253 -32.875 1.00 40.28 460 PRO A C 1
ATOM 3672 O O . PRO A 1 460 ? 2.927 5.930 -32.933 1.00 40.28 460 PRO A O 1
ATOM 3675 N N . SER A 1 461 ? 1.530 4.415 -33.840 1.00 36.94 461 SER A N 1
ATOM 3676 C CA . SER A 1 461 ? 2.206 4.309 -35.125 1.00 36.94 461 SER A CA 1
ATOM 3677 C C . SER A 1 461 ? 2.229 5.688 -35.788 1.00 36.94 461 SER A C 1
ATOM 3679 O O . SER A 1 461 ? 1.184 6.233 -36.158 1.00 36.94 461 SER A O 1
ATOM 3681 N N . TYR A 1 462 ? 3.424 6.271 -35.906 1.00 37.09 462 TYR A N 1
ATOM 3682 C CA . TYR A 1 462 ? 3.661 7.474 -36.695 1.00 37.09 462 TYR A CA 1
ATOM 3683 C C . TYR A 1 462 ? 3.288 7.160 -38.146 1.00 37.09 462 TYR A C 1
ATOM 3685 O O . TYR A 1 462 ? 4.043 6.545 -38.900 1.00 37.09 462 TYR A O 1
ATOM 3693 N N . CYS A 1 463 ? 2.079 7.560 -38.523 1.00 33.53 463 CYS A N 1
ATOM 3694 C CA . CYS A 1 463 ? 1.611 7.503 -39.891 1.00 33.53 463 CYS A CA 1
ATOM 3695 C C . CYS A 1 463 ? 2.489 8.443 -40.722 1.00 33.53 463 CYS A C 1
ATOM 3697 O O . CYS A 1 463 ? 2.386 9.665 -40.616 1.00 33.53 463 CYS A O 1
ATOM 3699 N N . PHE A 1 464 ? 3.354 7.864 -41.552 1.00 35.56 464 PHE A N 1
ATOM 3700 C CA . PHE A 1 464 ? 3.975 8.564 -42.666 1.00 35.56 464 PHE A CA 1
ATOM 3701 C C . PHE A 1 464 ? 2.865 9.191 -43.519 1.00 35.56 464 PHE A C 1
ATOM 3703 O O . PHE A 1 464 ? 2.099 8.485 -44.180 1.00 35.56 464 PHE A O 1
ATOM 3710 N N . PHE A 1 465 ? 2.776 10.521 -43.514 1.00 35.38 465 PHE A N 1
ATOM 3711 C CA . PHE A 1 465 ? 2.021 11.248 -44.525 1.00 35.38 465 PHE A CA 1
ATOM 3712 C C . PHE A 1 465 ? 2.698 11.009 -45.874 1.00 35.38 465 PHE A C 1
ATOM 3714 O O . PHE A 1 465 ? 3.767 11.536 -46.173 1.00 35.38 465 PHE A O 1
ATOM 3721 N N . ARG A 1 466 ? 2.068 10.160 -46.684 1.00 39.12 466 ARG A N 1
ATOM 3722 C CA . ARG A 1 466 ? 2.366 10.001 -48.101 1.00 39.12 466 ARG A CA 1
ATOM 3723 C C . ARG A 1 466 ? 1.730 11.184 -48.823 1.00 39.12 466 ARG A C 1
ATOM 3725 O O . ARG A 1 466 ? 0.538 11.165 -49.122 1.00 39.12 466 ARG A O 1
ATOM 3732 N N . GLU A 1 467 ? 2.512 12.234 -49.026 1.00 38.41 467 GLU A N 1
ATOM 3733 C CA . GLU A 1 467 ? 2.081 13.413 -49.767 1.00 38.41 467 GLU A CA 1
ATOM 3734 C C . GLU A 1 467 ? 2.005 13.063 -51.258 1.00 38.41 467 GLU A C 1
ATOM 3736 O O . GLU A 1 467 ? 2.938 12.513 -51.847 1.00 38.41 467 GLU A O 1
ATOM 3741 N N . GLY A 1 468 ? 0.811 13.249 -51.816 1.00 34.28 468 GLY A N 1
ATOM 3742 C CA . GLY A 1 468 ? 0.440 12.782 -53.139 1.00 34.28 468 GLY A CA 1
ATOM 3743 C C . GLY A 1 468 ? 0.994 13.641 -54.268 1.00 34.28 468 GLY A C 1
ATOM 3744 O O . GLY A 1 468 ? 1.142 14.856 -54.150 1.00 34.28 468 GLY A O 1
ATOM 3745 N N . ASP A 1 469 ? 1.200 12.964 -55.395 1.00 43.91 469 ASP A N 1
ATOM 3746 C CA . ASP A 1 469 ? 1.339 13.526 -56.732 1.00 43.91 469 ASP A CA 1
ATOM 3747 C C . ASP A 1 469 ? 0.342 14.663 -56.991 1.00 43.91 469 ASP A C 1
ATOM 3749 O O . ASP A 1 469 ? -0.870 14.448 -57.108 1.00 43.91 469 ASP A O 1
ATOM 3753 N N . ALA A 1 470 ? 0.866 15.871 -57.190 1.00 39.59 470 ALA A N 1
ATOM 3754 C CA . ALA A 1 470 ? 0.160 16.917 -57.907 1.00 39.59 470 ALA A CA 1
ATOM 3755 C C . ALA A 1 470 ? 1.130 17.870 -58.623 1.00 39.59 470 ALA A C 1
ATOM 3757 O O . ALA A 1 470 ? 1.574 18.867 -58.071 1.00 39.59 470 ALA A O 1
ATOM 3758 N N . ARG A 1 471 ? 1.275 17.597 -59.925 1.00 39.06 471 ARG A N 1
ATOM 3759 C CA . ARG A 1 471 ? 1.384 18.562 -61.032 1.00 39.06 471 ARG A CA 1
ATOM 3760 C C . ARG A 1 471 ? 2.705 19.308 -61.230 1.00 39.06 471 ARG A C 1
ATOM 3762 O O . ARG A 1 471 ? 3.034 20.257 -60.528 1.00 39.06 471 ARG A O 1
ATOM 3769 N N . ASP A 1 472 ? 3.298 18.971 -62.374 1.00 43.91 472 ASP A N 1
ATOM 3770 C CA . ASP A 1 472 ? 3.918 19.886 -63.331 1.00 43.91 472 ASP A CA 1
ATOM 3771 C C . ASP A 1 472 ? 3.466 21.341 -63.178 1.00 43.91 472 ASP A C 1
ATOM 3773 O O . ASP A 1 472 ? 2.287 21.669 -63.364 1.00 43.91 472 ASP A O 1
ATOM 3777 N N . LYS A 1 473 ? 4.451 22.210 -62.959 1.00 40.16 473 LYS A N 1
ATOM 3778 C CA . LYS A 1 473 ? 4.549 23.512 -63.614 1.00 40.16 473 LYS A CA 1
ATOM 3779 C C . LYS A 1 473 ? 6.004 23.965 -63.605 1.00 40.16 473 LYS A C 1
ATOM 3781 O O . LYS A 1 473 ? 6.571 24.245 -62.555 1.00 40.16 473 LYS A O 1
ATOM 3786 N N . ASP A 1 474 ? 6.554 24.035 -64.815 1.00 47.41 474 ASP A N 1
ATOM 3787 C CA . ASP A 1 474 ? 7.609 24.960 -65.218 1.00 47.41 474 ASP A CA 1
ATOM 3788 C C . ASP A 1 474 ? 7.538 26.266 -64.427 1.00 47.41 474 ASP A C 1
ATOM 3790 O O . ASP A 1 474 ? 6.476 26.889 -64.405 1.00 47.41 474 ASP A O 1
ATOM 3794 N N . LEU A 1 475 ? 8.671 26.692 -63.865 1.00 43.00 475 LEU A N 1
ATOM 3795 C CA . LEU A 1 475 ? 9.117 28.086 -63.820 1.00 43.00 475 LEU A CA 1
ATOM 3796 C C . LEU A 1 475 ? 10.598 28.127 -63.394 1.00 43.00 475 LEU A C 1
ATOM 3798 O O . LEU A 1 475 ? 10.960 27.899 -62.245 1.00 43.00 475 LEU A O 1
ATOM 3802 N N . SER A 1 476 ? 11.434 28.360 -64.405 1.00 40.56 476 SER A N 1
ATOM 3803 C CA . SER A 1 476 ? 12.666 29.159 -64.422 1.00 40.56 476 SER A CA 1
ATOM 3804 C C . SER A 1 476 ? 13.258 29.672 -63.096 1.00 40.56 476 SER A C 1
ATOM 3806 O O . SER A 1 476 ? 12.629 30.445 -62.382 1.00 40.56 476 SER A O 1
ATOM 3808 N N . GLN A 1 477 ? 14.547 29.365 -62.910 1.00 44.53 477 GLN A N 1
ATOM 3809 C CA . GLN A 1 477 ? 15.643 30.351 -62.886 1.00 44.53 477 GLN A CA 1
ATOM 3810 C C . GLN A 1 477 ? 15.364 31.683 -62.162 1.00 44.53 477 GLN A C 1
ATOM 3812 O O . GLN A 1 477 ? 14.777 32.587 -62.743 1.00 44.53 477 GLN A O 1
ATOM 3817 N N . ASP A 1 478 ? 15.835 31.790 -60.919 1.00 44.84 478 ASP A N 1
ATOM 3818 C CA . ASP A 1 478 ? 16.655 32.883 -60.363 1.00 44.84 478 ASP A CA 1
ATOM 3819 C C . ASP A 1 478 ? 16.599 32.844 -58.825 1.00 44.84 478 ASP A C 1
ATOM 3821 O O . ASP A 1 478 ? 15.700 32.244 -58.246 1.00 44.84 478 ASP A O 1
ATOM 3825 N N . TYR A 1 479 ? 17.579 33.486 -58.182 1.00 37.81 479 TYR A N 1
ATOM 3826 C CA . TYR A 1 479 ? 17.833 33.590 -56.732 1.00 37.81 479 TYR A CA 1
ATOM 3827 C C . TYR A 1 479 ? 18.803 32.563 -56.129 1.00 37.81 479 TYR A C 1
ATOM 3829 O O . TYR A 1 479 ? 18.507 31.780 -55.231 1.00 37.81 479 TYR A O 1
ATOM 3837 N N . LEU A 1 480 ? 20.055 32.692 -56.577 1.00 46.31 480 LEU A N 1
ATOM 3838 C CA . LEU A 1 480 ? 21.207 32.706 -55.677 1.00 46.31 480 LEU A CA 1
ATOM 3839 C C . LEU A 1 480 ? 21.093 33.937 -54.759 1.00 46.31 480 LEU A C 1
ATOM 3841 O O . LEU A 1 480 ? 21.450 35.041 -55.166 1.00 46.31 480 LEU A O 1
ATOM 3845 N N . GLU A 1 481 ? 20.622 33.748 -53.528 1.00 38.12 481 GLU A N 1
ATOM 3846 C CA . GLU A 1 481 ? 20.846 34.702 -52.441 1.00 38.12 481 GLU A CA 1
ATOM 3847 C C . GLU A 1 481 ? 21.565 34.021 -51.276 1.00 38.12 481 GLU A C 1
ATOM 3849 O O . GLU A 1 481 ? 21.186 32.971 -50.761 1.00 38.12 481 GLU A O 1
ATOM 3854 N N . ILE A 1 482 ? 22.683 34.647 -50.933 1.00 46.06 482 ILE A N 1
ATOM 3855 C CA . ILE A 1 482 ? 23.631 34.306 -49.887 1.00 46.06 482 ILE A CA 1
ATOM 3856 C C . ILE A 1 482 ? 22.932 34.496 -48.538 1.00 46.06 482 ILE A C 1
ATOM 3858 O O . ILE A 1 482 ? 22.650 35.625 -48.144 1.00 46.06 482 ILE A O 1
ATOM 3862 N N . VAL A 1 483 ? 22.688 33.404 -47.812 1.00 37.94 483 VAL A N 1
ATOM 3863 C CA . VAL A 1 483 ? 22.299 33.466 -46.397 1.00 37.94 483 VAL A CA 1
ATOM 3864 C C . VAL A 1 483 ? 23.582 33.538 -45.560 1.00 37.94 483 VAL A C 1
ATOM 3866 O O . VAL A 1 483 ? 24.394 32.611 -45.626 1.00 37.94 483 VAL A O 1
ATOM 3869 N N . PRO A 1 484 ? 23.816 34.613 -44.786 1.00 39.97 484 PRO A N 1
ATOM 3870 C CA . PRO A 1 484 ? 24.944 34.669 -43.873 1.00 39.97 484 PRO A CA 1
ATOM 3871 C C . PRO A 1 484 ? 24.703 33.718 -42.697 1.00 39.97 484 PRO A C 1
ATOM 3873 O O . PRO A 1 484 ? 23.642 33.706 -42.074 1.00 39.97 484 PRO A O 1
ATOM 3876 N N . SER A 1 485 ? 25.727 32.925 -42.400 1.00 43.56 485 SER A N 1
ATOM 3877 C CA . SER A 1 485 ? 25.843 32.076 -41.222 1.00 43.56 485 SER A CA 1
ATOM 3878 C C . SER A 1 485 ? 25.778 32.918 -39.944 1.00 43.56 485 SER A C 1
ATOM 3880 O O . SER A 1 485 ? 26.794 33.444 -39.486 1.00 43.56 485 SER A O 1
ATOM 3882 N N . ASN A 1 486 ? 24.594 33.034 -39.351 1.00 37.66 486 ASN A N 1
ATOM 3883 C CA . ASN A 1 486 ? 24.479 33.416 -37.952 1.00 37.66 486 ASN A CA 1
ATOM 3884 C C . ASN A 1 486 ? 24.759 32.171 -37.111 1.00 37.66 486 ASN A C 1
ATOM 3886 O O . ASN A 1 486 ? 24.009 31.198 -37.146 1.00 37.66 486 ASN A O 1
ATOM 3890 N N . GLY A 1 487 ? 25.899 32.207 -36.421 1.00 39.25 487 GLY A N 1
ATOM 3891 C CA . GLY A 1 487 ? 26.348 31.163 -35.518 1.00 39.25 487 GLY A CA 1
ATOM 3892 C C . GLY A 1 487 ? 25.318 30.881 -34.431 1.00 39.25 487 GLY A C 1
ATOM 3893 O O . GLY A 1 487 ? 24.797 31.795 -33.791 1.00 39.25 487 GLY A O 1
ATOM 3894 N N . LEU A 1 488 ? 25.049 29.595 -34.236 1.00 39.50 488 LEU A N 1
ATOM 3895 C CA . LEU A 1 488 ? 24.431 29.081 -33.025 1.00 39.50 488 LEU A CA 1
ATOM 3896 C C . LEU A 1 488 ? 25.355 29.389 -31.833 1.00 39.50 488 LEU A C 1
ATOM 3898 O O . LEU A 1 488 ? 26.565 29.170 -31.949 1.00 39.50 488 LEU A O 1
ATOM 3902 N N . PRO A 1 489 ? 24.828 29.884 -30.702 1.00 44.72 489 PRO A N 1
ATOM 3903 C CA . PRO A 1 489 ? 25.595 29.969 -29.472 1.00 44.72 489 PRO A CA 1
ATOM 3904 C C . PRO A 1 489 ? 25.903 28.545 -29.014 1.00 44.72 489 PRO A C 1
ATOM 3906 O O . PRO A 1 489 ? 24.998 27.745 -28.788 1.00 44.72 489 PRO A O 1
ATOM 3909 N N . THR A 1 490 ? 27.185 28.219 -28.897 1.00 47.00 490 THR A N 1
ATOM 3910 C CA . THR A 1 490 ? 27.645 27.085 -28.099 1.00 47.00 490 THR A CA 1
ATOM 3911 C C . THR A 1 490 ? 27.458 27.456 -26.632 1.00 47.00 490 THR A C 1
ATOM 3913 O O . THR A 1 490 ? 28.394 27.947 -26.000 1.00 47.00 490 THR A O 1
ATOM 3916 N N . ASP A 1 491 ? 26.241 27.287 -26.119 1.00 39.75 491 ASP A N 1
ATOM 3917 C CA . ASP A 1 491 ? 26.034 27.179 -24.680 1.00 39.75 491 ASP A CA 1
ATOM 3918 C C . ASP A 1 491 ? 26.583 25.818 -24.248 1.00 39.75 491 ASP A C 1
ATOM 3920 O O . ASP A 1 491 ? 26.191 24.758 -24.730 1.00 39.75 491 ASP A O 1
ATOM 3924 N N . SER A 1 492 ? 27.600 25.896 -23.407 1.00 45.47 492 SER A N 1
ATOM 3925 C CA . SER A 1 492 ? 28.295 24.805 -22.748 1.00 45.47 492 SER A CA 1
ATOM 3926 C C . SER A 1 492 ? 27.350 24.014 -21.841 1.00 45.47 492 SER A C 1
ATOM 3928 O O . SER A 1 492 ? 26.817 24.562 -20.877 1.00 45.47 492 SER A O 1
ATOM 3930 N N . ASP A 1 493 ? 27.237 22.708 -22.087 1.00 49.78 493 ASP A N 1
ATOM 3931 C CA . ASP A 1 493 ? 26.500 21.706 -21.295 1.00 49.78 493 ASP A CA 1
ATOM 3932 C C . ASP A 1 493 ? 27.044 21.479 -19.857 1.00 49.78 493 ASP A C 1
ATOM 3934 O O . ASP A 1 493 ? 26.728 20.483 -19.205 1.00 49.78 493 ASP A O 1
ATOM 3938 N N . GLU A 1 494 ? 27.855 22.391 -19.314 1.00 51.12 494 GLU A N 1
ATOM 3939 C CA . GLU A 1 494 ? 28.507 22.234 -18.004 1.00 51.12 494 GLU A CA 1
ATOM 3940 C C . GLU A 1 494 ? 27.704 22.809 -16.820 1.00 51.12 494 GLU A C 1
ATOM 3942 O O . GLU A 1 494 ? 28.022 22.505 -15.669 1.00 51.12 494 GLU A O 1
ATOM 3947 N N . ASP A 1 495 ? 26.609 23.543 -17.055 1.00 51.88 495 ASP A N 1
ATOM 3948 C CA . ASP A 1 495 ? 25.847 24.195 -15.972 1.00 51.88 495 ASP A CA 1
ATOM 3949 C C . ASP A 1 495 ? 24.617 23.414 -15.465 1.00 51.88 495 ASP A C 1
ATOM 3951 O O . ASP A 1 495 ? 24.043 23.768 -14.432 1.00 51.88 495 ASP A O 1
ATOM 3955 N N . ILE A 1 496 ? 24.226 22.307 -16.107 1.00 52.50 496 ILE A N 1
ATOM 3956 C CA . ILE A 1 496 ? 22.979 21.588 -15.764 1.00 52.50 496 ILE A CA 1
ATOM 3957 C C . ILE A 1 496 ? 23.148 20.624 -14.566 1.00 52.50 496 ILE A C 1
ATOM 3959 O O . ILE A 1 496 ? 22.167 20.254 -13.922 1.00 52.50 496 ILE A O 1
ATOM 3963 N N . TRP A 1 497 ? 24.383 20.282 -14.176 1.00 48.94 497 TRP A N 1
ATOM 3964 C CA . TRP A 1 497 ? 24.658 19.290 -13.116 1.00 48.94 497 TRP A CA 1
ATOM 3965 C C . TRP A 1 497 ? 25.312 19.854 -11.844 1.00 48.94 497 TRP A C 1
ATOM 3967 O O . TRP A 1 497 ? 25.773 19.093 -10.987 1.00 48.94 497 TRP A O 1
ATOM 3977 N N . SER A 1 498 ? 25.320 21.177 -11.647 1.00 42.31 498 SER A N 1
ATOM 3978 C CA . SER A 1 498 ? 25.759 21.767 -10.375 1.00 42.31 498 SER A CA 1
ATOM 3979 C C . SER A 1 498 ? 24.660 21.640 -9.309 1.00 42.31 498 SER A C 1
ATOM 3981 O O . SER A 1 498 ? 23.823 22.506 -9.071 1.00 42.31 498 SER A O 1
ATOM 3983 N N . GLY A 1 499 ? 24.661 20.472 -8.667 1.00 40.16 499 GLY A N 1
ATOM 3984 C CA . GLY A 1 499 ? 23.697 20.054 -7.663 1.00 40.16 499 GLY A CA 1
ATOM 3985 C C . GLY A 1 499 ? 23.443 21.070 -6.545 1.00 40.16 499 GLY A C 1
ATOM 3986 O O . GLY A 1 499 ? 24.347 21.513 -5.828 1.00 40.16 499 GLY A O 1
ATOM 3987 N N . ASN A 1 500 ? 22.153 21.320 -6.328 1.00 39.84 500 ASN A N 1
ATOM 3988 C CA . ASN A 1 500 ? 21.585 21.795 -5.076 1.00 39.84 500 ASN A CA 1
ATOM 3989 C C . ASN A 1 500 ? 22.023 20.869 -3.927 1.00 39.84 500 ASN A C 1
ATOM 3991 O O . ASN A 1 500 ? 21.419 19.832 -3.662 1.00 39.84 500 ASN A O 1
ATOM 3995 N N . LYS A 1 501 ? 23.086 21.246 -3.212 1.00 45.78 501 LYS A N 1
ATOM 3996 C CA . LYS A 1 501 ? 23.412 20.647 -1.913 1.00 45.78 501 LYS A CA 1
ATOM 3997 C C . LYS A 1 501 ? 22.444 21.198 -0.859 1.00 45.78 501 LYS A C 1
ATOM 3999 O O . LYS A 1 501 ? 22.330 22.421 -0.738 1.00 45.78 501 LYS A O 1
ATOM 4004 N N . PRO A 1 502 ? 21.806 20.356 -0.029 1.00 44.81 502 PRO A N 1
ATOM 4005 C CA . PRO A 1 502 ? 21.014 20.848 1.085 1.00 44.81 502 PRO A CA 1
ATOM 4006 C C . PRO A 1 502 ? 21.920 21.576 2.085 1.00 44.81 502 PRO A C 1
ATOM 4008 O O . PRO A 1 502 ? 22.942 21.059 2.550 1.00 44.81 502 PRO A O 1
ATOM 4011 N N . ARG A 1 503 ? 21.531 22.810 2.422 1.00 40.03 503 ARG A N 1
ATOM 4012 C CA . ARG A 1 503 ? 22.117 23.615 3.498 1.00 40.03 503 ARG A CA 1
ATOM 4013 C C . ARG A 1 503 ? 22.038 22.843 4.820 1.00 40.03 503 ARG A C 1
ATOM 4015 O O . ARG A 1 503 ? 21.036 22.892 5.527 1.00 40.03 503 ARG A O 1
ATOM 4022 N N . ARG A 1 504 ? 23.143 22.196 5.194 1.00 37.78 504 ARG A N 1
ATOM 4023 C CA . ARG A 1 504 ? 23.444 21.777 6.569 1.00 37.78 504 ARG A CA 1
ATOM 4024 C C . ARG A 1 504 ? 23.467 23.026 7.460 1.00 37.78 504 ARG A C 1
ATOM 4026 O O . ARG A 1 504 ? 24.467 23.743 7.510 1.00 37.78 504 ARG A O 1
ATOM 4033 N N . ARG A 1 505 ? 22.366 23.306 8.163 1.00 40.75 505 ARG A N 1
ATOM 4034 C CA . ARG A 1 505 ? 22.381 24.222 9.309 1.00 40.75 505 ARG A CA 1
ATOM 4035 C C . ARG A 1 505 ? 23.157 23.547 10.437 1.00 40.75 505 ARG A C 1
ATOM 4037 O O . ARG A 1 505 ? 22.704 22.572 11.025 1.00 40.75 505 ARG A O 1
ATOM 4044 N N . LYS A 1 506 ? 24.358 24.061 10.694 1.00 44.78 506 LYS A N 1
ATOM 4045 C CA . LYS A 1 506 ? 25.093 23.837 11.937 1.00 44.78 506 LYS A CA 1
ATOM 4046 C C . LYS A 1 506 ? 24.371 24.634 13.022 1.00 44.78 506 LYS A C 1
ATOM 4048 O O . LYS A 1 506 ? 24.480 25.856 13.023 1.00 44.78 506 LYS A O 1
ATOM 4053 N N . ASN A 1 507 ? 23.652 23.959 13.913 1.00 38.78 507 ASN A N 1
ATOM 4054 C CA . ASN A 1 507 ? 23.313 24.545 15.202 1.00 38.78 507 ASN A CA 1
ATOM 4055 C C . ASN A 1 507 ? 24.427 24.183 16.179 1.00 38.78 507 ASN A C 1
ATOM 4057 O O . ASN A 1 507 ? 24.691 23.022 16.483 1.00 38.78 507 ASN A O 1
ATOM 4061 N N . THR A 1 508 ? 25.127 25.236 16.564 1.00 42.56 508 THR A N 1
ATOM 4062 C CA . THR A 1 508 ? 26.110 25.339 17.628 1.00 42.56 508 THR A CA 1
ATOM 4063 C C . THR A 1 508 ? 25.477 25.038 18.983 1.00 42.56 508 THR A C 1
ATOM 4065 O O . THR A 1 508 ? 24.411 25.562 19.293 1.00 42.56 508 THR A O 1
ATOM 4068 N N . THR A 1 509 ? 26.171 24.203 19.758 1.00 46.50 509 THR A N 1
ATOM 4069 C CA . THR A 1 509 ? 26.375 24.291 21.214 1.00 46.50 509 THR A CA 1
ATOM 4070 C C . THR A 1 509 ? 25.509 25.310 21.961 1.00 46.50 509 THR A C 1
ATOM 4072 O O . THR A 1 509 ? 25.773 26.511 21.884 1.00 46.50 509 THR A O 1
ATOM 4075 N N . LEU A 1 510 ? 24.570 24.815 22.771 1.00 43.16 510 LEU A N 1
ATOM 4076 C CA . LEU A 1 510 ? 24.159 25.503 23.988 1.00 43.16 510 LEU A CA 1
ATOM 4077 C C . LEU A 1 510 ? 24.234 24.519 25.161 1.00 43.16 510 LEU A C 1
ATOM 4079 O O . LEU A 1 510 ? 23.581 23.480 25.172 1.00 43.16 510 LEU A O 1
ATOM 4083 N N . GLU A 1 511 ? 25.159 24.874 26.036 1.00 40.41 511 GLU A N 1
ATOM 4084 C CA . GLU A 1 511 ? 25.365 24.558 27.442 1.00 40.41 511 GLU A CA 1
ATOM 4085 C C . GLU A 1 511 ? 24.355 23.650 28.162 1.00 40.41 511 GLU A C 1
ATOM 4087 O O . GLU A 1 511 ? 23.142 23.849 28.165 1.00 40.41 511 GLU A O 1
ATOM 4092 N N . GLU A 1 512 ? 24.959 22.686 28.862 1.00 45.62 512 GLU A N 1
ATOM 4093 C CA . GLU A 1 512 ? 24.604 22.225 30.201 1.00 45.62 512 GLU A CA 1
ATOM 4094 C C . GLU A 1 512 ? 23.712 23.209 30.970 1.00 45.62 512 GLU A C 1
ATOM 4096 O O . GLU A 1 512 ? 24.059 24.377 31.076 1.00 45.62 512 GLU A O 1
ATOM 4101 N N . HIS A 1 513 ? 22.646 22.710 31.597 1.00 43.12 513 HIS A N 1
ATOM 4102 C CA . HIS A 1 513 ? 22.283 22.941 33.003 1.00 43.12 513 HIS A CA 1
ATOM 4103 C C . HIS A 1 513 ? 20.945 22.242 33.286 1.00 43.12 513 HIS A C 1
ATOM 4105 O O . HIS A 1 513 ? 19.961 22.466 32.586 1.00 43.12 513 HIS A O 1
ATOM 4111 N N . GLY A 1 514 ? 20.893 21.445 34.357 1.00 37.09 514 GLY A N 1
ATOM 4112 C CA . GLY A 1 514 ? 19.626 21.141 35.030 1.00 37.09 514 GLY A CA 1
ATOM 4113 C C . GLY A 1 514 ? 19.332 19.669 35.289 1.00 37.09 514 GLY A C 1
ATOM 4114 O O . GLY A 1 514 ? 18.465 19.083 34.652 1.00 37.09 514 GLY A O 1
ATOM 4115 N N . ASN A 1 515 ? 19.985 19.116 36.312 1.00 46.50 515 ASN A N 1
ATOM 4116 C CA . ASN A 1 515 ? 19.412 18.077 37.168 1.00 46.50 515 ASN A CA 1
ATOM 4117 C C . ASN A 1 515 ? 17.950 18.402 37.517 1.00 46.50 515 ASN A C 1
ATOM 4119 O O . ASN A 1 515 ? 17.734 19.398 38.201 1.00 46.50 515 ASN A O 1
ATOM 4123 N N . VAL A 1 516 ? 16.996 17.522 37.195 1.00 40.97 516 VAL A N 1
ATOM 4124 C CA . VAL A 1 516 ? 15.805 17.299 38.035 1.00 40.97 516 VAL A CA 1
ATOM 4125 C C . VAL A 1 516 ? 15.431 15.816 38.007 1.00 40.97 516 VAL A C 1
ATOM 4127 O O . VAL A 1 516 ? 14.731 15.312 37.136 1.00 40.97 516 VAL A O 1
ATOM 4130 N N . MET A 1 517 ? 15.974 15.137 39.009 1.00 40.31 517 MET A N 1
ATOM 4131 C CA . MET A 1 517 ? 15.391 14.048 39.786 1.00 40.31 517 MET A CA 1
ATOM 4132 C C . MET A 1 517 ? 13.849 14.053 39.772 1.00 40.31 517 MET A C 1
ATOM 4134 O O . MET A 1 517 ? 13.234 14.998 40.259 1.00 40.31 517 MET A O 1
ATOM 4138 N N . LEU A 1 518 ? 13.218 12.983 39.285 1.00 41.31 518 LEU A N 1
ATOM 4139 C CA . LEU A 1 518 ? 11.812 12.711 39.584 1.00 41.31 518 LEU A CA 1
ATOM 4140 C C . LEU A 1 518 ? 11.642 11.238 39.938 1.00 41.31 518 LEU A C 1
ATOM 4142 O O . LEU A 1 518 ? 11.983 10.328 39.186 1.00 41.31 518 LEU A O 1
ATOM 4146 N N . HIS A 1 519 ? 11.210 11.073 41.181 1.00 44.28 519 HIS A N 1
ATOM 4147 C CA . HIS A 1 519 ? 11.075 9.843 41.924 1.00 44.28 519 HIS A CA 1
ATOM 4148 C C . HIS A 1 519 ? 10.038 8.905 41.307 1.00 44.28 519 HIS A C 1
ATOM 4150 O O . HIS A 1 519 ? 8.921 9.313 41.000 1.00 44.28 519 HIS A O 1
ATOM 4156 N N . PHE A 1 520 ? 10.409 7.626 41.250 1.00 44.97 520 PHE A N 1
ATOM 4157 C CA . PHE A 1 520 ? 9.479 6.511 41.374 1.00 44.97 520 PHE A CA 1
ATOM 4158 C C . PHE A 1 520 ? 8.627 6.701 42.635 1.00 44.97 520 PHE A C 1
ATOM 4160 O O . PHE A 1 520 ? 9.175 6.898 43.721 1.00 44.97 520 PHE A O 1
ATOM 4167 N N . TRP A 1 521 ? 7.309 6.615 42.490 1.00 47.94 521 TRP A N 1
ATOM 4168 C CA . TRP A 1 521 ? 6.424 6.219 43.577 1.00 47.94 521 TRP A CA 1
ATOM 4169 C C . TRP A 1 521 ? 5.714 4.946 43.146 1.00 47.94 521 TRP A C 1
ATOM 4171 O O . TRP A 1 521 ? 4.954 4.948 42.178 1.00 47.94 521 TRP A O 1
ATOM 4181 N N . ASP A 1 522 ? 6.023 3.881 43.879 1.00 45.06 522 ASP A N 1
ATOM 4182 C CA . ASP A 1 522 ? 5.150 2.736 44.075 1.00 45.06 522 ASP A CA 1
ATOM 4183 C C . ASP A 1 522 ? 3.816 3.207 44.669 1.00 45.06 522 ASP A C 1
ATOM 4185 O O . ASP A 1 522 ? 3.808 3.952 45.656 1.00 45.06 522 ASP A O 1
ATOM 4189 N N . VAL A 1 523 ? 2.717 2.719 44.092 1.00 47.56 523 VAL A N 1
ATOM 4190 C CA . VAL A 1 523 ? 1.493 2.304 44.796 1.00 47.56 523 VAL A CA 1
ATOM 4191 C C . VAL A 1 523 ? 0.980 1.046 44.115 1.00 47.56 523 VAL A C 1
ATOM 4193 O O . VAL A 1 523 ? 0.866 1.077 42.867 1.00 47.56 523 VAL A O 1
#

Organism: Nematostella vectensis (NCBI:txid45351)

InterPro domains:
  IPR001660 Sterile alpha motif domain [PF00536] (15-70)
  IPR001660 Sterile alpha motif domain [PS50105] (16-79)
  IPR001660 Sterile alpha motif domain [SM00454] (13-79)
  IPR013761 Sterile alpha motif/pointed domain superfamily [G3DSA:1.10.150.50] (11-79)
  IPR013761 Sterile alpha motif/pointed domain superfamily [SSF47769] (11-79)